Protein 7RJ9 (pdb70)

InterPro domains:
  IPR000585 Hemopexin-like domain [cd00094] (154-472)
  IPR001212 Somatomedin B domain [PF01033] (22-60)
  IPR001212 Somatomedin B domain [PS00524] (38-58)
  IPR001212 Somatomedin B domain [PS50958] (20-63)
  IPR001212 Somatomedin B domain [SM00201] (20-62)
  IPR018486 Hemopexin, conserved site [PS00024] (196-210)
  IPR018486 Hemopexin, conserved site [PS00024] (335-350)
  IPR018487 Hemopexin-like repeats [PF00045] (161-203)
  IPR018487 Hemopexin-like repeats [PF00045] (206-251)
  IPR018487 Hemopexin-like repeats [PF00045] (267-289)
  IPR018487 Hemopexin-like repeats [PF00045] (432-472)
  IPR018487 Hemopexin-like repeats [PS51642] (158-202)
  IPR018487 Hemopexin-like repeats [PS51642] (203-250)
  IPR018487 Hemopexin-like repeats [PS51642] (251-305)
  IPR018487 Hemopexin-like repeats [PS51642] (419-472)
  IPR018487 Hemopexin-like repeats [SM00120] (161-204)
  IPR018487 Hemopexin-like repeats [SM00120] (206-252)
  IPR018487 Hemopexin-like repeats [SM00120] (254-304)
  IPR018487 Hemopexin-like repeats [SM00120] (425-472)
  IPR020436 Somatomedin B domain, chordata [PR00022] (19-32)

Secondary structure (DSSP, 8-state):
--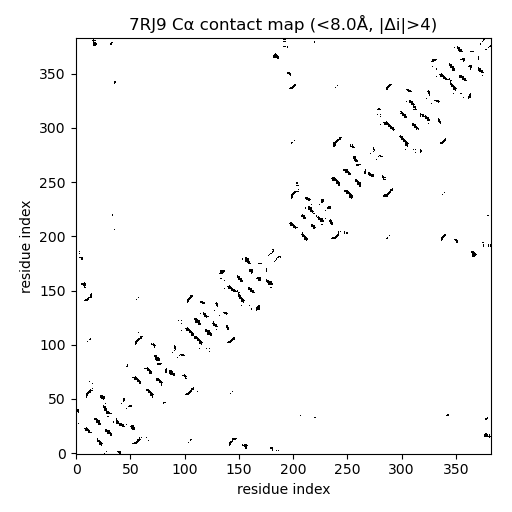TTS-PPPSEEPPPBTTBEEEEETTEEEEE-TT-SSTT--EEHHHHTSS-S---EEEE--SSS--EEEEETTEEEEEETTEEPTT-SEEHHHHSTTPPSS-SEEEEE--EEEEEETTEEEEEE---EEHHHHSBT--S--SEEEE-SSEEEEEETTEEEEEETTT-BB---SSPSSEEHHHHTS----/--TTS-PPP-EEEE-TTS-EEEEETTEEEEE----EEHHHHTSS-S---EEEE--SSS--EEEEETTEEEEEETTEEPTT-SEEHHHHSTTPPSS-SEEEEEPPPTTT---EEEEEETTEEEEEES----SPPEEHHHHSBT--S--SEEEE-SSEEEEEETTEEEEEETTT-BB---SSPSSEEHHHHHS---

Structure (mmCIF, N/CA/C/O backbone):
data_7RJ9
#
_entry.id   7RJ9
#
_cell.length_a   40.832
_cell.length_b   125.575
_cell.length_c   40.883
_cell.angle_alpha   90.000
_cell.angle_beta   119.250
_cell.angle_gamma   90.000
#
_symmetry.space_group_name_H-M   'P 1 21 1'
#
loop_
_entity.id
_entity.type
_entity.pdbx_description
1 polymer Vitronectin
2 non-polymer 'CALCIUM ION'
3 non-polymer 'CHLORIDE ION'
4 non-polymer 'SODIUM ION'
5 non-polymer 'SULFATE ION'
6 water water
#
loop_
_atom_site.group_PDB
_atom_site.id
_atom_site.type_symbol
_atom_site.label_atom_id
_atom_site.label_alt_id
_atom_site.label_comp_id
_atom_site.label_asym_id
_atom_site.label_entity_id
_atom_site.label_seq_id
_atom_site.pdbx_PDB_ins_code
_atom_site.Cartn_x
_atom_site.Cartn_y
_atom_site.Cartn_z
_atom_site.occupancy
_atom_site.B_iso_or_equiv
_atom_site.auth_seq_id
_atom_site.auth_comp_id
_atom_site.auth_asym_id
_atom_site.auth_atom_id
_atom_site.pdbx_PDB_model_num
ATOM 1 N N . MET A 1 1 ? -16.712 0.525 0.621 1.00 57.78 153 MET A N 1
ATOM 2 C CA . MET A 1 1 ? -16.106 1.197 1.796 1.00 52.53 153 MET A CA 1
ATOM 3 C C . MET A 1 1 ? -15.634 2.593 1.376 1.00 50.17 153 MET A C 1
ATOM 4 O O . MET A 1 1 ? -15.092 2.730 0.249 1.00 48.70 153 MET A O 1
ATOM 9 N N . GLU A 1 2 ? -15.806 3.577 2.260 1.00 40.23 154 GLU A N 1
ATOM 10 C CA . GLU A 1 2 ? -15.513 5.004 1.981 1.00 38.59 154 GLU A CA 1
ATOM 11 C C . GLU A 1 2 ? -14.028 5.310 2.234 1.00 36.10 154 GLU A C 1
ATOM 12 O O . GLU A 1 2 ? -13.364 4.674 3.101 1.00 30.68 154 GLU A O 1
ATOM 18 N N . LEU A 1 3 ? -13.547 6.311 1.511 1.00 36.10 155 LEU A N 1
ATOM 19 C CA . LEU A 1 3 ? -12.118 6.707 1.505 1.00 35.49 155 LEU A CA 1
ATOM 20 C C . LEU A 1 3 ? -11.664 6.957 2.939 1.00 33.80 155 LEU A C 1
ATOM 21 O O . LEU A 1 3 ? -10.581 6.498 3.295 1.00 33.91 155 LEU A O 1
ATOM 26 N N . CYS A 1 4 ? -12.489 7.641 3.737 1.00 34.53 156 CYS A N 1
ATOM 27 C CA . CYS A 1 4 ? -12.135 8.161 5.085 1.00 34.11 156 CYS A CA 1
ATOM 28 C C . CYS A 1 4 ? -12.638 7.220 6.192 1.00 34.42 156 CYS A C 1
ATOM 29 O O . CYS A 1 4 ? -12.798 7.662 7.338 1.00 33.56 156 CYS A O 1
ATOM 32 N N . SER A 1 5 ? -12.807 5.928 5.909 1.00 34.70 157 SER A N 1
ATOM 33 C CA . SER A 1 5 ? -13.182 4.885 6.909 1.00 34.57 157 SER A CA 1
ATOM 34 C C . SER A 1 5 ? -12.149 4.789 8.050 1.00 32.85 157 SER A C 1
ATOM 35 O O . SER A 1 5 ? -12.488 4.307 9.135 1.00 37.50 157 SER A O 1
ATOM 38 N N . GLY A 1 6 ? -10.883 5.120 7.789 1.00 31.58 158 GLY A N 1
ATOM 39 C CA . GLY A 1 6 ? -9.783 4.919 8.743 1.00 29.20 158 GLY A CA 1
ATOM 40 C C . GLY A 1 6 ? -9.095 3.582 8.557 1.00 28.61 158 GLY A C 1
ATOM 41 O O . GLY A 1 6 ? -8.115 3.333 9.271 1.00 32.02 158 GLY A O 1
ATOM 42 N N . LYS A 1 7 ? -9.568 2.744 7.630 1.00 30.55 159 LYS A N 1
ATOM 43 C CA . LYS A 1 7 ? -8.982 1.398 7.403 1.00 30.11 159 LYS A CA 1
ATOM 44 C C . LYS A 1 7 ? -7.649 1.542 6.661 1.00 28.33 159 LYS A C 1
ATOM 45 O O . LYS A 1 7 ? -7.459 2.491 5.921 1.00 24.68 159 LYS A O 1
ATOM 51 N N . PRO A 1 8 ? -6.709 0.591 6.848 1.00 25.48 160 PRO A N 1
ATOM 52 C CA . PRO A 1 8 ? -5.476 0.532 6.065 1.00 23.49 160 PRO A CA 1
ATOM 53 C C . PRO A 1 8 ? -5.735 0.397 4.564 1.00 23.63 160 PRO A C 1
ATOM 54 O O . PRO A 1 8 ? -6.778 -0.082 4.158 1.00 23.88 160 PRO A O 1
ATOM 58 N N . PHE A 1 9 ? -4.751 0.817 3.770 1.00 22.37 161 PHE A N 1
ATOM 59 C CA . PHE A 1 9 ? -4.795 0.753 2.290 1.00 20.54 161 PHE A CA 1
ATOM 60 C C . PHE A 1 9 ? -3.954 -0.444 1.847 1.00 19.34 161 PHE A C 1
ATOM 61 O O . PHE A 1 9 ? -3.069 -0.901 2.579 1.00 18.08 161 PHE A O 1
ATOM 69 N N . ASP A 1 10 ? -4.237 -0.904 0.633 1.00 18.91 162 ASP A N 1
ATOM 70 C CA . ASP A 1 10 ? -3.564 -2.057 -0.006 1.00 17.93 162 ASP A CA 1
ATOM 71 C C . ASP A 1 10 ? -2.440 -1.589 -0.935 1.00 16.67 162 ASP A C 1
ATOM 72 O O . ASP A 1 10 ? -1.421 -2.295 -1.042 1.00 17.02 162 ASP A O 1
ATOM 77 N N . ALA A 1 11 ? -2.655 -0.508 -1.688 1.00 15.59 163 ALA A N 1
ATOM 78 C CA . ALA A 1 11 ? -1.673 -0.065 -2.713 1.00 14.85 163 ALA A CA 1
ATOM 79 C C . ALA A 1 11 ? -1.977 1.374 -3.110 1.00 15.46 163 ALA A C 1
ATOM 80 O O . ALA A 1 11 ? -3.130 1.798 -2.979 1.00 15.13 163 ALA A O 1
ATOM 82 N N . PHE A 1 12 ? -0.965 2.046 -3.632 1.00 14.96 164 PHE A N 1
ATOM 83 C CA . PHE A 1 12 ? -1.116 3.389 -4.237 1.00 17.06 164 PHE A CA 1
ATOM 84 C C . PHE A 1 12 ? -0.322 3.419 -5.538 1.00 16.95 164 PHE A C 1
ATOM 85 O O . PHE A 1 12 ? 0.817 2.891 -5.582 1.00 17.43 164 PHE A O 1
ATOM 93 N N . THR A 1 13 ? -0.853 4.061 -6.562 1.00 18.53 165 THR A N 1
ATOM 94 C CA . THR A 1 13 ? -0.026 4.390 -7.754 1.00 19.22 165 THR A CA 1
ATOM 95 C C . THR A 1 13 ? 0.895 5.538 -7.344 1.00 21.87 165 THR A C 1
ATOM 96 O O . THR A 1 13 ? 0.662 6.145 -6.298 1.00 25.18 165 THR A O 1
ATOM 100 N N . ASP A 1 14 ? 1.898 5.858 -8.164 1.00 20.52 166 ASP A N 1
ATOM 101 C CA . ASP A 1 14 ? 2.804 7.002 -7.916 1.00 22.22 166 ASP A CA 1
ATOM 102 C C . ASP A 1 14 ? 2.178 8.292 -8.449 1.00 23.88 166 ASP A C 1
ATOM 103 O O . ASP A 1 14 ? 1.415 8.243 -9.432 1.00 21.78 166 ASP A O 1
ATOM 108 N N . LEU A 1 15 ? 2.508 9.407 -7.809 1.00 21.81 167 LEU A N 1
ATOM 109 C CA . LEU A 1 15 ? 2.007 10.747 -8.224 1.00 23.30 167 LEU A CA 1
ATOM 110 C C . LEU A 1 15 ? 2.403 10.986 -9.690 1.00 26.07 167 LEU A C 1
ATOM 111 O O . LEU A 1 15 ? 3.594 10.854 -10.028 1.00 27.38 167 LEU A O 1
ATOM 116 N N . LYS A 1 16 ? 1.432 11.277 -10.548 1.00 27.88 168 LYS A N 1
ATOM 117 C CA . LYS A 1 16 ? 1.654 11.551 -11.985 1.00 27.80 168 LYS A CA 1
ATOM 118 C C . LYS A 1 16 ? 0.765 12.732 -12.369 1.00 26.18 168 LYS A C 1
ATOM 119 O O . LYS A 1 16 ? -0.418 12.604 -12.174 1.00 22.34 168 LYS A O 1
ATOM 125 N N . ASN A 1 17 ? 1.332 13.849 -12.835 1.00 30.22 169 ASN A N 1
ATOM 126 C CA . ASN A 1 17 ? 0.546 15.063 -13.194 1.00 33.37 169 ASN A CA 1
ATOM 127 C C . ASN A 1 17 ? -0.333 15.474 -11.995 1.00 32.12 169 ASN A C 1
ATOM 128 O O . ASN A 1 17 ? -1.445 15.982 -12.201 1.00 37.02 169 ASN A O 1
ATOM 133 N N . GLY A 1 18 ? 0.149 15.236 -10.769 1.00 28.77 170 GLY A N 1
ATOM 134 C CA . GLY A 1 18 ? -0.477 15.704 -9.515 1.00 29.53 170 GLY A CA 1
ATOM 135 C C . GLY A 1 18 ? -1.617 14.829 -9.029 1.00 30.21 170 GLY A C 1
ATOM 136 O O . GLY A 1 18 ? -2.327 15.264 -8.106 1.00 32.22 170 GLY A O 1
ATOM 137 N N . SER A 1 19 ? -1.788 13.618 -9.572 1.00 26.14 171 SER A N 1
ATOM 138 C CA . SER A 1 19 ? -2.902 12.735 -9.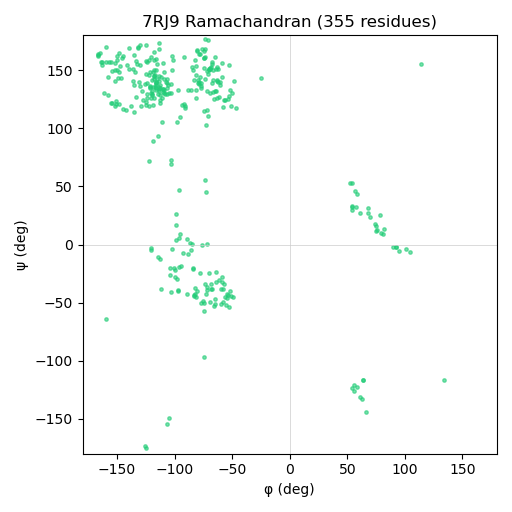165 1.00 24.71 171 SER A CA 1
ATOM 139 C C . SER A 1 19 ? -2.398 11.312 -8.970 1.00 22.83 171 SER A C 1
ATOM 140 O O . SER A 1 19 ? -1.319 10.981 -9.475 1.00 18.91 171 SER A O 1
ATOM 143 N N . LEU A 1 20 ? -3.204 10.527 -8.283 1.00 20.68 172 LEU A N 1
ATOM 144 C CA . LEU A 1 20 ? -2.868 9.117 -8.024 1.00 21.02 172 LEU A CA 1
ATOM 145 C C . LEU A 1 20 ? -4.153 8.363 -7.690 1.00 20.45 172 LEU A C 1
ATOM 146 O O . LEU A 1 20 ? -5.189 8.956 -7.596 1.00 22.03 172 LEU A O 1
ATOM 151 N N . PHE A 1 21 ? -4.039 7.052 -7.634 1.00 19.29 173 PHE A N 1
ATOM 152 C CA . PHE A 1 21 ? -5.128 6.161 -7.201 1.00 21.29 173 PHE A CA 1
ATOM 153 C C . PHE A 1 21 ? -4.708 5.442 -5.936 1.00 20.37 173 PHE A C 1
ATOM 154 O O . PHE A 1 21 ? -3.542 5.035 -5.825 1.00 20.64 173 PHE A O 1
ATOM 162 N N . ALA A 1 22 ? -5.652 5.302 -5.009 1.00 18.57 174 ALA A N 1
ATOM 163 C CA . ALA A 1 22 ? -5.552 4.521 -3.759 1.00 17.84 174 ALA A CA 1
ATOM 164 C C . ALA A 1 22 ? -6.401 3.251 -3.929 1.00 18.24 174 ALA A C 1
ATOM 165 O O . ALA A 1 22 ? -7.480 3.325 -4.569 1.00 19.85 174 ALA A O 1
ATOM 167 N N . PHE A 1 23 ? -5.934 2.140 -3.397 1.00 17.09 175 PHE A N 1
ATOM 168 C CA . PHE A 1 23 ? -6.640 0.840 -3.499 1.00 17.86 175 PHE A CA 1
ATOM 169 C C . PHE A 1 23 ? -6.926 0.333 -2.105 1.00 16.72 175 PHE A C 1
ATOM 170 O O . PHE A 1 23 ? -6.007 0.233 -1.301 1.00 17.47 175 PHE A O 1
ATOM 178 N N . ARG A 1 24 ? -8.150 -0.147 -1.879 1.00 19.16 176 ARG A N 1
ATOM 179 C CA . ARG A 1 24 ? -8.437 -0.892 -0.641 1.00 20.68 176 ARG A CA 1
ATOM 180 C C . ARG A 1 24 ? -9.553 -1.896 -0.900 1.00 21.03 176 ARG A C 1
ATOM 181 O O . ARG A 1 24 ? -10.604 -1.472 -1.373 1.00 20.34 176 ARG A O 1
ATOM 189 N N . GLY A 1 25 ? -9.298 -3.176 -0.630 1.00 23.83 177 GLY A N 1
ATOM 190 C CA . GLY A 1 25 ? -10.226 -4.275 -0.932 1.00 22.97 177 GLY A CA 1
ATOM 191 C C . GLY A 1 25 ? -10.626 -4.244 -2.387 1.00 25.37 177 GLY A C 1
ATOM 192 O O . GLY A 1 25 ? -9.759 -4.249 -3.258 1.00 24.02 177 GLY A O 1
ATOM 193 N N . GLN A 1 26 ? -11.925 -4.165 -2.672 1.00 25.87 178 GLN A N 1
ATOM 194 C CA . GLN A 1 26 ? -12.444 -4.224 -4.060 1.00 28.31 178 GLN A CA 1
ATOM 195 C C . GLN A 1 26 ? -12.508 -2.819 -4.663 1.00 27.26 178 GLN A C 1
ATOM 196 O O . GLN A 1 26 ? -12.994 -2.716 -5.800 1.00 26.30 178 GLN A O 1
ATOM 202 N N . TYR A 1 27 ? -12.026 -1.776 -3.966 1.00 24.50 179 TYR A N 1
ATOM 203 C CA . TYR A 1 27 ? -12.289 -0.366 -4.343 1.00 25.76 179 TYR A CA 1
ATOM 204 C C . TYR A 1 27 ? -11.022 0.360 -4.834 1.00 27.11 179 TYR A C 1
ATOM 205 O O . TYR A 1 27 ? -9.944 0.108 -4.248 1.00 21.56 179 TYR A O 1
ATOM 214 N N . SER A 1 28 ? -11.216 1.250 -5.823 1.00 23.06 180 SER A N 1
ATOM 215 C CA . SER A 1 28 ? -10.250 2.209 -6.419 1.00 23.90 180 SER A CA 1
ATOM 216 C C . SER A 1 28 ? -10.722 3.626 -6.099 1.00 23.84 180 SER A C 1
ATOM 217 O O . SER A 1 28 ? -11.936 3.919 -6.280 1.00 23.94 180 SER A O 1
ATOM 220 N N . TYR A 1 29 ? -9.830 4.464 -5.573 1.00 22.58 181 TYR A N 1
ATOM 221 C CA . TYR A 1 29 ? -10.127 5.867 -5.201 1.00 24.73 181 TYR A CA 1
ATOM 222 C C . TYR A 1 29 ? -9.240 6.789 -6.021 1.00 27.65 181 TYR A C 1
ATOM 223 O O . TYR A 1 29 ? -8.006 6.670 -5.933 1.00 24.48 181 TYR A O 1
ATOM 232 N N . GLU A 1 30 ? -9.835 7.676 -6.820 1.00 25.75 182 GLU A N 1
ATOM 233 C CA . GLU A 1 30 ? -9.045 8.594 -7.672 1.00 24.99 182 GLU A CA 1
ATOM 234 C C . GLU A 1 30 ? -8.800 9.871 -6.860 1.00 25.72 182 GLU A C 1
ATOM 235 O O . GLU A 1 30 ? -9.808 10.481 -6.443 1.00 29.21 182 GLU A O 1
ATOM 241 N N . LEU A 1 31 ? -7.537 10.217 -6.591 1.00 22.48 183 LEU A N 1
ATOM 242 C CA . LEU A 1 31 ? -7.173 11.393 -5.756 1.00 22.66 183 LEU A CA 1
ATOM 243 C C . LEU A 1 31 ? -6.538 12.441 -6.677 1.00 22.71 183 LEU A C 1
ATOM 244 O O . LEU A 1 31 ? -5.382 12.271 -7.136 1.00 25.08 183 LEU A O 1
ATOM 249 N N . ASP A 1 32 ? -7.276 13.507 -6.979 1.00 20.45 184 ASP A N 1
ATOM 250 C CA . ASP A 1 32 ? -6.837 14.518 -7.964 1.00 21.29 184 ASP A CA 1
ATOM 251 C C . ASP A 1 32 ? -7.601 15.796 -7.646 1.00 20.24 184 ASP A C 1
ATOM 252 O O . ASP A 1 32 ? -8.799 15.676 -7.457 1.00 20.89 184 ASP A O 1
ATOM 257 N N . GLU A 1 33 ? -6.911 16.923 -7.496 1.00 20.49 185 GLU A N 1
ATOM 258 C CA . GLU A 1 33 ? -7.569 18.206 -7.115 1.00 22.31 185 GLU A CA 1
ATOM 259 C C . GLU A 1 33 ? -8.529 18.595 -8.248 1.00 23.67 185 GLU A C 1
ATOM 260 O O . GLU A 1 33 ? -9.507 19.294 -7.983 1.00 24.32 185 GLU A O 1
ATOM 266 N N . LYS A 1 34 ? -8.278 18.096 -9.455 1.00 23.78 186 LYS A N 1
ATOM 267 C CA . LYS A 1 34 ? -9.043 18.480 -10.672 1.00 27.22 186 LYS A CA 1
ATOM 268 C C . LYS A 1 34 ? -10.273 17.586 -10.866 1.00 31.10 186 LYS A C 1
ATOM 269 O O . LYS A 1 34 ? -11.084 17.893 -11.782 1.00 28.64 186 LYS A O 1
ATOM 275 N N . ALA A 1 35 ? -10.411 16.522 -10.074 1.00 30.64 187 ALA A N 1
ATOM 276 C CA . ALA A 1 35 ? -11.563 15.588 -10.156 1.00 32.22 187 ALA A CA 1
ATOM 277 C C . ALA A 1 35 ? -12.824 16.248 -9.579 1.00 33.75 187 ALA A C 1
ATOM 278 O O . ALA A 1 35 ? -12.765 16.932 -8.541 1.00 32.79 187 ALA A O 1
ATOM 280 N N . VAL A 1 36 ? -13.956 15.971 -10.222 1.00 37.26 188 VAL A N 1
ATOM 281 C CA . VAL A 1 36 ? -15.305 16.455 -9.816 1.00 39.65 188 VAL A CA 1
ATOM 282 C C . VAL A 1 36 ? -15.635 15.834 -8.463 1.00 39.36 188 VAL A C 1
ATOM 283 O O . VAL A 1 36 ? -16.047 16.544 -7.550 1.00 37.37 188 VAL A O 1
ATOM 287 N N . ARG A 1 37 ? -15.487 14.518 -8.390 1.00 38.43 189 ARG A N 1
ATOM 288 C CA . ARG A 1 37 ? -15.812 13.772 -7.140 1.00 40.63 189 ARG A CA 1
ATOM 289 C C . ARG A 1 37 ? -14.588 13.006 -6.650 1.00 39.96 189 ARG A C 1
ATOM 290 O O . ARG A 1 37 ? -14.561 11.787 -6.747 1.00 37.56 189 ARG A O 1
ATOM 298 N N . PRO A 1 38 ? -13.539 13.668 -6.109 1.00 37.99 190 PRO A N 1
ATOM 299 C CA . PRO A 1 38 ? -12.310 12.963 -5.759 1.00 35.24 190 PRO A CA 1
ATOM 300 C C . PRO A 1 38 ? -12.669 11.955 -4.662 1.00 37.85 190 PRO A C 1
ATOM 301 O O . PRO A 1 38 ? -13.514 12.276 -3.818 1.00 35.75 190 PRO A O 1
ATOM 305 N N . GLY A 1 39 ? -12.065 10.767 -4.713 1.00 34.72 191 GLY A N 1
ATOM 306 C CA . GLY A 1 39 ? -12.202 9.767 -3.644 1.00 33.79 191 GLY A CA 1
ATOM 307 C C . GLY A 1 39 ? -13.535 9.042 -3.637 1.00 32.84 191 GLY A C 1
ATOM 308 O O . GLY A 1 39 ? -13.792 8.374 -2.643 1.00 36.86 191 GLY A O 1
ATOM 309 N N . TYR A 1 40 ? -14.370 9.134 -4.674 1.00 38.00 192 TYR A N 1
ATOM 310 C CA . TYR A 1 40 ? -15.596 8.290 -4.743 1.00 38.83 192 TYR A CA 1
ATOM 311 C C . TYR A 1 40 ? -15.173 6.821 -4.823 1.00 37.10 192 TYR A C 1
ATOM 312 O O . TYR A 1 40 ? -14.306 6.470 -5.620 1.00 32.75 192 TYR A O 1
ATOM 321 N N . PRO A 1 41 ? -15.758 5.907 -4.013 1.00 39.12 193 PRO A N 1
ATOM 322 C CA . PRO A 1 41 ? -15.391 4.492 -4.077 1.00 36.95 193 PRO A CA 1
ATOM 323 C C . PRO A 1 41 ? -15.913 3.841 -5.359 1.00 37.87 193 PRO A C 1
ATOM 324 O O . PRO A 1 41 ? -17.119 3.695 -5.467 1.00 34.85 193 PRO A O 1
ATOM 328 N N . LYS A 1 42 ? -15.031 3.486 -6.287 1.00 34.68 194 LYS A N 1
ATOM 329 C CA . LYS A 1 42 ? -15.413 2.760 -7.516 1.00 35.50 194 LYS A CA 1
ATOM 330 C C . LYS A 1 42 ? -14.851 1.356 -7.398 1.00 36.34 194 LYS A C 1
ATOM 331 O O . LYS A 1 42 ? -13.862 1.197 -6.666 1.00 33.84 194 LYS A O 1
ATOM 337 N N . LEU A 1 43 ? -15.441 0.395 -8.101 1.00 32.85 195 LEU A N 1
ATOM 338 C CA . LEU A 1 43 ? -14.927 -0.994 -8.075 1.00 32.73 195 LEU A CA 1
ATOM 339 C C . LEU A 1 43 ? -13.680 -1.106 -8.957 1.00 27.62 195 LEU A C 1
ATOM 340 O O . LEU A 1 43 ? -13.664 -0.544 -10.073 1.00 29.29 195 LEU A O 1
ATOM 345 N N . ILE A 1 44 ? -12.661 -1.804 -8.457 1.00 26.82 196 ILE A N 1
ATOM 346 C CA . ILE A 1 44 ? -11.422 -2.037 -9.246 1.00 26.89 196 ILE A CA 1
ATOM 347 C C . ILE A 1 44 ? -11.837 -2.760 -10.536 1.00 32.35 196 ILE A C 1
ATOM 348 O O . ILE A 1 44 ? -11.287 -2.435 -11.589 1.00 31.52 196 ILE A O 1
ATOM 353 N N . ARG A 1 45 ? -12.807 -3.680 -10.441 1.00 38.28 197 ARG A N 1
ATOM 354 C CA . ARG A 1 45 ? -13.331 -4.441 -11.611 1.00 43.40 197 ARG A CA 1
ATOM 355 C C . ARG A 1 45 ? -13.901 -3.481 -12.669 1.00 40.54 197 ARG A C 1
ATOM 356 O O . ARG A 1 45 ? -13.801 -3.802 -13.849 1.00 40.61 197 ARG A O 1
ATOM 364 N N . ASP A 1 46 ? -14.464 -2.345 -12.280 1.00 38.26 198 ASP A N 1
ATOM 365 C CA . ASP A 1 46 ? -15.056 -1.362 -13.227 1.00 38.56 198 ASP A CA 1
ATOM 366 C C . ASP A 1 46 ? -13.960 -0.487 -13.829 1.00 37.48 198 ASP A C 1
ATOM 367 O O . ASP A 1 46 ? -14.011 -0.257 -15.057 1.00 39.62 198 ASP A O 1
ATOM 372 N N . VAL A 1 47 ? -13.027 0.006 -13.002 1.00 30.72 199 VAL A N 1
ATOM 373 C CA . VAL A 1 47 ? -12.053 1.051 -13.430 1.00 30.68 199 VAL A CA 1
ATOM 374 C C . VAL A 1 47 ? -10.901 0.372 -14.173 1.00 27.51 199 VAL A C 1
ATOM 375 O O . VAL A 1 47 ? -10.493 0.884 -15.227 1.00 28.93 199 VAL A O 1
ATOM 379 N N . TRP A 1 48 ? -10.422 -0.762 -13.661 1.00 28.00 200 TRP A N 1
ATOM 380 C CA . TRP A 1 48 ? -9.166 -1.431 -14.095 1.00 27.57 200 TRP A CA 1
ATOM 381 C C . TRP A 1 48 ? -9.456 -2.789 -14.745 1.00 28.63 200 TRP A C 1
ATOM 382 O O . TRP A 1 48 ? -8.517 -3.408 -15.312 1.00 30.75 200 TRP A O 1
ATOM 393 N N . GLY A 1 49 ? -10.686 -3.266 -14.645 1.00 32.05 201 GLY A N 1
ATOM 394 C CA . GLY A 1 49 ? -11.097 -4.512 -15.317 1.00 34.54 201 GLY A CA 1
ATOM 395 C C . GLY A 1 49 ? -10.553 -5.735 -14.613 1.00 36.70 201 GLY A C 1
ATOM 396 O O . GLY A 1 49 ? -10.586 -6.798 -15.235 1.00 45.67 201 GLY A O 1
ATOM 397 N N . ILE A 1 50 ? -10.082 -5.615 -13.365 1.00 35.54 202 ILE A N 1
ATOM 398 C CA . ILE A 1 50 ? -9.560 -6.770 -12.576 1.00 38.47 202 ILE A CA 1
ATOM 399 C C . ILE A 1 50 ? -10.150 -6.761 -11.165 1.00 39.00 202 ILE A C 1
ATOM 400 O O . ILE A 1 50 ? -10.574 -5.709 -10.699 1.00 34.77 202 ILE A O 1
ATOM 405 N N . GLU A 1 51 ? -10.197 -7.926 -10.532 1.00 37.46 203 GLU A N 1
ATOM 406 C CA . GLU A 1 51 ? -10.780 -8.096 -9.180 1.00 41.56 203 GLU A CA 1
ATOM 407 C C . GLU A 1 51 ? -9.742 -7.616 -8.169 1.00 40.06 203 GLU A C 1
ATOM 408 O O . GLU A 1 51 ? -8.545 -7.878 -8.395 1.00 48.13 203 GLU A O 1
ATOM 414 N N . GLY A 1 52 ? -10.176 -6.881 -7.145 1.00 34.32 204 GLY A N 1
ATOM 415 C CA . GLY A 1 52 ? -9.370 -6.625 -5.945 1.00 32.58 204 GLY A CA 1
ATOM 416 C C . GLY A 1 52 ? -9.234 -7.895 -5.117 1.00 30.89 204 GLY A C 1
ATOM 417 O O . GLY A 1 52 ? -9.791 -8.937 -5.453 1.00 36.12 204 GLY A O 1
ATOM 418 N N . PRO A 1 53 ? -8.463 -7.871 -4.019 1.00 27.82 205 PRO A N 1
ATOM 419 C CA . PRO A 1 53 ? -7.591 -6.741 -3.712 1.00 23.32 205 PRO A CA 1
ATOM 420 C C . PRO A 1 53 ? -6.283 -6.769 -4.519 1.00 21.99 205 PRO A C 1
ATOM 421 O O . PRO A 1 53 ? -5.838 -7.837 -4.969 1.00 26.84 205 PRO A O 1
ATOM 425 N N A ILE A 1 54 ? -5.646 -5.633 -4.703 0.50 21.45 206 ILE A N 1
ATOM 426 N N B ILE A 1 54 ? -5.675 -5.580 -4.650 0.50 18.70 206 ILE A N 1
ATOM 427 C CA A ILE A 1 54 ? -4.335 -5.693 -5.396 0.50 20.44 206 ILE A CA 1
ATOM 428 C CA B ILE A 1 54 ? -4.350 -5.324 -5.302 0.50 16.72 206 ILE A CA 1
ATOM 429 C C A ILE A 1 54 ? -3.251 -5.456 -4.349 0.50 18.58 206 ILE A C 1
ATOM 430 C C B ILE A 1 54 ? -3.271 -5.574 -4.229 0.50 16.65 206 ILE A C 1
ATOM 431 O O A ILE A 1 54 ? -3.488 -4.674 -3.366 0.50 18.16 206 ILE A O 1
ATOM 432 O O B ILE A 1 54 ? -3.547 -5.328 -3.011 0.50 17.60 206 ILE A O 1
ATOM 441 N N . ASP A 1 55 ? -2.093 -6.040 -4.613 1.00 15.74 207 ASP A N 1
ATOM 442 C CA . ASP A 1 55 ? -0.940 -6.097 -3.677 1.00 15.22 207 ASP A CA 1
ATOM 443 C C . ASP A 1 55 ? -0.189 -4.771 -3.708 1.00 14.81 207 ASP A C 1
ATOM 444 O O . ASP A 1 55 ? 0.241 -4.277 -2.620 1.00 13.47 207 ASP A O 1
ATOM 449 N N . ALA A 1 56 ? 0.075 -4.272 -4.904 1.00 14.27 208 ALA A N 1
ATOM 450 C CA . ALA A 1 56 ? 1.029 -3.164 -5.113 1.00 14.07 208 ALA A CA 1
ATOM 451 C C . ALA A 1 56 ? 0.752 -2.512 -6.446 1.00 13.07 208 ALA A C 1
ATOM 452 O O . ALA A 1 56 ? 0.146 -3.151 -7.361 1.00 13.74 208 ALA A O 1
ATOM 454 N N . ALA A 1 57 ? 1.171 -1.262 -6.562 1.00 12.95 209 ALA A N 1
ATOM 455 C CA . ALA A 1 57 ? 1.039 -0.514 -7.821 1.00 13.49 209 ALA A CA 1
ATOM 456 C C . ALA A 1 57 ? 2.216 0.445 -7.958 1.00 13.74 209 ALA A C 1
ATOM 457 O O . ALA A 1 57 ? 2.817 0.929 -6.910 1.00 12.46 209 ALA A O 1
ATOM 459 N N . PHE A 1 58 ? 2.556 0.773 -9.199 1.00 12.91 210 PHE A N 1
ATOM 460 C CA . PHE A 1 58 ? 3.470 1.899 -9.447 1.00 14.96 210 PHE A CA 1
ATOM 461 C C . PHE A 1 58 ? 3.122 2.507 -10.791 1.00 15.49 210 PHE A C 1
ATOM 462 O O . PHE A 1 58 ? 2.493 1.852 -11.631 1.00 15.13 210 PHE A O 1
ATOM 470 N N . THR A 1 59 ? 3.585 3.727 -10.983 1.00 14.44 211 THR A N 1
ATOM 471 C CA . THR A 1 59 ? 3.432 4.435 -12.270 1.00 15.47 211 THR A CA 1
ATOM 472 C C . THR A 1 59 ? 4.796 4.938 -12.700 1.00 16.27 211 THR A C 1
ATOM 473 O O . THR A 1 59 ? 5.446 5.641 -11.932 1.00 17.26 211 THR A O 1
ATOM 477 N N . ARG A 1 60 ? 5.169 4.712 -13.950 1.00 17.85 212 ARG A N 1
ATOM 478 C CA . ARG A 1 60 ? 6.434 5.243 -14.472 1.00 20.15 212 ARG A CA 1
ATOM 479 C C . ARG A 1 60 ? 6.221 6.723 -14.813 1.00 22.89 212 ARG A C 1
ATOM 480 O O . ARG A 1 60 ? 5.140 7.078 -15.276 1.00 23.84 212 ARG A O 1
ATOM 488 N N . ILE A 1 61 ? 7.204 7.559 -14.519 1.00 34.95 213 ILE A N 1
ATOM 489 C CA . ILE A 1 61 ? 7.209 8.995 -14.924 1.00 41.48 213 ILE A CA 1
ATOM 490 C C . ILE A 1 61 ? 8.166 9.092 -16.116 1.00 43.26 213 ILE A C 1
ATOM 491 O O . ILE A 1 61 ? 9.327 9.481 -15.937 1.00 54.32 213 ILE A O 1
ATOM 496 N N . ASN A 1 62 ? 7.697 8.574 -17.253 1.00 41.57 214 ASN A N 1
ATOM 497 C CA . ASN A 1 62 ? 8.264 8.786 -18.606 1.00 42.12 214 ASN A CA 1
ATOM 498 C C . ASN A 1 62 ? 7.107 9.317 -19.450 1.00 43.50 214 ASN A C 1
ATOM 499 O O . ASN A 1 62 ? 6.025 9.507 -18.877 1.00 43.42 214 ASN A O 1
ATOM 504 N N . SER A 1 63 ? 7.295 9.516 -20.757 1.00 46.93 215 SER A N 1
ATOM 505 C CA . SER A 1 63 ? 6.256 10.071 -21.668 1.00 49.49 215 SER A CA 1
ATOM 506 C C . SER A 1 63 ? 4.971 9.240 -21.572 1.00 49.09 215 SER A C 1
ATOM 507 O O . SER A 1 63 ? 3.881 9.844 -21.466 1.00 45.13 215 SER A O 1
ATOM 510 N N . GLN A 1 64 ? 5.096 7.909 -21.611 1.00 48.00 216 GLN A N 1
ATOM 511 C CA . GLN A 1 64 ? 3.941 6.970 -21.712 1.00 47.48 216 GLN A CA 1
ATOM 512 C C . GLN A 1 64 ? 3.196 6.907 -20.366 1.00 40.33 216 GLN A C 1
ATOM 513 O O . GLN A 1 64 ? 1.957 6.788 -20.376 1.00 39.49 216 GLN A O 1
ATOM 519 N N . GLY A 1 65 ? 3.912 7.030 -19.244 1.00 34.64 217 GLY A N 1
ATOM 520 C CA . GLY A 1 65 ? 3.332 7.027 -17.885 1.00 30.69 217 GLY A CA 1
ATOM 521 C C . GLY A 1 65 ? 2.522 5.777 -17.611 1.00 28.25 217 GLY A C 1
ATOM 522 O O . GLY A 1 65 ? 1.419 5.888 -17.036 1.00 27.10 217 GLY A O 1
ATOM 523 N N . LYS A 1 66 ? 3.070 4.608 -17.958 1.00 23.12 218 LYS A N 1
ATOM 524 C CA . LYS A 1 66 ? 2.352 3.316 -17.795 1.00 22.04 218 LYS A CA 1
ATOM 525 C C . LYS A 1 66 ? 2.170 3.019 -16.300 1.00 18.46 218 LYS A C 1
ATOM 526 O O . LYS A 1 66 ? 3.111 3.314 -15.518 1.00 19.35 218 LYS A O 1
ATOM 532 N N . THR A 1 67 ? 0.991 2.511 -15.945 1.00 15.91 219 THR A N 1
ATOM 533 C CA . THR A 1 67 ? 0.639 2.094 -14.576 1.00 16.48 219 THR A CA 1
ATOM 534 C C . THR A 1 67 ? 0.704 0.571 -14.487 1.00 17.34 219 THR A C 1
ATOM 535 O O . THR A 1 67 ? 0.225 -0.075 -15.404 1.00 17.44 219 THR A O 1
ATOM 539 N N . TYR A 1 68 ? 1.252 0.056 -13.380 1.00 14.26 220 TYR A N 1
ATOM 540 C CA . TYR A 1 68 ? 1.485 -1.402 -13.213 1.00 15.06 220 TYR A CA 1
ATOM 541 C C . TYR A 1 68 ? 0.795 -1.825 -11.915 1.00 15.87 220 TYR A C 1
ATOM 542 O O . TYR A 1 68 ? 1.096 -1.206 -10.905 1.00 14.54 220 TYR A O 1
ATOM 551 N N . LEU A 1 69 ? -0.128 -2.782 -11.973 1.00 13.44 221 LEU A N 1
ATOM 552 C CA . LEU A 1 69 ? -0.879 -3.276 -10.789 1.00 13.90 221 LEU A CA 1
ATOM 553 C C . LEU A 1 69 ? -0.504 -4.734 -10.584 1.00 14.25 221 LEU A C 1
ATOM 554 O O . LEU A 1 69 ? -0.386 -5.477 -11.588 1.00 13.33 221 LEU A O 1
ATOM 559 N N . PHE A 1 70 ? -0.190 -5.114 -9.347 1.00 13.21 222 PHE A N 1
ATOM 560 C CA . PHE A 1 70 ? 0.341 -6.456 -9.005 1.00 13.85 222 PHE A CA 1
ATOM 561 C C . PHE A 1 70 ? -0.656 -7.147 -8.082 1.00 14.46 222 PHE A C 1
ATOM 562 O O . PHE A 1 70 ? -1.199 -6.522 -7.139 1.00 15.33 222 PHE A O 1
ATOM 570 N N . LYS A 1 71 ? -0.915 -8.418 -8.358 1.00 15.35 223 LYS A N 1
ATOM 571 C CA . LYS A 1 71 ? -1.751 -9.275 -7.494 1.00 15.45 223 LYS A CA 1
ATOM 572 C C . LYS A 1 71 ? -1.220 -10.691 -7.613 1.00 15.83 223 LYS A C 1
ATOM 573 O O . LYS A 1 71 ? -1.234 -11.242 -8.725 1.00 16.58 223 LYS A O 1
ATOM 579 N N . GLY A 1 72 ? -0.810 -11.271 -6.496 1.00 16.42 224 GLY A N 1
ATOM 580 C CA . GLY A 1 72 ? -0.306 -12.647 -6.430 1.00 15.53 224 GLY A CA 1
ATOM 581 C C . GLY A 1 72 ? 0.954 -12.792 -7.243 1.00 15.99 224 GLY A C 1
ATOM 582 O O . GLY A 1 72 ? 1.886 -12.047 -6.991 1.00 15.93 224 GLY A O 1
ATOM 583 N N . SER A 1 73 ? 0.930 -13.619 -8.299 1.00 14.97 225 SER A N 1
ATOM 584 C CA . SER A 1 73 ? 2.088 -13.866 -9.167 1.00 15.23 225 SER A CA 1
ATOM 585 C C . SER A 1 73 ? 1.920 -13.092 -10.471 1.00 14.58 225 SER A C 1
ATOM 586 O O . SER A 1 73 ? 2.742 -13.324 -11.366 1.00 14.43 225 SER A O 1
ATOM 589 N N A GLN A 1 74 ? 0.919 -12.209 -10.551 0.50 13.52 226 GLN A N 1
ATOM 590 N N B GLN A 1 74 ? 0.918 -12.209 -10.552 0.50 13.15 226 GLN A N 1
ATOM 591 C CA A GLN A 1 74 ? 0.481 -11.571 -11.818 0.50 14.61 226 GLN A CA 1
ATOM 592 C CA B GLN A 1 74 ? 0.463 -11.575 -11.816 0.50 13.95 226 GLN A CA 1
ATOM 593 C C A GLN A 1 74 ? 0.656 -10.052 -11.780 0.50 15.22 226 GLN A C 1
ATOM 594 C C B GLN A 1 74 ? 0.651 -10.055 -11.781 0.50 14.83 226 GLN A C 1
ATOM 595 O O A GLN A 1 74 ? 0.559 -9.439 -10.685 0.50 14.63 226 GLN A O 1
ATOM 596 O O B GLN A 1 74 ? 0.558 -9.440 -10.686 0.50 14.30 226 GLN A O 1
ATOM 607 N N . TYR A 1 75 ? 0.824 -9.457 -12.960 1.00 14.31 227 TYR A N 1
ATOM 608 C CA . TYR A 1 75 ? 0.744 -7.992 -13.101 1.00 14.48 227 TYR A CA 1
ATOM 609 C C . TYR A 1 75 ? 0.085 -7.617 -14.419 1.00 14.80 227 TYR A C 1
ATOM 610 O O . TYR A 1 75 ? 0.051 -8.367 -15.440 1.00 15.65 227 TYR A O 1
ATOM 619 N N . TRP A 1 76 ? -0.452 -6.412 -14.361 1.00 15.41 228 TRP A N 1
ATOM 620 C CA . TRP A 1 76 ? -1.220 -5.763 -15.437 1.00 16.34 228 TRP A CA 1
ATOM 621 C C . TRP A 1 76 ? -0.583 -4.421 -15.714 1.00 17.25 228 TRP A C 1
ATOM 622 O O . TRP A 1 76 ? -0.285 -3.705 -14.733 1.00 15.84 228 TRP A O 1
ATOM 633 N N . ARG A 1 77 ? -0.463 -4.071 -16.991 1.00 16.97 229 ARG A N 1
ATOM 634 C CA . ARG A 1 77 ? 0.132 -2.805 -17.426 1.00 18.28 229 ARG A CA 1
ATOM 635 C C . ARG A 1 77 ? -0.900 -2.013 -18.232 1.00 19.72 229 ARG A C 1
ATOM 636 O O . ARG A 1 77 ? -1.442 -2.554 -19.206 1.00 20.26 229 ARG A O 1
ATOM 644 N N . PHE A 1 78 ? -1.123 -0.777 -17.804 1.00 18.01 230 PHE A N 1
ATOM 645 C CA . PHE A 1 78 ? -2.131 0.163 -18.350 1.00 19.59 230 PHE A CA 1
ATOM 646 C C . PHE A 1 78 ? -1.458 1.401 -18.931 1.00 22.23 230 PHE A C 1
ATOM 647 O O . PHE A 1 78 ? -0.460 1.864 -18.411 1.00 19.18 230 PHE A O 1
ATOM 655 N N . GLU A 1 79 ? -2.008 1.899 -20.044 1.00 24.31 231 GLU A N 1
ATOM 656 C CA . GLU A 1 79 ? -1.688 3.251 -20.564 1.00 27.67 231 GLU A CA 1
ATOM 657 C C . GLU A 1 79 ? -3.014 3.900 -20.952 1.00 28.68 231 GLU A C 1
ATOM 658 O O . GLU A 1 79 ? -3.871 3.217 -21.516 1.00 28.56 231 GLU A O 1
ATOM 664 N N . ASP A 1 80 ? -3.191 5.172 -20.612 1.00 39.01 232 ASP A N 1
ATOM 665 C CA . ASP A 1 80 ? -4.415 5.930 -20.973 1.00 40.71 232 ASP A CA 1
ATOM 666 C C . ASP A 1 80 ? -5.619 5.223 -20.327 1.00 40.79 232 ASP A C 1
ATOM 667 O O . ASP A 1 80 ? -6.716 5.316 -20.898 1.00 51.60 232 ASP A O 1
ATOM 672 N N . GLY A 1 81 ? -5.418 4.517 -19.198 1.00 39.52 233 GLY A N 1
ATOM 673 C CA . GLY A 1 81 ? -6.482 3.819 -18.436 1.00 35.61 233 GLY A CA 1
ATOM 674 C C . GLY A 1 81 ? -6.970 2.520 -19.083 1.00 33.18 233 GLY A C 1
ATOM 675 O O . GLY A 1 81 ? -8.000 1.977 -18.638 1.00 42.33 233 GLY A O 1
ATOM 676 N N . VAL A 1 82 ? -6.259 2.022 -20.091 1.00 30.22 234 VAL A N 1
ATOM 677 C CA . VAL A 1 82 ? -6.643 0.817 -20.882 1.00 27.36 234 VAL A CA 1
ATOM 678 C C . VAL A 1 82 ? -5.522 -0.219 -20.765 1.00 24.25 234 VAL A C 1
ATOM 679 O O . VAL A 1 82 ? -4.318 0.161 -20.841 1.00 23.71 234 VAL A O 1
ATOM 683 N N . LEU A 1 83 ? -5.917 -1.469 -20.558 1.00 24.93 235 LEU A N 1
ATOM 684 C CA . LEU A 1 83 ? -4.970 -2.583 -20.420 1.00 22.11 235 LEU A CA 1
ATOM 685 C C . LEU A 1 83 ? -4.199 -2.759 -21.720 1.00 22.98 235 LEU A C 1
ATOM 686 O O . LEU A 1 83 ? -4.866 -2.896 -22.769 1.00 22.00 235 LEU A O 1
ATOM 691 N N . ASP A 1 84 ? -2.871 -2.764 -21.654 1.00 23.02 236 ASP A N 1
ATOM 692 C CA . ASP A 1 84 ? -2.024 -3.065 -22.828 1.00 24.05 236 ASP A CA 1
ATOM 693 C C . ASP A 1 84 ? -2.299 -4.488 -23.290 1.00 24.96 236 ASP A C 1
ATOM 694 O O . ASP A 1 84 ? -2.679 -5.350 -22.508 1.00 22.94 236 ASP A O 1
ATOM 699 N N . PRO A 1 85 ? -2.123 -4.756 -24.607 1.00 29.74 237 PRO A N 1
ATOM 700 C CA . PRO A 1 85 ? -2.020 -6.116 -25.127 1.00 27.00 237 PRO A CA 1
ATOM 701 C C . PRO A 1 85 ? -1.038 -7.013 -24.365 1.00 25.17 237 PRO A C 1
ATOM 702 O O . PRO A 1 85 ? 0.107 -6.570 -24.016 1.00 23.41 237 PRO A O 1
ATOM 706 N N . ASP A 1 86 ? -1.428 -8.267 -24.184 1.00 24.47 238 ASP A N 1
ATOM 707 C CA . ASP A 1 86 ? -0.504 -9.344 -23.747 1.00 23.13 238 ASP A CA 1
ATOM 708 C C . ASP A 1 86 ? -0.296 -9.211 -22.230 1.00 20.26 238 ASP A C 1
ATOM 709 O O . ASP A 1 86 ? 0.721 -9.697 -21.752 1.00 22.61 238 ASP A O 1
ATOM 714 N N . TYR A 1 87 ? -1.266 -8.615 -21.549 1.00 20.02 239 TYR A N 1
ATOM 715 C CA . TYR A 1 87 ? -1.414 -8.568 -20.064 1.00 19.60 239 TYR A CA 1
ATOM 716 C C . TYR A 1 87 ? -2.707 -9.269 -19.678 1.00 20.21 239 TYR A C 1
ATOM 717 O O . TYR A 1 87 ? -3.678 -9.260 -20.436 1.00 22.53 239 TYR A O 1
ATOM 726 N N . PRO A 1 88 ? -2.798 -9.888 -18.486 1.00 15.79 240 PRO A N 1
ATOM 727 C CA . PRO A 1 88 ? -1.707 -9.887 -17.507 1.00 16.58 240 PRO A CA 1
ATOM 728 C C . PRO A 1 88 ? -0.570 -10.860 -17.814 1.00 16.88 240 PRO A C 1
ATOM 729 O O . PRO A 1 88 ? -0.718 -11.790 -18.631 1.00 16.52 240 PRO A O 1
ATOM 733 N N . ARG A 1 89 ? 0.564 -10.647 -17.149 1.00 16.10 241 ARG A N 1
ATOM 734 C CA . ARG A 1 89 ? 1.737 -11.526 -17.284 1.00 15.30 241 ARG A CA 1
ATOM 735 C C . ARG A 1 89 ? 2.129 -12.032 -15.903 1.00 14.85 241 ARG A C 1
ATOM 736 O O . ARG A 1 89 ? 1.787 -11.403 -14.869 1.00 14.90 241 ARG A O 1
ATOM 744 N N . ASN A 1 90 ? 2.820 -13.155 -15.894 1.00 14.33 242 ASN A N 1
ATOM 745 C CA . ASN A 1 90 ? 3.539 -13.579 -14.675 1.00 14.37 242 ASN A CA 1
ATOM 746 C C . ASN A 1 90 ? 4.582 -12.506 -14.327 1.00 14.76 242 ASN A C 1
ATOM 747 O O . ASN A 1 90 ? 5.312 -12.023 -15.211 1.00 15.17 242 ASN A O 1
ATOM 752 N N . ILE A 1 91 ? 4.697 -12.169 -13.047 1.00 14.96 243 ILE A N 1
ATOM 753 C CA . ILE A 1 91 ? 5.767 -11.239 -12.570 1.00 17.07 243 ILE A CA 1
ATOM 754 C C . ILE A 1 91 ? 7.139 -11.654 -13.124 1.00 16.99 243 ILE A C 1
ATOM 755 O O . ILE A 1 91 ? 7.904 -10.749 -13.523 1.00 18.33 243 ILE A O 1
ATOM 760 N N A SER A 1 92 ? 7.428 -12.962 -13.198 0.50 19.71 244 SER A N 1
ATOM 761 N N B SER A 1 92 ? 7.442 -12.954 -13.204 0.50 18.34 244 SER A N 1
ATOM 762 C CA A SER A 1 92 ? 8.740 -13.523 -13.625 0.50 22.40 244 SER A CA 1
ATOM 763 C CA B SER A 1 92 ? 8.780 -13.452 -13.624 0.50 20.05 244 SER A CA 1
ATOM 764 C C A SER A 1 92 ? 9.053 -13.149 -15.080 0.50 22.51 244 SER A C 1
ATOM 765 C C B SER A 1 92 ? 8.987 -13.227 -15.136 0.50 20.89 244 SER A C 1
ATOM 766 O O A SER A 1 92 ? 10.256 -13.050 -15.432 0.50 23.73 244 SER A O 1
ATOM 767 O O B SER A 1 92 ? 10.153 -13.202 -15.590 0.50 22.35 244 SER A O 1
ATOM 772 N N A ASP A 1 93 ? 8.022 -12.923 -15.891 0.50 20.96 245 ASP A N 1
ATOM 773 N N B ASP A 1 93 ? 7.905 -13.009 -15.886 0.50 20.58 245 ASP A N 1
ATOM 774 C CA A ASP A 1 93 ? 8.193 -12.662 -17.339 0.50 19.59 245 ASP A CA 1
ATOM 775 C CA B ASP A 1 93 ? 7.925 -12.503 -17.286 0.50 19.27 245 ASP A CA 1
ATOM 776 C C A ASP A 1 93 ? 8.752 -11.250 -17.537 0.50 19.76 245 ASP A C 1
ATOM 777 C C B ASP A 1 93 ? 7.868 -10.975 -17.251 0.50 20.21 245 ASP A C 1
ATOM 778 O O A ASP A 1 93 ? 9.579 -11.098 -18.436 0.50 19.31 245 ASP A O 1
ATOM 779 O O B ASP A 1 93 ? 6.746 -10.357 -17.398 0.50 18.22 245 ASP A O 1
ATOM 788 N N A GLY A 1 94 ? 8.348 -10.279 -16.711 0.50 21.03 246 GLY A N 1
ATOM 789 N N B GLY A 1 94 ? 9.030 -10.362 -17.072 0.50 21.16 246 GLY A N 1
ATOM 790 C CA A GLY A 1 94 ? 8.755 -8.866 -16.878 0.50 21.07 246 GLY A CA 1
ATOM 791 C CA B GLY A 1 94 ? 9.088 -8.897 -17.036 0.50 21.29 246 GLY A CA 1
ATOM 792 C C A GLY A 1 94 ? 9.781 -8.393 -15.856 0.50 22.24 246 GLY A C 1
ATOM 793 C C B GLY A 1 94 ? 9.878 -8.377 -15.861 0.50 22.28 246 GLY A C 1
ATOM 794 O O A GLY A 1 94 ? 10.485 -7.403 -16.135 0.50 22.17 246 GLY A O 1
ATOM 795 O O B GLY A 1 94 ? 10.549 -7.356 -16.077 0.50 21.85 246 GLY A O 1
ATOM 796 N N . PHE A 1 95 ? 9.841 -9.045 -14.695 1.00 20.33 247 PHE A N 1
ATOM 797 C CA . PHE A 1 95 ? 10.567 -8.580 -13.488 1.00 22.29 247 PHE A CA 1
ATOM 798 C C . PHE A 1 95 ? 11.453 -9.718 -12.966 1.00 25.01 247 PHE A C 1
ATOM 799 O O . PHE A 1 95 ? 11.122 -10.293 -11.936 1.00 20.57 247 PHE A O 1
ATOM 807 N N . ASP A 1 96 ? 12.572 -9.957 -13.674 1.00 32.97 248 ASP A N 1
ATOM 808 C CA . ASP A 1 96 ? 13.635 -10.934 -13.294 1.00 36.04 248 ASP A CA 1
ATOM 809 C C . ASP A 1 96 ? 13.984 -10.740 -11.819 1.00 30.59 248 ASP A C 1
ATOM 810 O O . ASP A 1 96 ? 14.389 -9.616 -11.459 1.00 35.78 248 ASP A O 1
ATOM 815 N N . GLY A 1 97 ? 13.749 -11.771 -11.002 1.00 30.99 249 GLY A N 1
ATOM 816 C CA . GLY A 1 97 ? 14.257 -11.841 -9.623 1.00 29.75 249 GLY A CA 1
ATOM 817 C C . GLY A 1 97 ? 13.332 -11.238 -8.589 1.00 29.06 249 GLY A C 1
ATOM 818 O O . GLY A 1 97 ? 13.681 -11.332 -7.397 1.00 32.40 249 GLY A O 1
ATOM 819 N N . ILE A 1 98 ? 12.191 -10.667 -9.000 1.00 25.35 250 ILE A N 1
ATOM 820 C CA . ILE A 1 98 ? 11.221 -10.019 -8.075 1.00 22.47 250 ILE A CA 1
ATOM 821 C C . ILE A 1 98 ? 10.265 -11.104 -7.609 1.00 23.92 250 ILE A C 1
ATOM 822 O O . ILE A 1 98 ? 9.806 -11.895 -8.441 1.00 20.68 250 ILE A O 1
ATOM 827 N N . PRO A 1 99 ? 9.963 -11.216 -6.293 1.00 21.95 251 PRO A N 1
ATOM 828 C CA . PRO A 1 99 ? 9.107 -12.280 -5.785 1.00 22.83 251 PRO A CA 1
ATOM 829 C C . PRO A 1 99 ? 7.628 -12.002 -6.082 1.00 21.74 251 PRO A C 1
ATOM 830 O O . PRO A 1 99 ? 7.284 -10.886 -6.443 1.00 23.97 251 PRO A O 1
ATOM 834 N N . ASP A 1 100 ? 6.795 -13.014 -5.876 1.00 22.01 252 ASP A N 1
ATOM 835 C CA . ASP A 1 100 ? 5.326 -12.910 -5.927 1.00 19.72 252 ASP A CA 1
ATOM 836 C C . ASP A 1 100 ? 4.821 -12.341 -4.602 1.00 19.06 252 ASP A C 1
ATOM 837 O O . ASP A 1 100 ? 5.617 -12.269 -3.626 1.00 18.78 252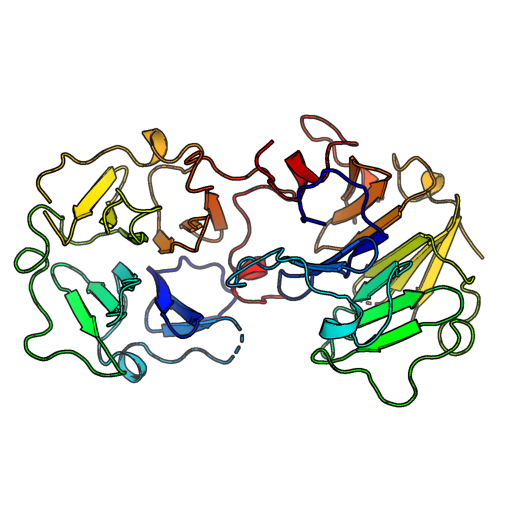 ASP A O 1
ATOM 842 N N . ASN A 1 101 ? 3.556 -11.947 -4.572 1.00 17.80 253 ASN A N 1
ATOM 843 C CA . ASN A 1 101 ? 2.848 -11.473 -3.364 1.00 17.83 253 ASN A CA 1
ATOM 844 C C . ASN A 1 101 ? 3.669 -10.359 -2.712 1.00 16.98 253 ASN A C 1
ATOM 845 O O . ASN A 1 101 ? 3.897 -10.386 -1.492 1.00 17.66 253 ASN A O 1
ATOM 850 N N . VAL A 1 102 ? 4.016 -9.355 -3.491 1.00 16.53 254 VAL A N 1
ATOM 851 C CA . VAL A 1 102 ? 4.739 -8.177 -2.938 1.00 15.99 254 VAL A CA 1
ATOM 852 C C . VAL A 1 102 ? 3.792 -7.389 -2.012 1.00 14.69 254 VAL A C 1
ATOM 853 O O . VAL A 1 102 ? 2.595 -7.443 -2.157 1.00 16.09 254 VAL A O 1
ATOM 857 N N . ASP A 1 103 ? 4.379 -6.696 -1.045 1.00 14.10 255 ASP A N 1
ATOM 858 C CA . ASP A 1 103 ? 3.653 -5.806 -0.104 1.00 15.25 255 ASP A CA 1
ATOM 859 C C . ASP A 1 103 ? 3.357 -4.434 -0.740 1.00 13.84 255 ASP A C 1
ATOM 860 O O . ASP A 1 103 ? 2.270 -3.883 -0.469 1.00 15.33 255 ASP A O 1
ATOM 865 N N . ALA A 1 104 ? 4.300 -3.887 -1.503 1.00 12.41 256 ALA A N 1
ATOM 866 C CA . ALA A 1 104 ? 4.256 -2.503 -2.012 1.00 12.42 256 ALA A CA 1
ATOM 867 C C . ALA A 1 104 ? 5.269 -2.307 -3.124 1.00 11.84 256 ALA A C 1
ATOM 868 O O . ALA A 1 104 ? 6.190 -3.134 -3.278 1.00 12.70 256 ALA A O 1
ATOM 870 N N . ALA A 1 105 ? 5.129 -1.214 -3.890 1.00 12.18 257 ALA A N 1
ATOM 871 C CA . ALA A 1 105 ? 6.084 -0.829 -4.920 1.00 12.22 257 ALA A CA 1
ATOM 872 C C . ALA A 1 105 ? 6.062 0.685 -5.099 1.00 12.78 257 ALA A C 1
ATOM 873 O O . ALA A 1 105 ? 5.032 1.332 -4.746 1.00 13.86 257 ALA A O 1
ATOM 875 N N . LEU A 1 106 ? 7.153 1.227 -5.611 1.00 13.26 258 LEU A N 1
ATOM 876 C CA . LEU A 1 106 ? 7.179 2.639 -6.047 1.00 13.93 258 LEU A CA 1
ATOM 877 C C . LEU A 1 106 ? 8.204 2.803 -7.163 1.00 16.65 258 LEU A C 1
ATOM 878 O O . LEU A 1 106 ? 9.209 2.070 -7.181 1.00 15.36 258 LEU A O 1
ATOM 883 N N . ALA A 1 107 ? 7.950 3.751 -8.043 1.00 17.58 259 ALA A N 1
ATOM 884 C CA . ALA A 1 107 ? 8.836 4.036 -9.180 1.00 18.98 259 ALA A CA 1
ATOM 885 C C . ALA A 1 107 ? 9.445 5.410 -8.979 1.00 21.38 259 ALA A C 1
ATOM 886 O O . ALA A 1 107 ? 8.731 6.345 -8.544 1.00 19.02 259 ALA A O 1
ATOM 888 N N . LEU A 1 108 ? 10.719 5.506 -9.338 1.00 23.34 260 LEU A N 1
ATOM 889 C CA . LEU A 1 108 ? 11.448 6.790 -9.421 1.00 27.52 260 LEU A CA 1
ATOM 890 C C . LEU A 1 108 ? 11.884 6.981 -10.871 1.00 29.81 260 LEU A C 1
ATOM 891 O O . LEU A 1 108 ? 12.186 6.016 -11.611 1.00 28.34 260 LEU A O 1
ATOM 896 N N . PRO A 1 109 ? 11.890 8.238 -11.350 1.00 34.47 261 PRO A N 1
ATOM 897 C CA . PRO A 1 109 ? 12.436 8.542 -12.676 1.00 36.62 261 PRO A CA 1
ATOM 898 C C . PRO A 1 109 ? 13.976 8.460 -12.680 1.00 35.35 261 PRO A C 1
ATOM 899 O O . PRO A 1 109 ? 14.519 8.410 -11.578 1.00 35.26 261 PRO A O 1
ATOM 903 N N . GLU A 1 117 ? 16.084 5.120 -14.340 1.00 36.50 269 GLU A N 1
ATOM 904 C CA . GLU A 1 117 ? 14.681 4.772 -13.966 1.00 34.77 269 GLU A CA 1
ATOM 905 C C . GLU A 1 117 ? 14.691 3.502 -13.107 1.00 33.89 269 GLU A C 1
ATOM 906 O O . GLU A 1 117 ? 15.133 2.444 -13.588 1.00 32.83 269 GLU A O 1
ATOM 912 N N . ARG A 1 118 ? 14.208 3.594 -11.870 1.00 33.48 270 ARG A N 1
ATOM 913 C CA . ARG A 1 118 ? 14.260 2.476 -10.895 1.00 31.51 270 ARG A CA 1
ATOM 914 C C . ARG A 1 118 ? 12.846 2.198 -10.384 1.00 28.47 270 ARG A C 1
ATOM 915 O O . ARG A 1 118 ? 12.090 3.154 -10.218 1.00 26.78 270 ARG A O 1
ATOM 923 N N . VAL A 1 119 ? 12.533 0.946 -10.092 1.00 24.93 271 VAL A N 1
ATOM 924 C CA . VAL A 1 119 ? 11.330 0.561 -9.309 1.00 22.53 271 VAL A CA 1
ATOM 925 C C . VAL A 1 119 ? 11.815 -0.158 -8.056 1.00 22.39 271 VAL A C 1
ATOM 926 O O . VAL A 1 119 ? 12.705 -0.976 -8.172 1.00 20.42 271 VAL A O 1
ATOM 930 N N . TYR A 1 120 ? 11.246 0.161 -6.897 1.00 17.95 272 TYR A N 1
ATOM 931 C CA . TYR A 1 120 ? 11.486 -0.591 -5.653 1.00 18.05 272 TYR A CA 1
ATOM 932 C C . TYR A 1 120 ? 10.268 -1.447 -5.341 1.00 17.40 272 TYR A C 1
ATOM 933 O O . TYR A 1 120 ? 9.135 -0.971 -5.323 1.00 17.11 272 TYR A O 1
ATOM 942 N N . PHE A 1 121 ? 10.509 -2.709 -5.074 1.00 14.98 273 PHE A N 1
ATOM 943 C CA . PHE A 1 121 ? 9.499 -3.670 -4.599 1.00 14.59 273 PHE A CA 1
ATOM 944 C C . PHE A 1 121 ? 9.801 -4.022 -3.150 1.00 14.53 273 PHE A C 1
ATOM 945 O O . PHE A 1 121 ? 10.980 -4.239 -2.818 1.00 16.10 273 PHE A O 1
ATOM 953 N N . PHE A 1 122 ? 8.763 -3.999 -2.323 1.00 14.06 274 PHE A N 1
ATOM 954 C CA . PHE A 1 122 ? 8.845 -4.236 -0.855 1.00 15.02 274 PHE A CA 1
ATOM 955 C C . PHE A 1 122 ? 8.108 -5.520 -0.541 1.00 15.31 274 PHE A C 1
ATOM 956 O O . PHE A 1 122 ? 6.936 -5.678 -0.947 1.00 13.94 274 PHE A O 1
ATOM 964 N N . LYS A 1 123 ? 8.731 -6.391 0.275 1.00 15.83 275 LYS A N 1
ATOM 965 C CA . LYS A 1 123 ? 8.059 -7.616 0.755 1.00 15.87 275 LYS A CA 1
ATOM 966 C C . LYS A 1 123 ? 8.694 -8.055 2.078 1.00 16.53 275 LYS A C 1
ATOM 967 O O . LYS A 1 123 ? 9.922 -8.271 2.108 1.00 17.64 275 LYS A O 1
ATOM 973 N N . GLY A 1 124 ? 7.905 -8.146 3.128 1.00 17.91 276 GLY A N 1
ATOM 974 C CA . GLY A 1 124 ? 8.421 -8.443 4.477 1.00 20.02 276 GLY A CA 1
ATOM 975 C C . GLY A 1 124 ? 9.380 -7.356 4.919 1.00 20.54 276 GLY A C 1
ATOM 976 O O . GLY A 1 124 ? 9.044 -6.172 4.721 1.00 21.70 276 GLY A O 1
ATOM 977 N N . LYS A 1 125 ? 10.563 -7.729 5.427 1.00 22.38 277 LYS A N 1
ATOM 978 C CA . LYS A 1 125 ? 11.615 -6.778 5.886 1.00 23.23 277 LYS A CA 1
ATOM 979 C C . LYS A 1 125 ? 12.535 -6.345 4.753 1.00 19.07 277 LYS A C 1
ATOM 980 O O . LYS A 1 125 ? 13.467 -5.567 5.002 1.00 19.60 277 LYS A O 1
ATOM 986 N N . GLN A 1 126 ? 12.301 -6.819 3.521 1.00 19.07 278 GLN A N 1
ATOM 987 C CA . GLN A 1 126 ? 13.240 -6.679 2.399 1.00 19.58 278 GLN A CA 1
ATOM 988 C C . GLN A 1 126 ? 12.653 -5.833 1.268 1.00 18.04 278 GLN A C 1
ATOM 989 O O . GLN A 1 126 ? 11.411 -5.667 1.194 1.00 15.23 278 GLN A O 1
ATOM 995 N N . TYR A 1 127 ? 13.538 -5.319 0.448 1.00 16.32 279 TYR A N 1
ATOM 996 C CA . TYR A 1 127 ? 13.145 -4.644 -0.806 1.00 17.66 279 TYR A CA 1
ATOM 997 C C . TYR A 1 127 ? 14.142 -5.000 -1.889 1.00 18.56 279 TYR A C 1
ATOM 998 O O . TYR A 1 127 ? 15.303 -5.389 -1.652 1.00 19.14 279 TYR A O 1
ATOM 1007 N N . TRP A 1 128 ? 13.630 -4.912 -3.114 1.00 19.69 280 TRP A N 1
ATOM 1008 C CA . TRP A 1 128 ? 14.357 -5.211 -4.361 1.00 19.38 280 TRP A CA 1
ATOM 1009 C C . TRP A 1 128 ? 14.373 -3.947 -5.190 1.00 21.59 280 TRP A C 1
ATOM 1010 O O . TRP A 1 128 ? 13.348 -3.232 -5.217 1.00 19.65 280 TRP A O 1
ATOM 1021 N N . GLU A 1 129 ? 15.482 -3.685 -5.858 1.00 21.52 281 GLU A N 1
ATOM 1022 C CA . GLU A 1 129 ? 15.563 -2.588 -6.847 1.00 25.36 281 GLU A CA 1
ATOM 1023 C C . GLU A 1 129 ? 15.494 -3.207 -8.236 1.00 25.43 281 GLU A C 1
ATOM 1024 O O . GLU A 1 129 ? 16.241 -4.147 -8.506 1.00 25.87 281 GLU A O 1
ATOM 1030 N N . TYR A 1 130 ? 14.624 -2.688 -9.093 1.00 22.49 282 TYR A N 1
ATOM 1031 C CA . TYR A 1 130 ? 14.483 -3.176 -10.477 1.00 22.87 282 TYR A CA 1
ATOM 1032 C C . TYR A 1 130 ? 14.763 -2.015 -11.425 1.00 23.76 282 TYR A C 1
ATOM 1033 O O . TYR A 1 130 ? 14.204 -0.926 -11.240 1.00 23.65 282 TYR A O 1
ATOM 1042 N N . GL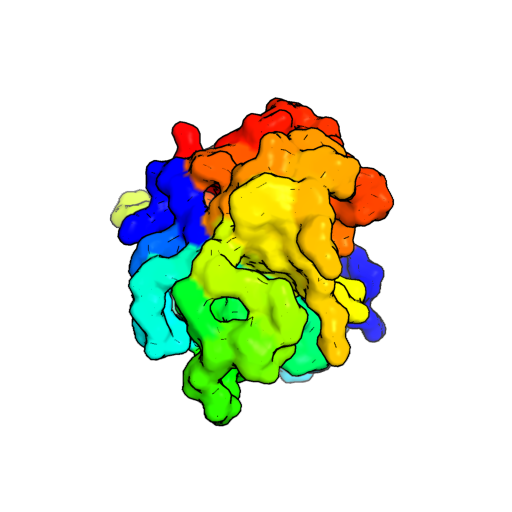N A 1 131 ? 15.624 -2.216 -12.430 1.00 21.95 283 GLN A N 1
ATOM 1043 C CA . GLN A 1 131 ? 15.864 -1.165 -13.450 1.00 24.66 283 GLN A CA 1
ATOM 1044 C C . GLN A 1 131 ? 15.346 -1.658 -14.806 1.00 21.34 283 GLN A C 1
ATOM 1045 O O . GLN A 1 131 ? 15.586 -2.823 -15.136 1.00 23.36 283 GLN A O 1
ATOM 1051 N N . PHE A 1 132 ? 14.643 -0.803 -15.549 1.00 27.25 284 PHE A N 1
ATOM 1052 C CA . PHE A 1 132 ? 14.120 -1.139 -16.899 1.00 31.41 284 PHE A CA 1
ATOM 1053 C C . PHE A 1 132 ? 15.305 -1.183 -17.878 1.00 39.37 284 PHE A C 1
ATOM 1054 O O . PHE A 1 132 ? 15.384 -2.198 -18.615 1.00 46.66 284 PHE A O 1
ATOM 1062 N N . GLN A 1 141 ? 20.133 -8.973 -5.568 1.00 42.27 331 GLN A N 1
ATOM 1063 C CA . GLN A 1 141 ? 19.899 -9.426 -4.168 1.00 40.84 331 GLN A CA 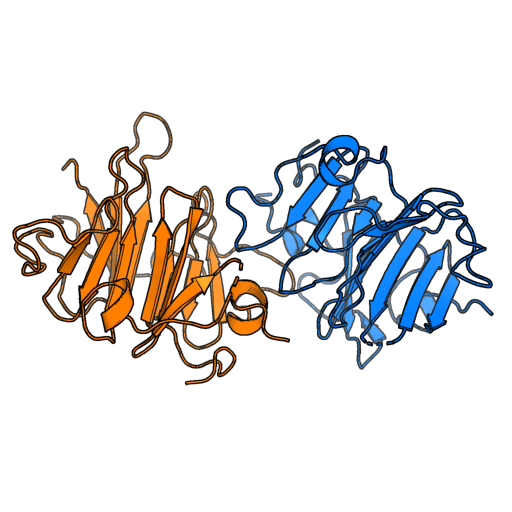1
ATOM 1064 C C . GLN A 1 141 ? 18.951 -8.453 -3.460 1.00 35.36 331 GLN A C 1
ATOM 1065 O O . GLN A 1 141 ? 19.014 -7.247 -3.677 1.00 32.55 331 GLN A O 1
ATOM 1071 N N . PRO A 1 142 ? 18.052 -8.931 -2.581 1.00 34.31 332 PRO A N 1
ATOM 1072 C CA . PRO A 1 142 ? 17.276 -8.024 -1.738 1.00 33.72 332 PRO A CA 1
ATOM 1073 C C . PRO A 1 142 ? 18.148 -7.339 -0.666 1.00 36.55 332 PRO A C 1
ATOM 1074 O O . PRO A 1 142 ? 19.135 -7.914 -0.184 1.00 36.04 332 PRO A O 1
ATOM 1078 N N . GLN A 1 143 ? 17.733 -6.137 -0.281 1.00 34.23 333 GLN A N 1
ATOM 1079 C CA . GLN A 1 143 ? 18.347 -5.336 0.807 1.00 31.94 333 GLN A CA 1
ATOM 1080 C C . GLN A 1 143 ? 17.326 -5.230 1.947 1.00 26.39 333 GLN A C 1
ATOM 1081 O O . GLN A 1 143 ? 16.180 -5.661 1.759 1.00 21.72 333 GLN A O 1
ATOM 1087 N N . PHE A 1 144 ? 17.695 -4.675 3.094 1.00 22.72 334 PHE A N 1
ATOM 1088 C CA . PHE A 1 144 ? 16.747 -4.530 4.217 1.00 21.63 334 PHE A CA 1
ATOM 1089 C C . PHE A 1 144 ? 16.162 -3.125 4.203 1.00 19.48 334 PHE A C 1
ATOM 1090 O O . PHE A 1 144 ? 16.944 -2.169 4.130 1.00 20.17 334 PHE A O 1
ATOM 1098 N N . ILE A 1 145 ? 14.846 -3.038 4.344 1.00 17.00 335 ILE A N 1
ATOM 1099 C CA . ILE A 1 145 ? 14.088 -1.749 4.297 1.00 17.93 335 ILE A CA 1
ATOM 1100 C C . ILE A 1 145 ? 14.692 -0.821 5.352 1.00 18.87 335 ILE A C 1
ATOM 1101 O O . ILE A 1 145 ? 15.001 0.304 4.978 1.00 18.80 335 ILE A O 1
ATOM 1106 N N . SER A 1 146 ? 14.816 -1.304 6.587 1.00 21.97 336 SER A N 1
ATOM 1107 C CA . SER A 1 146 ? 15.193 -0.489 7.773 1.00 25.08 336 SER A CA 1
ATOM 1108 C C . SER A 1 146 ? 16.603 0.074 7.623 1.00 27.94 336 SER A C 1
ATOM 1109 O O . SER A 1 146 ? 16.848 1.211 8.123 1.00 28.24 336 SER A O 1
ATOM 1112 N N . ARG A 1 147 ? 17.495 -0.661 6.954 1.00 26.80 337 ARG A N 1
ATOM 1113 C CA . ARG A 1 147 ? 18.915 -0.244 6.821 1.00 30.59 337 ARG A CA 1
ATOM 1114 C C . ARG A 1 147 ? 19.003 0.947 5.869 1.00 28.02 337 ARG A C 1
ATOM 1115 O O . ARG A 1 147 ? 19.747 1.891 6.176 1.00 27.16 337 ARG A O 1
ATOM 1123 N N . ASP A 1 148 ? 18.215 0.944 4.787 1.00 24.06 338 ASP A N 1
ATOM 1124 C CA . ASP A 1 148 ? 18.353 1.871 3.638 1.00 23.11 338 ASP A CA 1
ATOM 1125 C C . ASP A 1 148 ? 17.283 2.960 3.659 1.00 20.85 338 ASP A C 1
ATOM 1126 O O . ASP A 1 148 ? 17.523 4.007 3.047 1.00 24.09 338 ASP A O 1
ATOM 1131 N N . TRP A 1 149 ? 16.169 2.775 4.362 1.00 21.07 339 TRP A N 1
ATOM 1132 C CA . TRP A 1 149 ? 15.068 3.774 4.457 1.00 20.34 339 TRP A CA 1
ATOM 1133 C C . TRP A 1 149 ? 14.961 4.133 5.942 1.00 20.38 339 TRP A C 1
ATOM 1134 O O . TRP A 1 149 ? 14.339 3.369 6.721 1.00 21.12 339 TRP A O 1
ATOM 1145 N N . HIS A 1 150 ? 15.728 5.143 6.351 1.00 23.24 340 HIS A N 1
ATOM 1146 C CA . HIS A 1 150 ? 16.124 5.337 7.771 1.00 24.57 340 HIS A CA 1
ATOM 1147 C C . HIS A 1 150 ? 14.903 5.803 8.558 1.00 21.25 340 HIS A C 1
ATOM 1148 O O . HIS A 1 150 ? 14.387 6.900 8.264 1.00 26.55 340 HIS A O 1
ATOM 1155 N N . GLY A 1 151 ? 14.449 4.999 9.500 1.00 21.52 341 GLY A N 1
ATOM 1156 C CA . GLY A 1 151 ? 13.315 5.324 10.367 1.00 20.45 341 GLY A CA 1
ATOM 1157 C C . GLY A 1 151 ? 12.074 4.560 9.953 1.00 20.14 341 GLY A C 1
ATOM 1158 O O . GLY A 1 151 ? 11.074 4.643 10.652 1.00 20.80 341 GLY A O 1
ATOM 1159 N N . VAL A 1 152 ? 12.136 3.833 8.834 1.00 21.69 342 VAL A N 1
ATOM 1160 C CA . VAL A 1 152 ? 11.001 2.988 8.381 1.00 23.44 342 VAL A CA 1
ATOM 1161 C C . VAL A 1 152 ? 11.181 1.591 8.985 1.00 24.22 342 VAL A C 1
ATOM 1162 O O . VAL A 1 152 ? 12.163 0.913 8.671 1.00 28.37 342 VAL A O 1
ATOM 1166 N N . PRO A 1 153 ? 10.242 1.140 9.836 1.00 27.51 343 PRO A N 1
ATOM 1167 C CA . PRO A 1 153 ? 10.507 0.056 10.779 1.00 34.80 343 PRO A CA 1
ATOM 1168 C C . PRO A 1 153 ? 10.550 -1.362 10.227 1.00 40.85 343 PRO A C 1
ATOM 1169 O O . PRO A 1 153 ? 10.777 -2.279 11.028 1.00 48.13 343 PRO A O 1
ATOM 1173 N N . GLY A 1 154 ? 10.344 -1.537 8.929 1.00 37.96 344 GLY A N 1
ATOM 1174 C CA . GLY A 1 154 ? 10.238 -2.895 8.385 1.00 35.31 344 GLY A CA 1
ATOM 1175 C C . GLY A 1 154 ? 9.059 -2.962 7.451 1.00 33.01 344 GLY A C 1
ATOM 1176 O O . GLY A 1 154 ? 9.070 -2.167 6.500 1.00 38.39 344 GLY A O 1
ATOM 1177 N N . GLN A 1 155 ? 8.043 -3.768 7.761 1.00 31.38 345 GLN A N 1
ATOM 1178 C CA . GLN A 1 155 ? 7.051 -4.206 6.751 1.00 31.70 345 GLN A CA 1
ATOM 1179 C C . GLN A 1 155 ? 6.092 -3.047 6.491 1.00 27.31 345 GLN A C 1
ATOM 1180 O O . GLN A 1 155 ? 5.685 -2.364 7.436 1.00 28.86 345 GLN A O 1
ATOM 1186 N N . VAL A 1 156 ? 5.752 -2.856 5.231 1.00 20.44 346 VAL A N 1
ATOM 1187 C CA . VAL A 1 156 ? 4.836 -1.789 4.778 1.00 20.23 346 VAL A CA 1
ATOM 1188 C C . VAL A 1 156 ? 3.670 -2.452 4.038 1.00 19.63 346 VAL A C 1
ATOM 1189 O O . VAL A 1 156 ? 3.783 -3.613 3.593 1.00 20.90 346 VAL A O 1
ATOM 1193 N N . ASP A 1 157 ? 2.567 -1.753 3.930 1.00 18.48 347 ASP A N 1
ATOM 1194 C CA . ASP A 1 157 ? 1.331 -2.221 3.261 1.00 17.53 347 ASP A CA 1
ATOM 1195 C C . ASP A 1 157 ? 1.242 -1.645 1.848 1.00 16.90 347 ASP A C 1
ATOM 1196 O O . ASP A 1 157 ? 0.518 -2.240 1.001 1.00 14.38 347 ASP A O 1
ATOM 1201 N N . ALA A 1 158 ? 1.850 -0.478 1.631 1.00 13.79 348 ALA A N 1
ATOM 1202 C CA . ALA A 1 158 ? 1.710 0.308 0.390 1.00 13.98 348 ALA A CA 1
ATOM 1203 C C . ALA A 1 158 ? 2.789 1.392 0.365 1.00 13.38 348 ALA A C 1
ATOM 1204 O O . ALA A 1 158 ? 3.341 1.726 1.420 1.00 13.51 348 ALA A O 1
ATOM 1206 N N . ALA A 1 159 ? 3.038 1.972 -0.795 1.00 13.21 349 ALA A N 1
ATOM 1207 C CA . ALA A 1 159 ? 4.041 3.031 -0.948 1.00 14.31 349 ALA A CA 1
ATOM 1208 C C . ALA A 1 159 ? 3.680 3.875 -2.158 1.00 15.73 349 ALA A C 1
ATOM 1209 O O . ALA A 1 159 ? 3.002 3.387 -3.065 1.00 15.43 349 ALA A O 1
ATOM 1211 N N . MET A 1 160 ? 4.166 5.106 -2.172 1.00 16.11 350 MET A N 1
ATOM 1212 C CA . MET A 1 160 ? 3.914 6.013 -3.308 1.00 17.84 350 MET A CA 1
ATOM 1213 C C . MET A 1 160 ? 5.089 6.968 -3.377 1.00 17.85 350 MET A C 1
ATOM 1214 O O . MET A 1 160 ? 5.548 7.396 -2.315 1.00 17.32 350 MET A O 1
ATOM 1219 N N . ALA A 1 161 ? 5.562 7.307 -4.565 1.00 17.31 351 ALA A N 1
ATOM 1220 C CA . ALA A 1 161 ? 6.624 8.312 -4.719 1.00 16.94 351 ALA A CA 1
ATOM 1221 C C . ALA A 1 161 ? 6.005 9.599 -5.247 1.00 18.68 351 ALA A C 1
ATOM 1222 O O . ALA A 1 161 ? 5.135 9.540 -6.130 1.00 21.01 351 ALA A O 1
ATOM 1224 N N . GLY A 1 162 ? 6.435 10.716 -4.677 1.00 19.37 352 GLY A N 1
ATOM 1225 C CA . GLY A 1 162 ? 6.190 12.048 -5.246 1.00 19.78 352 GLY A CA 1
ATOM 1226 C C . GLY A 1 162 ? 7.476 12.557 -5.862 1.00 21.20 352 GLY A C 1
ATOM 1227 O O . GLY A 1 162 ? 8.366 11.741 -6.196 1.00 25.04 352 GLY A O 1
ATOM 1228 N N . ARG A 1 163 ? 7.631 13.878 -5.844 1.00 22.47 353 ARG A N 1
ATOM 1229 C CA . ARG A 1 163 ? 8.745 14.628 -6.449 1.00 28.44 353 ARG A CA 1
ATOM 1230 C C . ARG A 1 163 ? 9.982 14.452 -5.589 1.00 24.76 353 ARG A C 1
ATOM 1231 O O . ARG A 1 163 ? 11.000 14.089 -6.125 1.00 25.22 353 ARG A O 1
ATOM 1239 N N . ILE A 1 164 ? 9.877 14.817 -4.307 1.00 22.24 354 ILE A N 1
ATOM 1240 C CA . ILE A 1 164 ? 11.059 14.941 -3.409 1.00 24.28 354 ILE A CA 1
ATOM 1241 C C . ILE A 1 164 ? 10.946 14.007 -2.216 1.00 22.03 354 ILE A C 1
ATOM 1242 O O . ILE A 1 164 ? 11.898 13.972 -1.441 1.00 20.23 354 ILE A O 1
ATOM 1247 N N . SER A 1 165 ? 9.810 13.305 -2.081 1.00 21.96 435 SER A N 1
ATOM 1248 C CA . SER A 1 165 ? 9.462 12.442 -0.940 1.00 18.40 435 SER A CA 1
ATOM 1249 C C . SER A 1 165 ? 8.869 11.130 -1.453 1.00 16.96 435 SER A C 1
ATOM 1250 O O . SER A 1 165 ? 8.219 11.117 -2.541 1.00 17.39 435 SER A O 1
ATOM 1253 N N . VAL A 1 166 ? 9.052 10.075 -0.674 1.00 15.25 436 VAL A N 1
ATOM 1254 C CA . VAL A 1 166 ? 8.201 8.866 -0.791 1.00 16.17 436 VAL A CA 1
ATOM 1255 C C . VAL A 1 166 ? 7.411 8.695 0.496 1.00 15.11 436 VAL A C 1
ATOM 1256 O O . VAL A 1 166 ? 7.832 9.161 1.543 1.00 17.66 436 VAL A O 1
ATOM 1260 N N . PHE A 1 167 ? 6.289 8.020 0.369 1.00 14.92 437 PHE A N 1
ATOM 1261 C CA . PHE A 1 167 ? 5.366 7.773 1.489 1.00 13.69 437 PHE A CA 1
ATOM 1262 C C . PHE A 1 167 ? 5.248 6.279 1.657 1.00 15.42 437 PHE A C 1
ATOM 1263 O O . PHE A 1 167 ? 5.019 5.566 0.676 1.00 14.55 437 PHE A O 1
ATOM 1271 N N . PHE A 1 168 ? 5.456 5.822 2.885 1.00 15.41 438 PHE A N 1
ATOM 1272 C CA . PHE A 1 168 ? 5.235 4.416 3.281 1.00 14.66 438 PHE A CA 1
ATOM 1273 C C . PHE A 1 168 ? 4.032 4.319 4.198 1.00 16.74 438 PHE A C 1
ATOM 1274 O O . PHE A 1 168 ? 3.975 5.056 5.177 1.00 18.62 438 PHE A O 1
ATOM 1282 N N . PHE A 1 169 ? 3.137 3.389 3.895 1.00 16.72 439 PHE A N 1
ATOM 1283 C CA . PHE A 1 169 ? 1.848 3.186 4.594 1.00 16.76 439 PHE A CA 1
ATOM 1284 C C . PHE A 1 169 ? 1.938 1.865 5.355 1.00 18.07 439 PHE A C 1
ATOM 1285 O O . PHE A 1 169 ? 2.337 0.841 4.789 1.00 18.12 439 PHE A O 1
ATOM 1293 N N . SER A 1 170 ? 1.667 1.934 6.657 1.00 19.96 440 SER A N 1
ATOM 1294 C CA . SER A 1 170 ? 1.653 0.787 7.580 1.00 21.96 440 SER A CA 1
ATOM 1295 C C . SER A 1 170 ? 0.404 0.880 8.461 1.00 22.62 440 SER A C 1
ATOM 1296 O O . SER A 1 170 ? 0.342 1.807 9.290 1.00 24.20 440 SER A O 1
ATOM 1299 N N . GLY A 1 171 ? -0.515 -0.065 8.304 1.00 24.98 441 GLY A N 1
ATOM 1300 C CA . GLY A 1 171 ? -1.817 -0.048 8.986 1.00 25.82 441 GLY A CA 1
ATOM 1301 C C . GLY A 1 171 ? -2.555 1.246 8.683 1.00 26.55 441 GLY A C 1
ATOM 1302 O O . GLY A 1 171 ? -2.687 1.613 7.484 1.00 25.41 441 GLY A O 1
ATOM 1303 N N . ASP A 1 172 ? -2.985 1.962 9.719 1.00 26.29 442 ASP A N 1
ATOM 1304 C CA . ASP A 1 172 ? -3.783 3.206 9.533 1.00 26.51 442 ASP A CA 1
ATOM 1305 C C . ASP A 1 172 ? -2.860 4.421 9.565 1.00 24.08 442 ASP A C 1
ATOM 1306 O O . ASP A 1 172 ? -3.396 5.547 9.535 1.00 25.33 442 ASP A O 1
ATOM 1311 N N . LYS A 1 173 ? -1.542 4.219 9.555 1.00 20.47 443 LYS A N 1
ATOM 1312 C CA . LYS A 1 173 ? -0.563 5.327 9.648 1.00 21.83 443 LYS A CA 1
ATOM 1313 C C . LYS A 1 173 ? 0.436 5.320 8.485 1.00 19.94 443 LYS A C 1
ATOM 1314 O O . LYS A 1 173 ? 0.450 4.354 7.690 1.00 19.41 443 LYS A O 1
ATOM 1320 N N . TYR A 1 174 ? 1.242 6.382 8.387 1.00 18.40 444 TYR A N 1
ATOM 1321 C CA . TYR A 1 174 ? 2.220 6.504 7.277 1.00 17.20 444 TYR A CA 1
ATOM 1322 C C . TYR A 1 174 ? 3.446 7.257 7.742 1.00 18.03 444 TYR A C 1
ATOM 1323 O O . TYR A 1 174 ? 3.408 7.926 8.800 1.00 18.40 444 TYR A O 1
ATOM 1332 N N . TYR A 1 175 ? 4.507 7.153 6.932 1.00 17.26 445 TYR A N 1
ATOM 1333 C CA . TYR A 1 175 ? 5.769 7.884 7.053 1.00 16.38 445 TYR A CA 1
ATOM 1334 C C . TYR A 1 175 ? 5.984 8.654 5.764 1.00 16.43 445 TYR A C 1
ATOM 1335 O O . TYR A 1 175 ? 5.619 8.143 4.698 1.00 15.76 445 TYR A O 1
ATOM 1344 N N . ARG A 1 176 ? 6.588 9.833 5.849 1.00 16.43 446 ARG A N 1
ATOM 1345 C CA . ARG A 1 176 ? 7.170 10.537 4.675 1.00 16.13 446 ARG A CA 1
ATOM 1346 C C . ARG A 1 176 ? 8.694 10.475 4.780 1.00 17.49 446 ARG A C 1
ATOM 1347 O O . ARG A 1 176 ? 9.257 10.820 5.848 1.00 16.64 446 ARG A O 1
ATOM 1355 N N . VAL A 1 177 ? 9.343 10.049 3.706 1.00 16.65 447 VAL A N 1
ATOM 1356 C CA . VAL A 1 177 ? 10.812 9.886 3.630 1.00 18.38 447 VAL A CA 1
ATOM 1357 C C . VAL A 1 177 ? 11.345 10.825 2.550 1.00 19.13 447 VAL A C 1
ATOM 1358 O O . VAL A 1 177 ? 10.896 10.745 1.424 1.00 16.59 447 VAL A O 1
ATOM 1362 N N . ASN A 1 178 ? 12.316 11.669 2.895 1.00 20.97 448 ASN A N 1
ATOM 1363 C CA . ASN A 1 178 ? 13.020 12.545 1.925 1.00 21.78 448 ASN A CA 1
ATOM 1364 C C . ASN A 1 178 ? 13.831 11.678 0.960 1.00 22.40 448 ASN A C 1
ATOM 1365 O O . ASN A 1 178 ? 14.595 10.810 1.433 1.00 21.95 448 ASN A O 1
ATOM 1370 N N . LEU A 1 179 ? 13.708 11.911 -0.348 1.00 22.05 449 LEU A N 1
ATOM 1371 C CA . LEU A 1 179 ? 14.418 11.073 -1.346 1.00 27.37 449 LEU A CA 1
ATOM 1372 C C . LEU A 1 179 ? 15.937 11.265 -1.273 1.00 30.18 449 LEU A C 1
ATOM 1373 O O . LEU A 1 179 ? 16.660 10.242 -1.398 1.00 26.75 449 LEU A O 1
ATOM 1378 N N . ARG A 1 180 ? 16.400 12.492 -1.036 1.00 32.16 450 ARG A N 1
ATOM 1379 C CA . ARG A 1 180 ? 17.855 12.810 -0.973 1.00 36.54 450 ARG A CA 1
ATOM 1380 C C . ARG A 1 180 ? 18.483 12.098 0.241 1.00 35.38 450 ARG A C 1
ATOM 1381 O O . ARG A 1 180 ? 19.497 11.398 0.022 1.00 36.26 450 ARG A O 1
ATOM 1389 N N . THR A 1 181 ? 17.932 12.258 1.455 1.00 33.88 451 THR A N 1
ATOM 1390 C CA . THR A 1 181 ? 18.539 11.752 2.730 1.00 32.87 451 THR A CA 1
ATOM 1391 C C . THR A 1 181 ? 18.166 10.281 2.940 1.00 31.50 451 THR A C 1
ATOM 1392 O O . THR A 1 181 ? 18.857 9.590 3.717 1.00 34.48 451 THR A O 1
ATOM 1396 N N . ARG A 1 182 ? 17.095 9.822 2.298 1.00 29.10 452 ARG A N 1
ATOM 1397 C CA . ARG A 1 182 ? 16.453 8.512 2.563 1.00 26.82 452 ARG A CA 1
ATOM 1398 C C . ARG A 1 182 ? 16.112 8.402 4.047 1.00 24.43 452 ARG A C 1
ATOM 1399 O O . ARG A 1 182 ? 16.112 7.260 4.573 1.00 24.43 452 ARG A O 1
ATOM 1407 N N . ARG A 1 183 ? 15.779 9.523 4.687 1.00 23.20 453 ARG A N 1
ATOM 1408 C CA . ARG A 1 183 ? 15.394 9.523 6.114 1.00 25.86 453 ARG A CA 1
ATOM 1409 C C . ARG A 1 183 ? 13.960 10.024 6.255 1.00 21.13 453 ARG A C 1
ATOM 1410 O O . ARG A 1 183 ? 13.590 10.961 5.541 1.00 23.36 453 ARG A O 1
ATOM 1418 N N . VAL A 1 184 ? 13.233 9.458 7.210 1.00 21.61 454 VAL A N 1
ATOM 1419 C CA . VAL A 1 184 ? 11.899 9.945 7.667 1.00 22.51 454 VAL A CA 1
ATOM 1420 C C . VAL A 1 184 ? 12.026 11.438 8.034 1.00 23.60 454 VAL A C 1
ATOM 1421 O O . VAL A 1 184 ? 12.958 11.803 8.787 1.00 24.23 454 VAL A O 1
ATOM 1425 N N . ASP A 1 185 ? 11.157 12.271 7.484 1.00 20.86 455 ASP A N 1
ATOM 1426 C CA . ASP A 1 185 ? 11.124 13.722 7.774 1.00 22.88 455 ASP A CA 1
ATOM 1427 C C . ASP A 1 185 ? 10.637 13.935 9.214 1.00 23.49 455 ASP A C 1
ATOM 1428 O O . ASP A 1 185 ? 9.883 13.130 9.755 1.00 22.16 455 ASP A O 1
ATOM 1433 N N . THR A 1 186 ? 11.089 15.023 9.813 1.00 26.91 456 THR A N 1
ATOM 1434 C CA . THR A 1 186 ? 10.699 15.462 11.172 1.00 28.91 456 THR A CA 1
ATOM 1435 C C . THR A 1 186 ? 9.565 16.477 11.013 1.00 26.44 456 THR A C 1
ATOM 1436 O O . THR A 1 186 ? 9.814 17.559 10.468 1.00 27.75 456 THR A O 1
ATOM 1440 N N . VAL A 1 187 ? 8.360 16.094 11.395 1.00 29.49 457 VAL A N 1
ATOM 1441 C CA . VAL A 1 187 ? 7.132 16.925 11.254 1.00 28.27 457 VAL A CA 1
ATOM 1442 C C . VAL A 1 187 ? 6.418 16.892 12.600 1.00 27.79 457 VAL A C 1
ATOM 1443 O O . VAL A 1 187 ? 6.784 16.068 13.472 1.00 29.58 457 VAL A O 1
ATOM 1447 N N . ASP A 1 188 ? 5.412 17.740 12.734 1.00 29.65 458 ASP A N 1
ATOM 1448 C CA . ASP A 1 188 ? 4.566 17.850 13.944 1.00 30.21 458 ASP A CA 1
ATOM 1449 C C . ASP A 1 188 ? 3.101 17.740 13.569 1.00 29.16 458 ASP A C 1
ATOM 1450 O O . ASP A 1 188 ? 2.637 18.486 12.713 1.00 31.83 458 ASP A O 1
ATOM 1455 N N . PRO A 1 189 ? 2.345 16.792 14.166 1.00 31.21 459 PRO A N 1
ATOM 1456 C CA . PRO A 1 189 ? 2.900 15.726 14.999 1.00 33.05 459 PRO A CA 1
ATOM 1457 C C . PRO A 1 189 ? 3.731 14.759 14.157 1.00 31.39 459 PRO A C 1
ATOM 1458 O O . PRO A 1 189 ? 3.564 14.697 12.949 1.00 29.70 459 PRO A O 1
ATOM 1462 N N . PRO A 1 190 ? 4.676 14.027 14.764 1.00 35.53 460 PRO A N 1
ATOM 1463 C CA . PRO A 1 190 ? 5.643 13.232 14.001 1.00 32.30 460 PRO A CA 1
ATOM 1464 C C . PRO A 1 190 ? 5.082 11.955 13.354 1.00 29.20 460 PRO A C 1
ATOM 1465 O O . PRO A 1 190 ? 4.041 11.434 13.761 1.00 25.89 460 PRO A O 1
ATOM 1469 N N . TYR A 1 191 ? 5.816 11.445 12.368 1.00 25.62 461 TYR A N 1
ATOM 1470 C CA . TYR A 1 191 ? 5.526 10.128 11.755 1.00 21.11 461 TYR A CA 1
ATOM 1471 C C . TYR A 1 191 ? 5.891 9.056 12.770 1.00 27.08 461 TYR A C 1
ATOM 1472 O O . TYR A 1 191 ? 6.848 9.214 13.532 1.00 29.09 461 TYR A O 1
ATOM 1481 N N . PRO A 1 192 ? 5.173 7.919 12.802 1.00 25.65 462 PRO A N 1
ATOM 1482 C CA . PRO A 1 192 ? 4.039 7.663 11.917 1.00 24.15 462 PRO A CA 1
ATOM 1483 C C . PRO A 1 192 ? 2.754 8.330 12.422 1.00 26.00 462 PRO A C 1
ATOM 1484 O O . PRO A 1 192 ? 2.580 8.456 13.649 1.00 25.01 462 PRO A O 1
ATOM 1488 N N . ARG A 1 193 ? 1.904 8.784 11.512 1.00 24.20 463 ARG A N 1
ATOM 1489 C CA . ARG A 1 193 ? 0.633 9.427 11.894 1.00 24.92 463 ARG A CA 1
ATOM 1490 C C . ARG A 1 193 ? -0.480 8.980 10.962 1.00 25.53 463 ARG A C 1
ATOM 1491 O O . ARG A 1 193 ? -0.200 8.278 9.956 1.00 24.21 463 ARG A O 1
ATOM 1499 N N . SER A 1 194 ? -1.713 9.317 11.356 1.00 23.02 464 SER A N 1
ATOM 1500 C CA . SER A 1 194 ? -2.966 8.898 10.708 1.00 21.93 464 SER A CA 1
ATOM 1501 C C . SER A 1 194 ? -2.981 9.288 9.225 1.00 22.06 464 SER A C 1
ATOM 1502 O O . SER A 1 194 ? -2.780 10.475 8.896 1.00 18.87 464 SER A O 1
ATOM 1505 N N . ILE A 1 195 ? -3.192 8.301 8.353 1.00 21.51 465 ILE A N 1
ATOM 1506 C CA . ILE A 1 195 ? -3.410 8.505 6.898 1.00 21.22 465 ILE A CA 1
ATOM 1507 C C . ILE A 1 195 ? -4.650 9.376 6.704 1.00 20.22 465 ILE A C 1
ATOM 1508 O O . ILE A 1 195 ? -4.588 10.348 5.947 1.00 22.39 465 ILE A O 1
ATOM 1513 N N . ALA A 1 196 ? -5.760 9.003 7.345 1.00 23.17 466 ALA A N 1
ATOM 1514 C CA . ALA A 1 196 ? -7.068 9.682 7.176 1.00 23.73 466 ALA A CA 1
ATOM 1515 C C . ALA A 1 196 ? -6.890 11.167 7.551 1.00 23.62 466 ALA A C 1
ATOM 1516 O O . ALA A 1 196 ? -7.262 12.049 6.753 1.00 24.81 466 ALA A O 1
ATOM 1518 N N . GLN A 1 197 ? -6.286 11.429 8.699 1.00 26.10 467 GLN A N 1
ATOM 1519 C CA . GLN A 1 197 ? -6.258 12.807 9.267 1.00 27.76 467 GLN A CA 1
ATOM 1520 C C . GLN A 1 197 ? -5.223 13.681 8.542 1.00 27.06 467 GLN A C 1
ATOM 1521 O O . GLN A 1 197 ? -5.595 14.828 8.134 1.00 24.97 467 GLN A O 1
ATOM 1527 N N . TYR A 1 198 ? -3.983 13.195 8.402 1.00 23.96 468 TYR A N 1
ATOM 1528 C CA . TYR A 1 198 ? -2.822 14.032 7.999 1.00 21.17 468 TYR A CA 1
ATOM 1529 C C . TYR A 1 198 ? -2.479 13.858 6.519 1.00 19.74 468 TYR A C 1
ATOM 1530 O O . TYR A 1 198 ? -1.812 14.762 6.008 1.00 18.34 468 TYR A O 1
ATOM 1539 N N . TRP A 1 199 ? -2.888 12.776 5.853 1.00 19.50 469 TRP A N 1
ATOM 1540 C CA . TRP A 1 199 ? -2.491 12.552 4.434 1.00 18.91 469 TRP A CA 1
ATOM 1541 C C . TRP A 1 199 ? -3.641 12.879 3.479 1.00 20.51 469 TRP A C 1
ATOM 1542 O O . TRP A 1 199 ? -3.382 13.594 2.513 1.00 21.88 469 TRP A O 1
ATOM 1553 N N . LEU A 1 200 ? -4.865 12.492 3.845 1.00 22.58 470 LEU A N 1
ATOM 1554 C CA . LEU A 1 200 ? -6.097 12.602 3.033 1.00 25.89 470 LEU A CA 1
ATOM 1555 C C . LEU A 1 200 ? -6.875 13.870 3.394 1.00 26.99 470 LEU A C 1
ATOM 1556 O O . LEU A 1 200 ? -7.610 14.359 2.512 1.00 28.39 470 LEU A O 1
ATOM 1561 N N . GLY A 1 201 ? -6.612 14.450 4.560 1.00 27.57 471 GLY A N 1
ATOM 1562 C CA . GLY A 1 201 ? -7.331 15.663 4.997 1.00 33.11 471 GLY A CA 1
ATOM 1563 C C . GLY A 1 201 ? -8.792 15.354 5.276 1.00 36.26 471 GLY A C 1
ATOM 1564 O O . GLY A 1 201 ? -9.641 16.244 5.065 1.00 41.16 471 GLY A O 1
ATOM 1565 N N . CYS A 1 202 ? -9.062 14.131 5.733 1.00 38.07 472 CYS A N 1
ATOM 1566 C CA . CYS A 1 202 ? -10.400 13.625 6.128 1.00 44.25 472 CYS A CA 1
ATOM 1567 C C . CYS A 1 202 ? -10.908 14.408 7.338 1.00 48.90 472 CYS A C 1
ATOM 1568 O O . CYS A 1 202 ? -10.183 14.585 8.324 1.00 51.98 472 CYS A O 1
ATOM 1571 N N . PRO A 1 203 ? -12.174 14.887 7.305 1.00 62.48 473 PRO A N 1
ATOM 1572 C CA . PRO A 1 203 ? -12.845 15.374 8.515 1.00 67.11 473 PRO A CA 1
ATOM 1573 C C . PRO A 1 203 ? -12.914 14.294 9.608 1.00 68.32 473 PRO A C 1
ATOM 1574 O O . PRO A 1 203 ? -13.473 13.246 9.358 1.00 78.34 473 PRO A O 1
ATOM 1578 N N . ALA A 1 204 ? -12.295 14.562 10.762 1.00 69.39 474 ALA A N 1
ATOM 1579 C CA . ALA A 1 204 ? -11.932 13.557 11.790 1.00 75.80 474 ALA A CA 1
ATOM 1580 C C . ALA A 1 204 ? -12.045 14.153 13.203 1.00 78.99 474 ALA A C 1
ATOM 1581 O O . ALA A 1 204 ? -13.014 13.908 13.932 1.00 70.28 474 ALA A O 1
ATOM 1584 N N . MET B 1 1 ? 4.487 33.827 -22.797 1.00 51.27 153 MET B N 1
ATOM 1585 C CA . MET B 1 1 ? 4.229 33.145 -21.498 1.00 47.12 153 MET B CA 1
ATOM 1586 C C . MET B 1 1 ? 4.796 31.718 -21.575 1.00 43.33 153 MET B C 1
ATOM 1587 O O . MET B 1 1 ? 5.132 31.244 -22.686 1.00 35.76 153 MET B O 1
ATOM 1592 N N . GLU B 1 2 ? 4.927 31.070 -20.423 1.00 39.50 154 GLU B N 1
ATOM 1593 C CA . GLU B 1 2 ? 5.319 29.642 -20.267 1.00 35.28 154 GLU B CA 1
ATOM 1594 C C . GLU B 1 2 ? 4.360 28.989 -19.269 1.00 32.19 154 GLU B C 1
ATOM 1595 O O . GLU B 1 2 ? 4.252 29.555 -18.184 1.00 28.98 154 GLU B O 1
ATOM 1601 N N . LEU B 1 3 ? 3.706 27.867 -19.602 1.00 29.66 155 LEU B N 1
ATOM 1602 C CA . LEU B 1 3 ? 2.670 27.239 -18.733 1.00 29.27 155 LEU B CA 1
ATOM 1603 C C . LEU B 1 3 ? 3.231 27.106 -17.307 1.00 30.28 155 LEU B C 1
ATOM 1604 O O . LEU B 1 3 ? 2.523 27.456 -16.356 1.00 27.76 155 LEU B O 1
ATOM 1609 N N . CYS B 1 4 ? 4.481 26.645 -17.186 1.00 28.27 156 CYS B N 1
ATOM 1610 C CA . CYS B 1 4 ? 5.077 26.155 -15.919 1.00 27.12 156 CYS B CA 1
ATOM 1611 C C . CYS B 1 4 ? 5.936 27.245 -15.253 1.00 25.41 156 CYS B C 1
ATOM 1612 O O . CYS B 1 4 ? 6.651 26.917 -14.301 1.00 34.45 156 CYS B O 1
ATOM 1615 N N . SER B 1 5 ? 5.789 28.513 -15.647 1.00 27.99 157 SER B N 1
ATOM 1616 C CA . SER B 1 5 ? 6.547 29.687 -15.141 1.00 27.14 157 SER B CA 1
ATOM 1617 C C . SER B 1 5 ? 6.426 29.872 -13.623 1.00 26.53 157 SER B C 1
ATOM 1618 O O . SER B 1 5 ? 7.378 30.415 -13.023 1.00 25.99 157 SER B O 1
ATOM 1621 N N . GLY B 1 6 ? 5.274 29.550 -13.028 1.00 24.47 158 GLY B N 1
ATOM 1622 C CA . GLY B 1 6 ? 4.964 29.880 -11.618 1.00 22.33 158 GLY B CA 1
ATOM 1623 C C . GLY B 1 6 ? 4.489 31.311 -11.427 1.00 22.91 158 GLY B C 1
ATOM 1624 O O . GLY B 1 6 ? 4.347 31.736 -10.270 1.00 22.16 158 GLY B O 1
ATOM 1625 N N . LYS B 1 7 ? 4.214 32.054 -12.514 1.00 20.93 159 LYS B N 1
ATOM 1626 C CA . LYS B 1 7 ? 3.678 33.431 -12.429 1.00 21.53 159 LYS B CA 1
ATOM 1627 C C . LYS B 1 7 ? 2.223 33.357 -11.927 1.00 17.61 159 LYS B C 1
ATOM 1628 O O . LYS B 1 7 ? 1.554 32.363 -12.171 1.00 16.15 159 LYS B O 1
ATOM 1634 N N . PRO B 1 8 ? 1.747 34.388 -11.207 1.00 19.21 160 PRO B N 1
ATOM 1635 C CA . PRO B 1 8 ? 0.411 34.355 -10.604 1.00 18.42 160 PRO B CA 1
ATOM 1636 C C . PRO B 1 8 ? -0.700 34.245 -11.644 1.00 17.84 160 PRO B C 1
ATOM 1637 O O . PRO B 1 8 ? -0.626 34.908 -12.686 1.00 16.86 160 PRO B O 1
ATOM 1641 N N . PHE B 1 9 ? -1.726 33.441 -11.336 1.00 15.38 161 PHE B N 1
ATOM 1642 C CA . PHE B 1 9 ? -2.945 33.369 -12.168 1.00 13.28 161 PHE B CA 1
ATOM 1643 C C . PHE B 1 9 ? -3.875 34.517 -11.815 1.00 14.29 161 PHE B C 1
ATOM 1644 O O . PHE B 1 9 ? -3.728 35.132 -10.755 1.00 14.52 161 PHE B O 1
ATOM 1652 N N . ASP B 1 10 ? -4.773 34.825 -12.753 1.00 12.65 162 ASP B N 1
ATOM 1653 C CA . ASP B 1 10 ? -5.720 35.958 -12.643 1.00 13.23 162 ASP B CA 1
ATOM 1654 C C . ASP B 1 10 ? -7.067 35.466 -12.136 1.00 11.83 162 ASP B C 1
ATOM 1655 O O . ASP B 1 10 ? -7.686 36.220 -11.381 1.00 12.52 162 ASP B O 1
ATOM 1660 N N . ALA B 1 11 ? -7.531 34.305 -12.580 1.00 12.06 163 ALA B N 1
ATOM 1661 C CA . ALA B 1 11 ? -8.900 33.835 -12.282 1.00 11.68 163 ALA B CA 1
ATOM 1662 C C . ALA B 1 11 ? -8.991 32.338 -12.550 1.00 13.42 163 ALA B C 1
ATOM 1663 O O . ALA B 1 11 ? -8.229 31.834 -13.426 1.00 12.80 163 ALA B O 1
ATOM 1665 N N . PHE B 1 12 ? -9.920 31.655 -11.873 1.00 11.81 164 PHE B N 1
ATOM 1666 C CA . PHE B 1 12 ? -10.301 30.256 -12.152 1.00 13.56 164 PHE B CA 1
ATOM 1667 C C . PHE B 1 12 ? -11.825 30.152 -12.154 1.00 13.39 164 PHE B C 1
ATOM 1668 O O . PHE B 1 12 ? -12.498 30.854 -11.354 1.00 12.94 164 PHE B O 1
ATOM 1676 N N . THR B 1 13 ? -12.364 29.248 -12.958 1.00 15.00 165 THR B N 1
ATOM 1677 C CA . THR B 1 13 ? -13.789 28.859 -12.819 1.00 15.02 165 THR B CA 1
ATOM 1678 C C . THR B 1 13 ? -13.966 27.451 -13.372 1.00 18.09 165 THR B C 1
ATOM 1679 O O . THR B 1 13 ? -13.273 27.094 -14.344 1.00 18.90 165 THR B O 1
ATOM 1683 N N . ASP B 1 14 ? -14.920 26.718 -12.801 1.00 21.39 166 ASP B N 1
ATOM 1684 C CA . ASP B 1 14 ? -15.302 25.393 -13.374 1.00 23.81 166 ASP B CA 1
ATOM 1685 C C . ASP B 1 14 ? -16.728 25.494 -13.922 1.00 24.13 166 ASP B C 1
ATOM 1686 O O . ASP B 1 14 ? -17.571 26.093 -13.224 1.00 23.67 166 ASP B O 1
ATOM 1691 N N . LEU B 1 15 ? -16.962 24.933 -15.104 1.00 24.93 167 LEU B N 1
ATOM 1692 C CA . LEU B 1 15 ? -18.261 25.007 -15.809 1.00 29.48 167 LEU B CA 1
ATOM 1693 C C . LEU B 1 15 ? -19.101 23.803 -15.423 1.00 31.00 167 LEU B C 1
ATOM 1694 O O . LEU B 1 15 ? -18.568 22.811 -14.912 1.00 28.18 167 LEU B O 1
ATOM 1699 N N . LYS B 1 16 ? -20.400 23.914 -15.663 1.00 33.87 168 LYS B N 1
ATOM 1700 C CA . LYS B 1 16 ? -21.397 22.830 -15.457 1.00 39.20 168 LYS B CA 1
ATOM 1701 C C . LYS B 1 16 ? -20.951 21.520 -16.144 1.00 37.21 168 LYS B C 1
ATOM 1702 O O . LYS B 1 16 ? -21.025 20.439 -15.491 1.00 40.71 168 LYS B O 1
ATOM 1708 N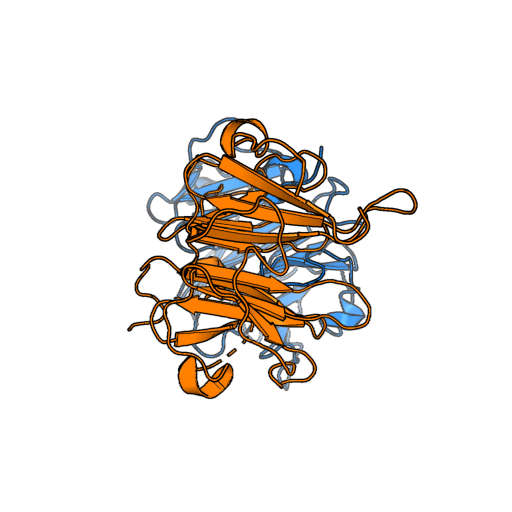 N . ASN B 1 17 ? -20.460 21.589 -17.388 1.00 38.90 169 ASN B N 1
ATOM 1709 C CA . ASN B 1 17 ? -20.089 20.384 -18.187 1.00 40.27 169 ASN B CA 1
ATOM 1710 C C . ASN B 1 17 ? -18.807 19.726 -17.640 1.00 41.92 169 ASN B C 1
ATOM 1711 O O . ASN B 1 17 ? -18.372 18.717 -18.251 1.00 36.68 169 ASN B O 1
ATOM 1716 N N . GLY B 1 18 ? -18.217 20.271 -16.564 1.00 35.22 170 GLY B N 1
ATOM 1717 C CA . GLY B 1 18 ? -16.961 19.787 -15.975 1.00 34.53 170 GLY B CA 1
ATOM 1718 C C . GLY B 1 18 ? -15.724 20.495 -16.522 1.00 28.22 170 GLY B C 1
ATOM 1719 O O . GLY B 1 18 ? -14.638 20.159 -16.058 1.00 29.16 170 GLY B O 1
ATOM 1720 N N . SER B 1 19 ? -15.852 21.415 -17.480 1.00 27.60 171 SER B N 1
ATOM 1721 C CA . SER B 1 19 ? -14.700 22.168 -18.043 1.00 27.66 171 SER B CA 1
ATOM 1722 C C . SER B 1 19 ? -14.084 23.013 -16.914 1.00 27.45 171 SER B C 1
ATOM 1723 O O . SER B 1 19 ? -14.830 23.551 -16.076 1.00 24.36 171 SER B O 1
ATOM 1726 N N . LEU B 1 20 ? -12.769 23.103 -16.882 1.00 22.53 172 LEU B N 1
ATOM 1727 C CA . LEU B 1 20 ? -12.021 23.880 -15.864 1.00 21.90 172 LEU B CA 1
ATOM 1728 C C . LEU B 1 20 ? -11.158 24.916 -16.584 1.00 19.36 172 LEU B C 1
ATOM 1729 O O . LEU B 1 20 ? -10.285 24.519 -17.417 1.00 20.59 172 LEU B O 1
ATOM 1734 N N . PHE B 1 21 ? -11.383 26.212 -16.325 1.00 17.87 173 PHE B N 1
ATOM 1735 C CA . PHE B 1 21 ? -10.606 27.275 -16.983 1.00 18.10 173 PHE B CA 1
ATOM 1736 C C . PHE B 1 21 ? -9.799 28.059 -15.964 1.00 18.57 173 PHE B C 1
ATOM 1737 O O . PHE B 1 21 ? -10.320 28.439 -14.932 1.00 17.47 173 PHE B O 1
ATOM 1745 N N . ALA B 1 22 ? -8.545 28.294 -16.313 1.00 17.68 174 ALA B N 1
ATOM 1746 C CA . ALA B 1 22 ? -7.650 29.224 -15.608 1.00 18.29 174 ALA B CA 1
ATOM 1747 C C . ALA B 1 22 ? -7.314 30.370 -16.571 1.00 17.94 174 ALA B C 1
ATOM 1748 O O . ALA B 1 22 ? -7.232 30.174 -17.774 1.00 23.04 174 ALA B O 1
ATOM 1750 N N . PHE B 1 23 ? -7.230 31.580 -16.048 1.00 15.35 175 PHE B N 1
ATOM 1751 C CA . PHE B 1 23 ? -6.908 32.786 -16.826 1.00 14.18 175 PHE B CA 1
ATOM 1752 C C . PHE B 1 23 ? -5.585 33.335 -16.310 1.00 14.32 175 PHE B C 1
ATOM 1753 O O . PHE B 1 23 ? -5.428 33.493 -15.109 1.00 14.21 175 PHE B O 1
ATOM 1761 N N . ARG B 1 24 ? -4.696 33.754 -17.215 1.00 13.94 176 ARG B N 1
ATOM 1762 C CA . ARG B 1 24 ? -3.466 34.434 -16.774 1.00 14.16 176 ARG B CA 1
ATOM 1763 C C . ARG B 1 24 ? -2.993 35.309 -17.934 1.00 14.55 176 ARG B C 1
ATOM 1764 O O . ARG B 1 24 ? -2.792 34.751 -19.035 1.00 12.58 176 ARG B O 1
ATOM 1772 N N . GLY B 1 25 ? -2.879 36.603 -17.683 1.00 15.27 177 GLY B N 1
ATOM 1773 C CA . GLY B 1 25 ? -2.446 37.576 -18.696 1.00 16.75 177 GLY B CA 1
ATOM 1774 C C . GLY B 1 25 ? -3.388 37.521 -19.869 1.00 17.32 177 GLY B C 1
ATOM 1775 O O . GLY B 1 25 ? -4.614 37.681 -19.659 1.00 14.58 177 GLY B O 1
ATOM 1776 N N . GLN B 1 26 ? -2.870 37.254 -21.081 1.00 17.08 178 GLN B N 1
ATOM 1777 C CA . GLN B 1 26 ? -3.676 37.211 -22.310 1.00 18.98 178 GLN B CA 1
ATOM 1778 C C . GLN B 1 26 ? -4.308 35.840 -22.539 1.00 16.84 178 GLN B C 1
ATOM 1779 O O . GLN B 1 26 ? -5.042 35.739 -23.503 1.00 17.43 178 GLN B O 1
ATOM 1785 N N . TYR B 1 27 ? -4.030 34.829 -21.723 1.00 15.54 179 TYR B N 1
ATOM 1786 C CA . TYR B 1 27 ? -4.308 33.410 -22.034 1.00 17.96 179 TYR B CA 1
ATOM 1787 C C . TYR B 1 27 ? -5.447 32.824 -21.188 1.00 17.50 179 TYR B C 1
ATOM 1788 O O . TYR B 1 27 ? -5.581 33.170 -20.005 1.00 17.24 179 TYR B O 1
ATOM 1797 N N . SER B 1 28 ? -6.157 31.887 -21.814 1.00 16.98 180 SER B N 1
ATOM 1798 C CA . SER B 1 28 ? -7.225 31.010 -21.267 1.00 18.27 180 SER B CA 1
ATOM 1799 C C . SER B 1 28 ? -6.658 29.585 -21.296 1.00 20.16 180 SER B C 1
ATOM 1800 O O . SER B 1 28 ? -6.160 29.185 -22.337 1.00 22.60 180 SER B O 1
ATOM 1803 N N . TYR B 1 29 ? -6.626 28.896 -20.177 1.00 19.33 181 TYR B N 1
ATOM 1804 C CA . TYR B 1 29 ? -6.129 27.504 -20.075 1.00 22.75 181 TYR B CA 1
ATOM 1805 C C . TYR B 1 29 ? -7.298 26.598 -19.744 1.00 23.47 181 TYR B C 1
ATOM 1806 O O . TYR B 1 29 ? -7.968 26.789 -18.695 1.00 22.47 181 TYR B O 1
ATOM 1815 N N . GLU B 1 30 ? -7.559 25.617 -20.599 1.00 22.62 182 GLU B N 1
ATOM 1816 C CA . GLU B 1 30 ? -8.550 24.578 -20.257 1.00 25.73 182 GLU B CA 1
ATOM 1817 C C . GLU B 1 30 ? -7.777 23.435 -19.595 1.00 27.93 182 GLU B C 1
ATOM 1818 O O . GLU B 1 30 ? -6.821 22.910 -20.225 1.00 29.00 182 GLU B O 1
ATOM 1824 N N . LEU B 1 31 ? -8.115 23.089 -18.355 1.00 23.26 183 LEU B N 1
ATOM 1825 C CA . LEU B 1 31 ? -7.307 22.137 -17.558 1.00 27.70 183 LEU B CA 1
ATOM 1826 C C . LEU B 1 31 ? -7.993 20.769 -17.552 1.00 33.26 183 LEU B C 1
ATOM 1827 O O . LEU B 1 31 ? -9.238 20.710 -17.710 1.00 35.02 183 LEU B O 1
ATOM 1832 N N . ASP B 1 32 ? -7.190 19.715 -17.444 1.00 43.75 184 ASP B N 1
ATOM 1833 C CA . ASP B 1 32 ? -7.684 18.314 -17.473 1.00 49.11 184 ASP B CA 1
ATOM 1834 C C . ASP B 1 32 ? -6.650 17.374 -16.841 1.00 52.15 184 ASP B C 1
ATOM 1835 O O . ASP B 1 32 ? -5.626 17.876 -16.326 1.00 48.40 184 ASP B O 1
ATOM 1840 N N . GLY B 1 39 ? -3.837 20.473 -23.048 1.00 73.06 191 GLY B N 1
ATOM 1841 C CA . GLY B 1 39 ? -3.619 21.069 -24.381 1.00 73.62 191 GLY B CA 1
ATOM 1842 C C . GLY B 1 39 ? -3.179 22.518 -24.288 1.00 73.59 191 GLY B C 1
ATOM 1843 O O . GLY B 1 39 ? -3.498 23.163 -23.276 1.00 82.48 191 GLY B O 1
ATOM 1844 N N . TYR B 1 40 ? -2.482 23.013 -25.314 1.00 72.99 192 TYR B N 1
ATOM 1845 C CA . TYR B 1 40 ? -1.903 24.381 -25.372 1.00 71.37 192 TYR B CA 1
ATOM 1846 C C . TYR B 1 40 ? -2.979 25.421 -25.051 1.00 69.30 192 TYR B C 1
ATOM 1847 O O . TYR B 1 40 ? -4.093 25.349 -25.570 1.00 72.21 192 TYR B O 1
ATOM 1856 N N . PRO B 1 41 ? -2.698 26.412 -24.172 1.00 62.80 193 PRO B N 1
ATOM 1857 C CA . PRO B 1 41 ? -3.574 27.569 -23.992 1.00 54.23 193 PRO B CA 1
ATOM 1858 C C . PRO B 1 41 ? -3.940 28.342 -25.267 1.00 48.65 193 PRO B C 1
ATOM 1859 O O . PRO B 1 41 ? -3.224 28.338 -26.257 1.00 48.25 193 PRO B O 1
ATOM 1863 N N . LYS B 1 42 ? -5.090 29.004 -25.188 1.00 40.99 194 LYS B N 1
ATOM 1864 C CA . LYS B 1 42 ? -5.645 29.867 -26.248 1.00 32.73 194 LYS B CA 1
ATOM 1865 C C . LYS B 1 42 ? -5.627 31.292 -25.720 1.00 27.34 194 LYS B C 1
ATOM 1866 O O . LYS B 1 42 ? -5.360 31.482 -24.518 1.00 24.93 194 LYS B O 1
ATOM 1872 N N . LEU B 1 43 ? -5.859 32.269 -26.584 1.00 21.37 195 LEU B N 1
ATOM 1873 C CA . LEU B 1 43 ? -5.952 33.685 -26.170 1.00 20.91 195 LEU B CA 1
ATOM 1874 C C . LEU B 1 43 ? -7.376 33.972 -25.656 1.00 17.94 195 LEU B C 1
ATOM 1875 O O . LEU B 1 43 ? -8.346 33.433 -26.204 1.00 17.77 195 LEU B O 1
ATOM 1880 N N . ILE B 1 44 ? -7.480 34.776 -24.606 1.00 18.55 196 ILE B N 1
ATOM 1881 C CA . ILE B 1 44 ? -8.810 35.140 -24.027 1.00 17.36 196 ILE B CA 1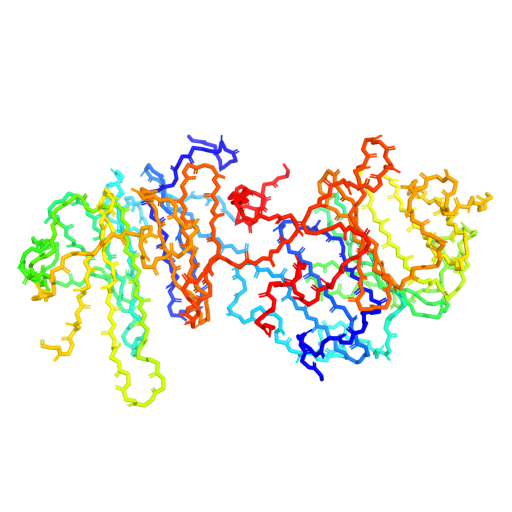
ATOM 1882 C C . ILE B 1 44 ? -9.631 35.831 -25.116 1.00 19.66 196 ILE B C 1
ATOM 1883 O O . ILE B 1 44 ? -10.856 35.578 -25.197 1.00 20.49 196 ILE B O 1
ATOM 1888 N N . ARG B 1 45 ? -8.984 36.654 -25.943 1.00 20.99 197 ARG B N 1
ATOM 1889 C CA . ARG B 1 45 ? -9.676 37.403 -27.030 1.00 20.60 197 ARG B CA 1
ATOM 1890 C C . ARG B 1 45 ? -10.308 36.402 -28.008 1.00 21.52 197 ARG B C 1
ATOM 1891 O O . ARG B 1 45 ? -11.363 36.738 -28.592 1.00 24.73 197 ARG B O 1
ATOM 1899 N N . ASP B 1 46 ? -9.721 35.219 -28.187 1.00 20.86 198 ASP B N 1
ATOM 1900 C CA . ASP B 1 46 ? -10.224 34.214 -29.149 1.00 21.92 198 ASP B CA 1
ATOM 1901 C C . ASP B 1 46 ? -11.350 33.404 -28.487 1.00 24.55 198 ASP B C 1
ATOM 1902 O O . ASP B 1 46 ? -12.357 33.159 -29.160 1.00 29.96 198 ASP B O 1
ATOM 1907 N N . VAL B 1 47 ? -11.187 32.991 -27.231 1.00 21.91 199 VAL B N 1
ATOM 1908 C CA . VAL B 1 47 ? -12.089 32.007 -26.571 1.00 19.87 199 VAL B CA 1
ATOM 1909 C C . VAL B 1 47 ? -13.325 32.778 -26.038 1.00 20.47 199 VAL B C 1
ATOM 1910 O O . VAL B 1 47 ? -14.452 32.294 -26.224 1.00 19.70 199 VAL B O 1
ATOM 1914 N N . TRP B 1 48 ? -13.123 33.930 -25.412 1.00 17.89 200 TRP B N 1
ATOM 1915 C CA . TRP B 1 48 ? -14.136 34.680 -24.628 1.00 18.84 200 TRP B CA 1
ATOM 1916 C C . TRP B 1 48 ? -14.510 35.995 -25.303 1.00 21.85 200 TRP B C 1
ATOM 1917 O O . TRP B 1 48 ? -15.490 36.668 -24.851 1.00 20.11 200 TRP B O 1
ATOM 1928 N N . GLY B 1 49 ? -13.721 36.406 -26.311 1.00 24.26 201 GLY B N 1
ATOM 1929 C CA . GLY B 1 49 ? -14.044 37.590 -27.110 1.00 25.07 201 GLY B CA 1
ATOM 1930 C C . GLY B 1 49 ? -13.780 38.863 -26.345 1.00 26.71 201 GLY B C 1
ATOM 1931 O O . GLY B 1 49 ? -14.292 39.897 -26.769 1.00 35.88 201 GLY B O 1
ATOM 1932 N N . ILE B 1 50 ? -12.990 38.810 -25.268 1.00 24.40 202 ILE B N 1
ATOM 1933 C CA . ILE B 1 50 ? -12.528 40.009 -24.515 1.00 25.92 202 ILE B CA 1
ATOM 1934 C C . ILE B 1 50 ? -11.005 39.959 -24.297 1.00 23.75 202 ILE B C 1
ATOM 1935 O O . ILE B 1 50 ? -10.427 38.881 -24.333 1.00 24.77 202 ILE B O 1
ATOM 1940 N N . GLU B 1 51 ? -10.383 41.117 -24.125 1.00 28.01 203 GLU B N 1
ATOM 1941 C CA . GLU B 1 51 ? -8.918 41.230 -23.922 1.00 29.10 203 GLU B CA 1
ATOM 1942 C C . GLU B 1 51 ? -8.633 40.890 -22.461 1.00 30.36 203 GLU B C 1
ATOM 1943 O O . GLU B 1 51 ? -9.426 41.312 -21.621 1.00 29.40 203 GLU B O 1
ATOM 1949 N N . GLY B 1 52 ? -7.558 40.140 -22.203 1.00 26.13 204 GLY B N 1
ATOM 1950 C CA . GLY B 1 52 ? -7.025 39.989 -20.844 1.00 24.48 204 GLY B CA 1
ATOM 1951 C C . GLY B 1 52 ? -6.312 41.272 -20.424 1.00 25.87 204 GLY B C 1
ATOM 1952 O O . GLY B 1 52 ? -6.181 42.222 -21.212 1.00 25.73 204 GLY B O 1
ATOM 1953 N N . PRO B 1 53 ? -5.812 41.341 -19.179 1.00 23.11 205 PRO B N 1
ATOM 1954 C CA . PRO B 1 53 ? -6.096 40.312 -18.172 1.00 21.56 205 PRO B CA 1
ATOM 1955 C C . PRO B 1 53 ? -7.457 40.501 -17.497 1.00 22.45 205 PRO B C 1
ATOM 1956 O O . PRO B 1 53 ? -7.965 41.591 -17.432 1.00 24.54 205 PRO B O 1
ATOM 1960 N N . ILE B 1 54 ? -8.053 39.426 -17.005 1.00 17.53 206 ILE B N 1
ATOM 1961 C CA . ILE B 1 54 ? -9.326 39.589 -16.264 1.00 17.61 206 ILE B CA 1
ATOM 1962 C C . ILE B 1 54 ? -9.027 39.491 -14.773 1.00 16.06 206 ILE B C 1
ATOM 1963 O O . ILE B 1 54 ? -7.926 39.106 -14.391 1.00 15.29 206 ILE B O 1
ATOM 1968 N N . ASP B 1 55 ? -9.951 39.973 -13.967 1.00 12.53 207 ASP B N 1
ATOM 1969 C CA . ASP B 1 55 ? -9.768 40.061 -12.496 1.00 12.52 207 ASP B CA 1
ATOM 1970 C C . ASP B 1 55 ? -10.248 38.781 -11.820 1.00 11.44 207 ASP B C 1
ATOM 1971 O O . ASP B 1 55 ? -9.608 38.306 -10.867 1.00 10.41 207 ASP B O 1
ATOM 1976 N N . ALA B 1 56 ? -11.389 38.255 -12.249 1.00 11.08 208 ALA B N 1
ATOM 1977 C CA . ALA B 1 56 ? -12.128 37.225 -11.492 1.00 10.87 208 ALA B CA 1
ATOM 1978 C C . ALA B 1 56 ? -13.119 36.542 -12.416 1.00 10.36 208 ALA B C 1
ATOM 1979 O O . ALA B 1 56 ? -13.508 37.122 -13.470 1.00 9.97 208 ALA B O 1
ATOM 1981 N N . ALA B 1 57 ? -13.491 35.322 -12.041 1.00 10.08 209 ALA B N 1
ATOM 1982 C CA . ALA B 1 57 ? -14.482 34.529 -12.809 1.00 11.65 209 ALA B CA 1
ATOM 1983 C C . ALA B 1 57 ? -15.290 33.679 -11.836 1.00 11.07 209 ALA B C 1
ATOM 1984 O O . ALA B 1 57 ? -14.726 33.219 -10.816 1.00 11.05 209 ALA B O 1
ATOM 1986 N N . PHE B 1 58 ? -16.577 33.503 -12.101 1.00 10.45 210 PHE B N 1
ATOM 1987 C CA . PHE B 1 58 ? -17.343 32.440 -11.427 1.00 10.97 210 PHE B CA 1
ATOM 1988 C C . PHE B 1 58 ? -18.384 31.878 -12.386 1.00 11.66 210 PHE B C 1
ATOM 1989 O O . PHE B 1 58 ? -18.748 32.534 -13.387 1.00 11.11 210 PHE B O 1
ATOM 1997 N N . THR B 1 59 ? -18.856 30.675 -12.052 1.00 11.49 211 THR B N 1
ATOM 1998 C CA . THR B 1 59 ? -19.929 30.026 -12.834 1.00 12.17 211 THR B CA 1
ATOM 1999 C C . THR B 1 59 ? -21.007 29.560 -11.841 1.00 13.78 211 THR B C 1
ATOM 2000 O O . THR B 1 59 ? -20.700 28.877 -10.861 1.00 12.40 211 THR B O 1
ATOM 2004 N N . ARG B 1 60 ? -22.245 29.802 -12.198 1.00 14.18 212 ARG B N 1
ATOM 2005 C CA . ARG B 1 60 ? -23.372 29.441 -11.323 1.00 16.87 212 ARG B CA 1
ATOM 2006 C C . ARG B 1 60 ? -23.647 27.948 -11.493 1.00 21.85 212 ARG B C 1
ATOM 2007 O O . ARG B 1 60 ? -23.561 27.480 -12.607 1.00 24.26 212 ARG B O 1
ATOM 2015 N N . ILE B 1 61 ? -23.982 27.263 -10.401 1.00 36.23 213 ILE B N 1
ATOM 2016 C CA . ILE B 1 61 ? -24.464 25.851 -10.427 1.00 40.74 213 ILE B CA 1
ATOM 2017 C C . ILE B 1 61 ? -25.982 25.887 -10.231 1.00 42.63 213 ILE B C 1
ATOM 2018 O O . ILE B 1 61 ? -26.460 25.511 -9.153 1.00 51.58 213 ILE B O 1
ATOM 2023 N N . ASN B 1 62 ? -26.681 26.393 -11.245 1.00 38.21 214 ASN B N 1
ATOM 2024 C CA . ASN B 1 62 ? -28.142 26.240 -11.456 1.00 34.97 214 ASN B CA 1
ATOM 2025 C C . ASN B 1 62 ? -28.300 25.668 -12.862 1.00 33.15 214 ASN B C 1
ATOM 2026 O O . ASN B 1 62 ? -27.248 25.376 -13.479 1.00 30.59 214 ASN B O 1
ATOM 2031 N N . SER B 1 63 ? -29.529 25.549 -13.377 1.00 30.69 215 SER B N 1
ATOM 2032 C CA . SER B 1 63 ? -29.807 24.924 -14.695 1.00 31.83 215 SER B CA 1
ATOM 2033 C C . SER B 1 63 ? -29.001 25.622 -15.795 1.00 29.44 215 SER B C 1
ATOM 2034 O O . SER B 1 63 ? -28.435 24.921 -16.632 1.00 33.98 215 SER B O 1
ATOM 2037 N N . GLN B 1 64 ? -28.985 26.956 -15.796 1.00 26.37 216 GLN B N 1
ATOM 2038 C CA . GLN B 1 64 ? -28.411 27.783 -16.895 1.00 25.93 216 GLN B CA 1
ATOM 2039 C C . GLN B 1 64 ? -26.877 27.684 -16.863 1.00 23.75 216 GLN B C 1
ATOM 2040 O O . GLN B 1 64 ? -26.280 27.676 -17.945 1.00 23.81 216 GLN B O 1
ATOM 2046 N N . GLY B 1 65 ? -26.261 27.609 -15.685 1.00 24.04 217 GLY B N 1
ATOM 2047 C CA . GLY B 1 65 ? -24.785 27.517 -15.566 1.00 22.50 217 GLY B CA 1
ATOM 2048 C C . GLY B 1 65 ? -24.077 28.703 -16.226 1.00 20.90 217 GLY B C 1
ATOM 2049 O O . GLY B 1 65 ? -23.054 28.508 -16.912 1.00 22.68 217 GLY B O 1
ATOM 2050 N N . LYS B 1 66 ? -24.575 29.914 -16.025 1.00 16.38 218 LYS B N 1
ATOM 2051 C CA . LYS B 1 66 ? -23.979 31.139 -16.626 1.00 15.35 218 LYS B CA 1
ATOM 2052 C C . LYS B 1 66 ? -22.596 31.405 -16.025 1.00 13.65 218 LYS B C 1
ATOM 2053 O O . LYS B 1 66 ? -22.413 31.158 -14.818 1.00 13.42 218 LYS B O 1
ATOM 2059 N N . THR B 1 67 ? -21.656 31.858 -16.855 1.00 13.13 219 THR B N 1
ATOM 2060 C CA . THR B 1 67 ? -20.284 32.201 -16.441 1.00 12.24 219 THR B CA 1
ATOM 2061 C C . THR B 1 67 ? -20.173 33.722 -16.447 1.00 11.50 219 THR B C 1
ATOM 2062 O O . THR B 1 67 ? -20.607 34.332 -17.412 1.00 11.31 219 THR B O 1
ATOM 2066 N N . TYR B 1 68 ? -19.517 34.269 -15.445 1.00 10.13 220 TYR B N 1
ATOM 2067 C CA . TYR B 1 68 ? -19.373 35.715 -15.214 1.00 10.61 220 TYR B CA 1
ATOM 2068 C C . TYR B 1 68 ? -17.885 36.028 -15.120 1.00 10.28 220 TYR B C 1
ATOM 2069 O O . TYR B 1 68 ? -17.215 35.420 -14.302 1.00 10.29 220 TYR B O 1
ATOM 2078 N N . LEU B 1 69 ? -17.383 36.884 -16.012 1.00 10.44 221 LEU B N 1
ATOM 2079 C CA . LEU B 1 69 ? -15.964 37.313 -16.036 1.00 11.44 221 LEU B CA 1
ATOM 2080 C C . LEU B 1 69 ? -15.936 38.799 -15.675 1.00 12.03 221 LEU B C 1
ATOM 2081 O O . LEU B 1 69 ? -16.792 39.563 -16.149 1.00 12.02 221 LEU B O 1
ATOM 2086 N N . PHE B 1 70 ? -15.025 39.177 -14.788 1.00 11.22 222 PHE B N 1
ATOM 2087 C CA . PHE B 1 70 ? -14.914 40.546 -14.256 1.00 11.90 222 PHE B CA 1
ATOM 2088 C C . PHE B 1 70 ? -13.582 41.153 -14.671 1.00 11.94 222 PHE B C 1
ATOM 2089 O O . PHE B 1 70 ? -12.531 40.486 -14.549 1.00 11.44 222 PHE B O 1
ATOM 2097 N N . LYS B 1 71 ? -13.607 42.423 -15.057 1.00 12.69 223 LYS B N 1
ATOM 2098 C CA . LYS B 1 71 ? -12.379 43.185 -15.370 1.00 14.88 223 LYS B CA 1
ATOM 2099 C C . LYS B 1 71 ? -12.662 44.645 -15.061 1.00 13.77 223 LYS B C 1
ATOM 2100 O O . LYS B 1 71 ? -13.595 45.231 -15.646 1.00 14.43 223 LYS B O 1
ATOM 2106 N N . GLY B 1 72 ? -11.890 45.230 -14.157 1.00 14.64 224 GLY B N 1
ATOM 2107 C CA . GLY B 1 72 ? -12.054 46.635 -13.761 1.00 13.18 224 GLY B CA 1
ATOM 2108 C C . GLY B 1 72 ? -13.393 46.885 -13.107 1.00 12.55 224 GLY B C 1
ATOM 2109 O O . GLY B 1 72 ? -13.732 46.171 -12.141 1.00 13.45 224 GLY B O 1
ATOM 2110 N N . SER B 1 73 ? -14.236 47.717 -13.717 1.00 12.94 225 SER B N 1
ATOM 2111 C CA . SER B 1 73 ? -15.569 48.058 -13.177 1.00 13.40 225 SER B CA 1
ATOM 2112 C C . SER B 1 73 ? -16.642 47.302 -13.981 1.00 11.88 225 SER B C 1
ATOM 2113 O O . SER B 1 73 ? -17.837 47.598 -13.784 1.00 13.16 225 SER B O 1
ATOM 2116 N N A GLN B 1 74 ? -16.229 46.339 -14.811 0.50 12.36 226 GLN B N 1
ATOM 2117 N N B GLN B 1 74 ? -16.232 46.340 -14.810 0.50 12.41 226 GLN B N 1
ATOM 2118 C CA A GLN B 1 74 ? -17.089 45.713 -15.851 0.50 12.45 226 GLN B CA 1
ATOM 2119 C CA B GLN B 1 74 ? -17.119 45.723 -15.832 0.50 12.54 226 GLN B CA 1
ATOM 2120 C C A GLN B 1 74 ? -17.237 44.207 -15.612 0.50 12.15 226 GLN B C 1
ATOM 2121 C C B GLN B 1 74 ? -17.246 44.211 -15.613 0.50 12.19 226 GLN B C 1
ATOM 2122 O O A GLN B 1 74 ? -16.307 43.581 -15.082 0.50 10.94 226 GLN B O 1
ATOM 2123 O O B GLN B 1 74 ? -16.347 43.590 -15.059 0.50 10.87 226 GLN B O 1
ATOM 2134 N N . TYR B 1 75 ? -18.362 43.649 -16.059 1.00 11.35 227 TYR B N 1
ATOM 2135 C CA . TYR B 1 75 ? -18.504 42.186 -16.143 1.00 11.36 227 TYR B CA 1
ATOM 2136 C C . TYR B 1 75 ? -19.274 41.789 -17.406 1.00 11.46 227 TYR B C 1
ATOM 2137 O O . TYR B 1 75 ? -20.072 42.523 -17.993 1.00 11.92 227 TYR B O 1
ATOM 2146 N N . TRP B 1 76 ? -18.992 40.550 -17.776 1.00 11.38 228 TRP B N 1
ATOM 2147 C CA . TRP B 1 76 ? -19.518 39.855 -18.968 1.00 11.99 228 TRP B CA 1
ATOM 2148 C C . TRP B 1 76 ? -20.179 38.580 -18.490 1.00 12.57 228 TRP B C 1
ATOM 2149 O O . TRP B 1 76 ? -19.594 37.889 -17.646 1.00 13.51 228 TRP B O 1
ATOM 2160 N N . ARG B 1 77 ? -21.322 38.241 -19.066 1.00 12.31 229 ARG B N 1
ATOM 2161 C CA . ARG B 1 77 ? -22.103 37.034 -18.695 1.00 11.41 229 ARG B CA 1
ATOM 2162 C C . ARG B 1 77 ? -22.308 36.193 -19.955 1.00 12.43 229 ARG B C 1
ATOM 2163 O O . ARG B 1 77 ? -22.793 36.738 -20.981 1.00 13.48 229 ARG B O 1
ATOM 2171 N N . PHE B 1 78 ? -21.913 34.929 -19.861 1.00 12.68 230 PHE B N 1
ATOM 2172 C CA . PHE B 1 78 ? -21.922 33.949 -20.973 1.00 13.00 230 PHE B CA 1
ATOM 2173 C C . PHE B 1 78 ? -22.828 32.771 -20.645 1.00 15.18 230 PHE B C 1
ATOM 2174 O O . PHE B 1 78 ? -22.904 32.350 -19.477 1.00 14.92 230 PHE B O 1
ATOM 2182 N N . GLU B 1 79 ? -23.441 32.201 -21.684 1.00 15.14 231 GLU B N 1
ATOM 2183 C CA . GLU B 1 79 ? -24.167 30.915 -21.569 1.00 16.03 231 GLU B CA 1
ATOM 2184 C C . GLU B 1 79 ? -24.060 30.211 -22.927 1.00 18.70 231 GLU B C 1
ATOM 2185 O O . GLU B 1 79 ? -24.180 30.932 -23.968 1.00 17.73 231 GLU B O 1
ATOM 2191 N N . ASP B 1 80 ? -23.922 28.899 -22.946 1.00 22.43 232 ASP B N 1
ATOM 21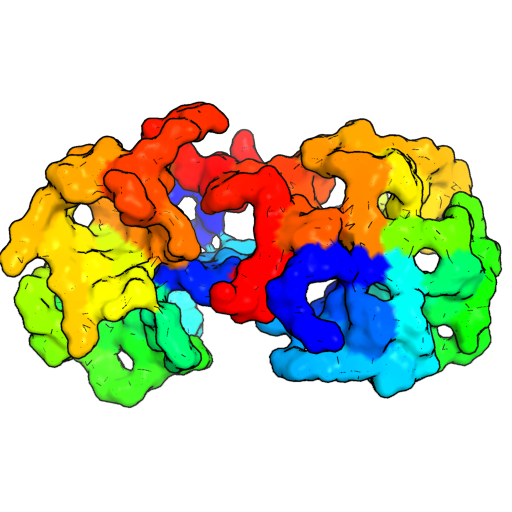92 C CA . ASP B 1 80 ? -24.037 28.135 -24.237 1.00 23.45 232 ASP B CA 1
ATOM 2193 C C . ASP B 1 80 ? -23.006 28.648 -25.259 1.00 25.64 232 ASP B C 1
ATOM 2194 O O . ASP B 1 80 ? -23.300 28.600 -26.486 1.00 26.24 232 ASP B O 1
ATOM 2199 N N . GLY B 1 81 ? -21.839 29.100 -24.802 1.00 24.42 233 GLY B N 1
ATOM 2200 C CA . GLY B 1 81 ? -20.710 29.530 -25.652 1.00 25.29 233 GLY B CA 1
ATOM 2201 C C . GLY B 1 81 ? -20.856 30.923 -26.241 1.00 25.52 233 GLY B C 1
ATOM 2202 O O . GLY B 1 81 ? -20.010 31.308 -27.103 1.00 27.32 233 GLY B O 1
ATOM 2203 N N . VAL B 1 82 ? -21.850 31.668 -25.771 1.00 21.36 234 VAL B N 1
ATOM 2204 C CA . VAL B 1 82 ? -22.149 33.001 -26.351 1.00 19.66 234 VAL B CA 1
ATOM 2205 C C . VAL B 1 82 ? -22.294 34.049 -25.243 1.00 18.71 234 VAL B C 1
ATOM 2206 O O . VAL B 1 82 ? -22.858 33.732 -24.192 1.00 16.95 234 VAL B O 1
ATOM 2210 N N . LEU B 1 83 ? -21.752 35.237 -25.507 1.00 18.01 235 LEU B N 1
ATOM 2211 C CA . LEU B 1 83 ? -21.963 36.410 -24.664 1.00 17.67 235 LEU B CA 1
ATOM 2212 C C . LEU B 1 83 ? -23.457 36.732 -24.660 1.00 18.10 235 LEU B C 1
ATOM 2213 O O . LEU B 1 83 ? -24.053 36.841 -25.786 1.00 19.35 235 LEU B O 1
ATOM 2218 N N . ASP B 1 84 ? -24.062 36.854 -23.473 1.00 16.59 236 ASP B N 1
ATOM 2219 C CA . ASP B 1 84 ? -25.479 37.267 -23.379 1.00 16.50 236 ASP B CA 1
ATOM 2220 C C . ASP B 1 84 ? -25.621 38.682 -23.930 1.00 17.56 236 ASP B C 1
ATOM 2221 O O . ASP B 1 84 ? -24.689 39.463 -23.953 1.00 17.34 236 ASP B O 1
ATOM 2226 N N . PRO B 1 85 ? -26.808 39.030 -24.457 1.00 17.18 237 PRO B N 1
ATOM 2227 C CA . PRO B 1 85 ? -27.040 40.383 -24.934 1.00 20.15 237 PRO B CA 1
ATOM 2228 C C . PRO B 1 85 ? -27.043 41.349 -23.734 1.00 19.21 237 PRO B C 1
ATOM 2229 O O . PRO B 1 85 ? -27.353 40.952 -22.605 1.00 21.62 237 PRO B O 1
ATOM 2233 N N . ASP B 1 86 ? -26.742 42.606 -24.004 1.00 21.98 238 ASP B N 1
ATOM 2234 C CA . ASP B 1 86 ? -26.728 43.683 -22.982 1.00 21.53 238 ASP B CA 1
ATOM 2235 C C . ASP B 1 86 ? -25.547 43.486 -22.016 1.00 18.95 238 ASP B C 1
ATOM 2236 O O . ASP B 1 86 ? -25.641 44.043 -20.907 1.00 18.13 238 ASP B O 1
ATOM 2241 N N . TYR B 1 87 ? -24.487 42.788 -22.450 1.00 18.02 239 TYR B N 1
ATOM 2242 C CA . TYR B 1 87 ? -23.149 42.717 -21.781 1.00 17.04 239 TYR B CA 1
ATOM 2243 C C . TYR B 1 87 ? -22.088 43.327 -22.669 1.00 18.19 239 TYR B C 1
ATOM 2244 O O . TYR B 1 87 ? -22.211 43.294 -23.898 1.00 17.92 239 TYR B O 1
ATOM 2253 N N . PRO B 1 88 ? -21.014 43.919 -22.110 1.00 15.36 240 PRO B N 1
ATOM 2254 C CA . PRO B 1 88 ? -20.784 43.989 -20.655 1.00 15.68 240 PRO B CA 1
ATOM 2255 C C . PRO B 1 88 ? -21.596 45.070 -19.927 1.00 14.46 240 PRO B C 1
ATOM 2256 O O . PRO B 1 88 ? -22.160 45.977 -20.547 1.00 13.99 240 PRO B O 1
ATOM 2260 N N . ARG B 1 89 ? -21.672 44.951 -18.614 1.00 13.43 241 ARG B N 1
ATOM 2261 C CA . ARG B 1 89 ? -22.381 45.890 -17.729 1.00 12.99 241 ARG B CA 1
ATOM 2262 C C . ARG B 1 89 ? -21.382 46.385 -16.661 1.00 13.01 241 ARG B C 1
ATOM 2263 O O . ARG B 1 89 ? -20.369 45.696 -16.391 1.00 12.79 241 ARG B O 1
ATOM 2271 N N . ASN B 1 90 ? -21.684 47.539 -16.090 1.00 12.95 242 ASN B N 1
ATOM 2272 C CA . ASN B 1 90 ? -21.032 47.985 -14.842 1.00 13.24 242 ASN B CA 1
ATOM 2273 C C . ASN B 1 90 ? -21.339 46.971 -13.740 1.00 12.87 242 ASN B C 1
ATOM 2274 O O . ASN B 1 90 ? -22.478 46.544 -13.596 1.00 11.95 242 ASN B O 1
ATOM 2279 N N . ILE B 1 91 ? -20.344 46.665 -12.905 1.00 13.40 243 ILE B N 1
ATOM 2280 C CA . ILE B 1 91 ? -20.544 45.763 -11.738 1.00 12.92 243 ILE B CA 1
ATOM 2281 C C . ILE B 1 91 ? -21.731 46.261 -10.908 1.00 14.97 243 ILE B C 1
ATOM 2282 O O . ILE B 1 91 ? -22.496 45.400 -10.410 1.00 16.63 243 ILE B O 1
ATOM 2287 N N . SER B 1 92 ? -21.891 47.580 -10.721 1.00 16.52 244 SER B N 1
ATOM 2288 C CA . SER B 1 92 ? -22.981 48.157 -9.889 1.00 18.46 244 SER B CA 1
ATOM 2289 C C . SER B 1 92 ? -24.362 47.942 -10.511 1.00 19.07 244 SER B C 1
ATOM 2290 O O . SER B 1 92 ? -25.356 48.008 -9.769 1.00 22.03 244 SER B O 1
ATOM 2293 N N A ASP B 1 93 ? -24.448 47.648 -11.797 0.50 18.09 245 ASP B N 1
ATOM 2294 N N B ASP B 1 93 ? -24.436 47.664 -11.820 0.50 16.37 245 ASP B N 1
ATOM 2295 C CA A ASP B 1 93 ? -25.760 47.383 -12.419 0.50 19.27 245 ASP B CA 1
ATOM 2296 C CA B ASP B 1 93 ? -25.652 47.138 -12.502 0.50 16.13 245 ASP B CA 1
ATOM 2297 C C A ASP B 1 93 ? -26.280 46.013 -11.963 0.50 19.55 245 ASP B C 1
ATOM 2298 C C B ASP B 1 93 ? -25.675 45.602 -12.428 0.50 15.13 245 ASP B C 1
ATOM 2299 O O A ASP B 1 93 ? -27.489 45.939 -11.743 0.50 23.04 245 ASP B O 1
ATOM 2300 O O B ASP B 1 93 ? -25.309 44.873 -13.402 0.50 13.56 245 ASP B O 1
ATOM 2309 N N A GLY B 1 94 ? -25.431 45.004 -11.755 0.50 18.56 246 GLY B N 1
ATOM 2310 N N B GLY B 1 94 ? -26.189 45.115 -11.312 0.50 15.72 246 GLY B N 1
ATOM 2311 C CA A GLY B 1 94 ? -25.909 43.647 -11.383 0.50 18.14 246 GLY B CA 1
ATOM 2312 C CA B GLY B 1 94 ? -26.357 43.670 -11.092 0.50 15.98 246 GLY B CA 1
ATOM 2313 C C A GLY B 1 94 ? -25.630 43.245 -9.939 0.50 16.99 246 GLY B C 1
ATOM 2314 C C B GLY B 1 94 ? -25.668 43.183 -9.840 0.50 15.95 246 GLY B C 1
ATOM 2315 O O A GLY B 1 94 ? -26.297 42.321 -9.418 0.50 17.46 246 GLY B O 1
ATOM 2316 O O B GLY B 1 94 ? -26.123 42.146 -9.335 0.50 16.39 246 GLY B O 1
ATOM 2317 N N . PHE B 1 95 ? -24.637 43.874 -9.318 1.00 15.90 247 PHE B N 1
ATOM 2318 C CA . PHE B 1 95 ? -24.024 43.434 -8.031 1.00 16.04 247 PHE B CA 1
ATOM 2319 C C . PHE B 1 95 ? -23.945 44.611 -7.067 1.00 19.59 247 PHE B C 1
ATOM 2320 O O . PHE B 1 95 ? -22.818 45.069 -6.804 1.00 17.53 247 PHE B O 1
ATOM 2328 N N . ASP B 1 96 ? -25.106 45.003 -6.518 1.00 27.65 248 ASP B N 1
ATOM 2329 C CA . ASP B 1 96 ? -25.228 46.097 -5.512 1.00 31.61 248 ASP B CA 1
ATOM 2330 C C . ASP B 1 96 ? -24.234 45.855 -4.387 1.00 28.61 248 ASP B C 1
ATOM 2331 O O . ASP B 1 96 ? -24.276 44.764 -3.781 1.00 34.72 248 ASP B O 1
ATOM 2336 N N . GLY B 1 97 ? -23.315 46.792 -4.185 1.00 25.50 249 GLY B N 1
ATOM 2337 C CA . GLY B 1 97 ? -22.476 46.831 -2.979 1.00 24.28 249 GLY B CA 1
ATOM 2338 C C . GLY B 1 97 ? -21.140 46.140 -3.170 1.00 21.16 249 GLY B C 1
ATOM 2339 O O . GLY B 1 97 ? -20.322 46.175 -2.231 1.00 22.82 249 GLY B O 1
ATOM 2340 N N . ILE B 1 98 ? -20.920 45.489 -4.313 1.00 17.87 250 ILE B N 1
ATOM 2341 C CA . ILE B 1 98 ? -19.625 44.801 -4.637 1.00 16.39 250 ILE B CA 1
ATOM 2342 C C . ILE B 1 98 ? -18.677 45.824 -5.246 1.00 16.05 250 ILE B C 1
ATOM 2343 O O . ILE B 1 98 ? -19.111 46.578 -6.119 1.00 17.39 250 ILE B O 1
ATOM 2348 N N . PRO B 1 99 ? -17.400 45.904 -4.799 1.00 15.45 251 PRO B N 1
ATOM 2349 C CA . PRO B 1 99 ? -16.451 46.889 -5.312 1.00 16.91 251 PRO B CA 1
ATOM 2350 C C . PRO B 1 99 ? -15.955 46.543 -6.710 1.00 16.74 251 PRO B C 1
ATOM 2351 O O . PRO B 1 99 ? -16.150 45.398 -7.148 1.00 16.44 251 PRO B O 1
ATOM 2355 N N . ASP B 1 100 ? -15.318 47.511 -7.370 1.00 16.20 252 ASP B N 1
ATOM 2356 C CA . ASP B 1 100 ? -14.621 47.304 -8.664 1.00 15.55 252 ASP B CA 1
ATOM 2357 C C . ASP B 1 100 ? -13.260 46.684 -8.387 1.00 15.48 252 ASP B C 1
ATOM 2358 O O . ASP B 1 100 ? -12.811 46.642 -7.179 1.00 14.64 252 ASP B O 1
ATOM 2363 N N . ASN B 1 101 ? -12.607 46.174 -9.428 1.00 13.70 253 ASN B N 1
ATOM 2364 C CA . ASN B 1 101 ? -11.227 45.638 -9.361 1.00 14.45 253 ASN B CA 1
ATOM 2365 C C . ASN B 1 101 ? -11.148 44.578 -8.262 1.00 14.29 253 ASN B C 1
ATOM 2366 O O . ASN B 1 101 ? -10.223 44.586 -7.398 1.00 13.85 253 ASN B O 1
ATOM 2371 N N . VAL B 1 102 ? -12.040 43.619 -8.330 1.00 13.42 254 VAL B N 1
ATOM 2372 C CA . VAL B 1 102 ? -12.006 42.468 -7.390 1.00 13.79 254 VAL B CA 1
ATOM 2373 C C . VAL B 1 102 ? -10.784 41.593 -7.695 1.00 13.78 254 VAL B C 1
ATOM 2374 O O . VAL B 1 102 ? -10.283 41.598 -8.778 1.00 14.54 254 VAL B O 1
ATOM 2378 N N . ASP B 1 103 ? -10.279 40.912 -6.692 1.00 12.14 255 ASP B N 1
ATOM 2379 C CA . ASP B 1 103 ? -9.165 39.939 -6.784 1.00 13.15 255 ASP B CA 1
ATOM 2380 C C . ASP B 1 103 ? -9.649 38.561 -7.246 1.00 11.97 255 ASP B C 1
ATOM 2381 O O . ASP B 1 103 ? -8.904 37.875 -7.983 1.00 12.12 255 ASP B O 1
ATOM 2386 N N . ALA B 1 104 ? -10.836 38.118 -6.817 1.00 11.48 256 ALA B N 1
ATOM 2387 C CA . ALA B 1 104 ? -11.292 36.729 -7.041 1.00 11.54 256 ALA B CA 1
ATOM 2388 C C . ALA B 1 104 ? -12.780 36.613 -6.742 1.00 10.59 256 ALA B C 1
ATOM 2389 O O . ALA B 1 104 ? -13.352 37.476 -6.074 1.00 10.65 256 ALA B O 1
ATOM 2391 N N . ALA B 1 105 ? -13.400 35.549 -7.235 1.00 12.15 257 ALA B N 1
ATOM 2392 C CA . ALA B 1 105 ? -14.833 35.296 -6.973 1.00 11.18 257 ALA B CA 1
ATOM 2393 C C . ALA B 1 105 ? -15.052 33.810 -6.978 1.00 12.72 257 ALA B C 1
ATOM 2394 O O . ALA B 1 105 ? -14.327 33.065 -7.635 1.00 11.11 257 ALA B O 1
ATOM 2396 N N . LEU B 1 106 ? -16.025 33.363 -6.207 1.00 11.62 258 LEU B N 1
ATOM 2397 C CA . LEU B 1 106 ? -16.440 31.954 -6.339 1.00 14.35 258 LEU B CA 1
ATOM 2398 C C . LEU B 1 106 ? -17.931 31.876 -6.032 1.00 13.59 258 LEU B C 1
ATOM 2399 O O . LEU B 1 106 ? -18.434 32.668 -5.192 1.00 14.05 258 LEU B O 1
ATOM 2404 N N . ALA B 1 107 ? -18.570 30.924 -6.701 1.00 13.05 259 ALA B N 1
ATOM 2405 C CA . ALA B 1 107 ? -19.997 30.684 -6.496 1.00 14.41 259 ALA B CA 1
ATOM 2406 C C . ALA B 1 107 ? -20.168 29.386 -5.722 1.00 17.00 259 ALA B C 1
ATOM 2407 O O . ALA B 1 107 ? -19.466 28.419 -6.010 1.00 15.00 259 ALA B O 1
ATOM 2409 N N . LEU B 1 108 ? -21.111 29.413 -4.784 1.00 20.62 260 LEU B N 1
ATOM 2410 C CA . LEU B 1 108 ? -21.568 28.212 -4.051 1.00 24.93 260 LEU B CA 1
ATOM 2411 C C . LEU B 1 108 ? -23.040 27.978 -4.395 1.00 24.49 260 LEU B C 1
ATOM 2412 O O . LEU B 1 108 ? -23.838 28.922 -4.577 1.00 27.13 260 LEU B O 1
ATOM 2417 N N . PRO B 1 109 ? -23.418 26.707 -4.594 1.00 27.97 261 PRO B N 1
ATOM 2418 C CA . PRO B 1 109 ? -24.837 26.351 -4.690 1.00 29.32 261 PRO B CA 1
ATOM 2419 C C . PRO B 1 109 ? -25.439 26.393 -3.278 1.00 28.96 261 PRO B C 1
ATOM 2420 O O . PRO B 1 109 ? -24.693 26.272 -2.335 1.00 28.58 261 PRO B O 1
ATOM 2424 N N . ALA B 1 110 ? -26.763 26.493 -3.149 1.00 35.24 262 ALA B N 1
ATOM 2425 C CA . ALA B 1 110 ? -27.450 26.227 -1.868 1.00 35.92 262 ALA B CA 1
ATOM 2426 C C . ALA B 1 110 ? -26.959 24.873 -1.344 1.00 36.95 262 ALA B C 1
ATOM 2427 O O . ALA B 1 110 ? -26.890 23.902 -2.133 1.00 36.42 262 ALA B O 1
ATOM 2429 N N . HIS B 1 111 ? -26.555 24.836 -0.079 1.00 41.56 263 HIS B N 1
ATOM 2430 C CA . HIS B 1 111 ? -26.279 23.600 0.693 1.00 45.50 263 HIS B CA 1
ATOM 2431 C C . HIS B 1 111 ? -27.622 23.056 1.199 1.00 41.53 263 HIS B C 1
ATOM 2432 O O . HIS B 1 111 ? -28.399 23.833 1.774 1.00 43.36 263 HIS B O 1
ATOM 2439 N N . SER B 1 112 ? -27.915 21.790 0.917 1.00 43.31 264 SER B N 1
ATOM 2440 C CA . SER B 1 112 ? -29.108 21.070 1.440 1.00 43.02 264 SER B CA 1
ATOM 2441 C C . SER B 1 112 ? -30.386 21.703 0.857 1.00 39.40 264 SER B C 1
ATOM 2442 O O . SER B 1 112 ? -30.331 22.148 -0.304 1.00 40.81 264 SER B O 1
ATOM 2445 N N . TYR B 1 113 ? -31.471 21.772 1.634 1.00 27.04 265 TYR B N 1
ATOM 2446 C CA . TYR B 1 113 ? -32.802 22.258 1.183 1.00 27.90 265 TYR B CA 1
ATOM 2447 C C . TYR B 1 113 ? -33.116 23.672 1.674 1.00 30.66 265 TYR B C 1
ATOM 2448 O O . TYR B 1 113 ? -33.971 24.279 1.017 1.00 31.14 265 TYR B O 1
ATOM 2457 N N . SER B 1 114 ? -32.532 24.126 2.796 1.00 29.56 266 SER B N 1
ATOM 2458 C CA . SER B 1 114 ? -32.828 25.446 3.425 1.00 34.01 266 SER B CA 1
ATOM 2459 C C . SER B 1 114 ? -31.757 26.478 3.016 1.00 35.76 266 SER B C 1
ATOM 2460 O O . SER B 1 114 ? -31.856 27.668 3.458 1.00 38.90 266 SER B O 1
ATOM 2463 N N . GLY B 1 115 ? -30.836 26.069 2.139 1.00 32.62 267 GLY B N 1
ATOM 2464 C CA . GLY B 1 115 ? -29.653 26.855 1.736 1.00 29.93 267 GLY B CA 1
ATOM 2465 C C . GLY B 1 115 ? -29.982 27.938 0.724 1.00 27.94 267 GLY B C 1
ATOM 2466 O O . GLY B 1 115 ? -31.128 28.043 0.270 1.00 29.73 267 GLY B O 1
ATOM 2467 N N A ARG B 1 116 ? -28.969 28.724 0.366 0.50 28.01 268 ARG B N 1
ATOM 2468 N N B ARG B 1 116 ? -28.985 28.746 0.369 0.50 29.04 268 ARG B N 1
ATOM 2469 C CA A ARG B 1 116 ? -29.090 29.900 -0.539 0.50 28.49 268 ARG B CA 1
ATOM 2470 C CA B ARG B 1 116 ? -29.143 29.894 -0.567 0.50 29.94 268 ARG B CA 1
ATOM 2471 C C A ARG B 1 116 ? -27.925 29.851 -1.527 0.50 26.58 268 ARG B C 1
ATOM 2472 C C B ARG B 1 116 ? -27.946 29.890 -1.518 0.50 27.40 268 ARG B C 1
ATOM 2473 O O A ARG B 1 116 ? -26.790 29.634 -1.058 0.50 26.54 268 ARG B O 1
ATOM 2474 O O B ARG B 1 116 ? -26.814 29.740 -1.018 0.50 26.68 268 ARG B O 1
ATOM 2489 N N . GLU B 1 117 ? -28.192 30.040 -2.821 1.00 24.96 269 GLU B N 1
ATOM 2490 C CA . GLU B 1 117 ? -27.123 30.333 -3.818 1.00 24.24 269 GLU B CA 1
ATOM 2491 C C . GLU B 1 117 ? -26.367 31.609 -3.418 1.00 21.52 269 GLU B C 1
ATOM 2492 O O . GLU B 1 117 ? -26.997 32.652 -3.174 1.00 23.72 269 GLU B O 1
ATOM 2498 N N . ARG B 1 118 ? -25.043 31.565 -3.445 1.00 19.00 270 ARG B N 1
ATOM 2499 C CA . ARG B 1 118 ? -24.351 32.828 -3.122 1.00 18.27 270 ARG B CA 1
ATOM 2500 C C . ARG B 1 118 ? -23.020 32.915 -3.854 1.00 17.49 270 ARG B C 1
ATOM 2501 O O . ARG B 1 118 ? -22.532 31.898 -4.301 1.00 15.49 270 ARG B O 1
ATOM 2509 N N . VAL B 1 119 ? -22.538 34.145 -3.993 1.00 15.98 271 VAL B N 1
ATOM 2510 C CA . VAL B 1 119 ? -21.229 34.425 -4.635 1.00 14.00 271 VAL B CA 1
ATOM 2511 C C . VAL B 1 119 ? -20.393 35.154 -3.604 1.00 13.71 271 VAL B C 1
ATOM 2512 O O . VAL B 1 119 ? -20.929 36.068 -2.954 1.00 13.59 271 VAL B O 1
ATOM 2516 N N . TYR B 1 120 ? -19.134 34.771 -3.452 1.00 11.97 272 TYR B N 1
ATOM 2517 C CA . TYR B 1 120 ? -18.186 35.552 -2.625 1.00 12.21 272 TYR B CA 1
ATOM 2518 C C . TYR B 1 120 ? -17.208 36.282 -3.529 1.00 11.62 272 TYR B C 1
ATOM 2519 O O . TYR B 1 120 ? -16.622 35.652 -4.454 1.00 12.93 272 TYR B O 1
ATOM 2528 N N . PHE B 1 121 ? -17.058 37.564 -3.293 1.00 11.14 273 PHE B N 1
ATOM 2529 C CA . PHE B 1 121 ? -16.089 38.400 -4.017 1.00 11.17 273 PHE B CA 1
ATOM 2530 C C . PHE B 1 121 ? -14.976 38.745 -3.020 1.00 11.07 273 PHE B C 1
ATOM 2531 O O . PHE B 1 121 ? -15.227 39.215 -1.905 1.00 12.47 273 PHE B O 1
ATOM 2539 N N . PHE B 1 122 ? -13.735 38.537 -3.429 1.00 11.20 274 PHE B N 1
ATOM 2540 C CA . PHE B 1 122 ? -12.512 38.774 -2.616 1.00 10.95 274 PHE B CA 1
ATOM 2541 C C . PHE B 1 122 ? -11.769 39.975 -3.175 1.00 12.43 274 PHE B C 1
ATOM 2542 O O . PHE B 1 122 ? -11.589 40.117 -4.401 1.00 11.28 274 PHE B O 1
ATOM 2550 N N . LYS B 1 123 ? -11.365 40.894 -2.292 1.00 12.88 275 LYS B N 1
ATOM 2551 C CA . LYS B 1 123 ? -10.578 42.074 -2.705 1.00 12.88 275 LYS B CA 1
ATOM 2552 C C . LYS B 1 123 ? -9.716 42.514 -1.533 1.00 13.23 275 LYS B C 1
ATOM 2553 O O . LYS B 1 123 ? -10.294 42.819 -0.451 1.00 13.62 275 LYS B O 1
ATOM 2559 N N . GLY B 1 124 ? -8.402 42.495 -1.700 1.00 13.65 276 GLY B N 1
ATOM 2560 C CA . GLY B 1 124 ? -7.486 42.822 -0.588 1.00 15.51 276 GLY B CA 1
ATOM 2561 C C . GLY B 1 124 ? -7.644 41.820 0.531 1.00 15.42 276 GLY B C 1
ATOM 2562 O O . GLY B 1 124 ? -7.700 40.608 0.247 1.00 15.34 276 GLY B O 1
ATOM 2563 N N . LYS B 1 125 ? -7.752 42.303 1.765 1.00 17.03 277 LYS B N 1
ATOM 2564 C CA . LYS B 1 125 ? -7.900 41.465 2.987 1.00 16.29 277 LYS B CA 1
ATOM 2565 C C . LYS B 1 125 ? -9.357 41.090 3.241 1.00 14.92 277 LYS B C 1
ATOM 2566 O O . LYS B 1 125 ? -9.580 40.360 4.193 1.00 16.28 277 LYS B O 1
ATOM 2572 N N . GLN B 1 126 ? -10.296 41.516 2.396 1.00 14.50 278 GLN B N 1
ATOM 2573 C CA . GLN B 1 126 ? -11.736 41.399 2.686 1.00 14.64 278 GLN B CA 1
ATOM 2574 C C . GLN B 1 126 ? -12.472 40.569 1.634 1.00 14.43 278 GLN B C 1
ATOM 2575 O O . GLN B 1 126 ? -11.939 40.343 0.550 1.00 12.73 278 GLN B O 1
ATOM 2581 N N . TYR B 1 127 ? -13.655 40.091 2.002 1.00 13.09 279 TYR B N 1
ATOM 2582 C CA . TYR B 1 127 ? -14.595 39.511 1.016 1.00 12.47 279 TYR B CA 1
ATOM 2583 C C . TYR B 1 127 ? -16.018 39.954 1.333 1.00 12.55 279 TYR B C 1
ATOM 2584 O O . TYR B 1 127 ? -16.395 40.243 2.494 1.00 13.32 279 TYR B O 1
ATOM 2593 N N . TRP B 1 128 ? -16.789 40.010 0.243 1.00 13.27 280 TRP B N 1
ATOM 2594 C CA . TRP B 1 128 ? -18.204 40.412 0.174 1.00 14.03 280 TRP B CA 1
ATOM 2595 C C . TRP B 1 128 ? -19.037 39.200 -0.233 1.00 16.44 280 TRP B C 1
ATOM 2596 O O . TRP B 1 128 ? -18.597 38.413 -1.033 1.00 14.54 280 TRP B O 1
ATOM 2607 N N . GLU B 1 129 ? -20.241 39.131 0.319 1.00 15.01 281 GLU B N 1
ATOM 2608 C CA . GLU B 1 129 ? -21.192 38.068 -0.051 1.00 17.19 281 GLU B CA 1
ATOM 2609 C C . GLU B 1 129 ? -22.300 38.675 -0.917 1.00 18.26 281 GLU B C 1
ATOM 2610 O O . GLU B 1 129 ? -22.781 39.736 -0.602 1.00 17.67 281 GLU B O 1
ATOM 2616 N N . TYR B 1 130 ? -22.635 38.003 -2.007 1.00 16.23 282 TYR B N 1
ATOM 2617 C CA . TYR B 1 130 ? -23.777 38.410 -2.849 1.00 16.07 282 TYR B CA 1
ATOM 2618 C C . TYR B 1 130 ? -24.755 37.249 -2.986 1.00 15.27 282 TYR B C 1
ATOM 2619 O O . TYR B 1 130 ? -24.345 36.165 -3.307 1.00 14.81 282 TYR B O 1
ATOM 2628 N N . GLN B 1 131 ? -26.052 37.465 -2.727 1.00 16.45 283 GLN B N 1
ATOM 2629 C CA . GLN B 1 131 ? -27.058 36.392 -2.930 1.00 17.01 283 GLN B CA 1
ATOM 2630 C C . GLN B 1 131 ? -28.005 36.781 -4.076 1.00 19.28 283 GLN B C 1
ATOM 2631 O O . GLN B 1 131 ? -28.443 37.930 -4.155 1.00 23.03 283 GLN B O 1
ATOM 2637 N N . PHE B 1 132 ? -28.224 35.859 -5.001 1.00 24.38 284 PHE B N 1
ATOM 2638 C CA . PHE B 1 132 ? -29.073 36.105 -6.191 1.00 27.12 284 PHE B CA 1
ATOM 2639 C C . PHE B 1 132 ? -30.535 36.259 -5.742 1.00 30.90 284 PHE B C 1
ATOM 2640 O O . PHE B 1 132 ? -31.200 37.147 -6.286 1.00 33.71 284 PHE B O 1
ATOM 2648 N N . GLN B 1 133 ? -30.969 35.474 -4.754 1.00 35.41 285 GLN B N 1
ATOM 2649 C CA . GLN B 1 133 ? -32.405 35.334 -4.356 1.00 44.96 285 GLN B CA 1
ATOM 2650 C C . GLN B 1 133 ? -32.872 36.536 -3.524 1.00 46.58 285 GLN B C 1
ATOM 2651 O O . GLN B 1 133 ? -34.096 36.773 -3.490 1.00 52.93 285 GLN B O 1
ATOM 2657 N N . ARG B 1 134 ? -31.951 37.238 -2.860 1.00 44.31 286 ARG B N 1
ATOM 2658 C CA . ARG B 1 134 ? -32.255 38.238 -1.800 1.00 48.69 286 ARG B CA 1
ATOM 2659 C C . ARG B 1 134 ? -32.799 39.516 -2.449 1.00 50.47 286 ARG B C 1
ATOM 2660 O O . ARG B 1 134 ? -32.237 39.896 -3.491 1.00 45.96 286 ARG B O 1
ATOM 2668 N N . GLY B 1 138 ? -26.354 42.476 -2.190 1.00 37.84 328 GLY B N 1
ATOM 2669 C CA . GLY B 1 138 ? -25.058 42.821 -1.570 1.00 37.96 328 GLY B CA 1
ATOM 2670 C C . GLY B 1 138 ? -25.228 43.886 -0.500 1.00 43.37 328 GLY B C 1
ATOM 2671 O O . GLY B 1 138 ? -24.586 44.953 -0.606 1.00 42.97 328 GLY B O 1
ATOM 2672 N N . THR B 1 139 ? -26.104 43.608 0.470 1.00 43.66 329 THR B N 1
ATOM 2673 C CA . THR B 1 139 ? -26.375 44.438 1.678 1.00 47.06 329 THR B CA 1
ATOM 2674 C C . THR B 1 139 ? -25.506 43.982 2.868 1.00 44.20 329 THR B C 1
ATOM 2675 O O . THR B 1 139 ? -25.568 44.659 3.912 1.00 41.78 329 THR B O 1
ATOM 2679 N N . ARG B 1 140 ? -24.759 42.873 2.757 1.00 38.27 330 ARG B N 1
ATOM 2680 C CA . ARG B 1 140 ? -23.911 42.375 3.877 1.00 37.36 330 ARG B CA 1
ATOM 2681 C C . ARG B 1 140 ? -22.581 43.149 3.917 1.00 35.62 330 ARG B C 1
ATOM 2682 O O . ARG B 1 140 ? -21.944 43.286 2.831 1.00 31.08 330 ARG B O 1
ATOM 2690 N N . GLN B 1 141 ? -22.167 43.607 5.115 1.00 30.46 331 GLN B N 1
ATOM 2691 C CA . GLN B 1 141 ? -20.853 44.270 5.383 1.00 28.74 331 GLN B CA 1
ATOM 2692 C C . GLN B 1 141 ? -19.727 43.302 4.996 1.00 23.16 331 GLN B C 1
ATOM 2693 O O . GLN B 1 141 ? -19.889 42.093 5.143 1.00 22.24 331 GLN B O 1
ATOM 2699 N N . PRO B 1 142 ? -18.589 43.773 4.447 1.00 20.48 332 PRO B N 1
ATOM 2700 C CA . PRO B 1 142 ? -17.449 42.900 4.152 1.00 20.01 332 PRO B CA 1
ATOM 2701 C C . PRO B 1 142 ? -16.811 42.332 5.430 1.00 19.98 332 PRO B C 1
ATOM 2702 O O . PRO B 1 142 ? -16.828 42.973 6.511 1.00 19.60 332 PRO B O 1
ATOM 2706 N N . GLN B 1 143 ? -16.254 41.141 5.301 1.00 17.63 333 GLN B N 1
ATOM 2707 C CA . GLN B 1 143 ? -15.622 40.363 6.381 1.00 17.95 333 GLN B CA 1
ATOM 2708 C C . GLN B 1 143 ? -14.142 40.157 6.030 1.00 18.07 333 GLN B C 1
ATOM 2709 O O . GLN B 1 143 ? -13.772 40.274 4.819 1.00 15.68 333 GLN B O 1
ATOM 2715 N N . PHE B 1 144 ? -13.293 39.877 7.018 1.00 15.67 334 PHE B N 1
ATOM 2716 C CA . PHE B 1 144 ? -11.869 39.550 6.715 1.00 16.28 334 PHE B CA 1
ATOM 2717 C C . PHE B 1 144 ? -11.728 38.124 6.204 1.00 14.06 334 PHE B C 1
ATOM 2718 O O . PHE B 1 144 ? -12.278 37.219 6.807 1.00 17.18 334 PHE B O 1
ATOM 2726 N N . ILE B 1 145 ? -10.958 37.927 5.127 1.00 13.23 335 ILE B N 1
ATOM 2727 C CA . ILE B 1 145 ? -10.660 36.586 4.566 1.00 12.86 335 ILE B CA 1
ATOM 2728 C C . ILE B 1 145 ? -10.124 35.687 5.702 1.00 12.98 335 ILE B C 1
ATOM 2729 O O . ILE B 1 145 ? -10.664 34.625 5.861 1.00 12.29 335 ILE B O 1
ATOM 2734 N N . SER B 1 146 ? -9.086 36.153 6.387 1.00 15.02 336 SER B N 1
ATOM 2735 C CA . SER B 1 146 ? -8.264 35.340 7.323 1.00 16.68 336 SER B CA 1
ATOM 2736 C C . SER B 1 146 ? -9.099 35.025 8.569 1.00 18.63 336 SER B C 1
ATOM 2737 O O . SER B 1 146 ? -8.860 33.948 9.164 1.00 19.21 336 SER B O 1
ATOM 2740 N N . ARG B 1 147 ? -10.099 35.839 8.876 1.00 17.97 337 ARG B N 1
ATOM 2741 C CA . ARG B 1 147 ? -10.994 35.587 10.039 1.00 19.97 337 ARG B CA 1
ATOM 2742 C C . ARG B 1 147 ? -11.938 34.423 9.743 1.00 19.35 337 ARG B C 1
ATOM 2743 O O . ARG B 1 147 ? -12.115 33.578 10.622 1.00 20.89 337 ARG B O 1
ATOM 2751 N N . ASP B 1 148 ? -12.529 34.346 8.530 1.00 17.03 338 ASP B N 1
ATOM 2752 C CA . ASP B 1 148 ? -13.601 33.398 8.175 1.00 16.07 338 ASP B CA 1
ATOM 2753 C C . ASP B 1 148 ? -13.080 32.167 7.401 1.00 16.92 338 ASP B C 1
ATOM 2754 O O . ASP B 1 148 ? -13.804 31.177 7.354 1.00 18.14 338 ASP B O 1
ATOM 2759 N N . TRP B 1 149 ? -11.928 32.270 6.761 1.00 15.42 339 TRP B N 1
ATOM 2760 C CA . TRP B 1 149 ? -11.294 31.180 5.972 1.00 14.92 339 TRP B CA 1
ATOM 2761 C C . TRP B 1 149 ? -10.004 30.823 6.696 1.00 15.16 339 TRP B C 1
ATOM 2762 O O . TRP B 1 149 ? -8.985 31.517 6.531 1.00 15.68 339 TRP B O 1
ATOM 2773 N N . HIS B 1 150 ? -10.078 29.826 7.579 1.00 15.17 340 HIS B N 1
ATOM 2774 C CA . HIS B 1 150 ? -9.057 29.603 8.633 1.00 16.23 340 HIS B CA 1
ATOM 2775 C C . HIS B 1 150 ? -7.800 29.015 7.986 1.00 15.91 340 HIS B C 1
ATOM 2776 O O . HIS B 1 150 ? -7.871 27.890 7.457 1.00 18.32 340 HIS B O 1
ATOM 2783 N N . GLY B 1 151 ? -6.709 29.761 8.019 1.00 14.59 341 GLY B N 1
ATOM 2784 C CA . GLY B 1 151 ? -5.434 29.306 7.435 1.00 15.04 341 GLY B CA 1
ATOM 2785 C C . GLY B 1 151 ? -5.206 29.941 6.077 1.00 16.00 341 GLY B C 1
ATOM 2786 O O . GLY B 1 151 ? -4.146 29.717 5.490 1.00 15.40 341 GLY B O 1
ATOM 2787 N N . VAL B 1 152 ? -6.159 30.723 5.576 1.00 16.25 342 VAL B N 1
ATOM 2788 C CA . VAL B 1 152 ? -5.982 31.449 4.298 1.00 15.71 342 VAL B CA 1
ATOM 2789 C C . VAL B 1 152 ? -5.463 32.844 4.604 1.00 17.72 342 VAL B C 1
ATOM 2790 O O . VAL B 1 152 ? -6.132 33.620 5.283 1.00 16.90 342 VAL B O 1
ATOM 2794 N N . PRO B 1 153 ? -4.266 33.202 4.092 1.00 19.00 343 PRO B N 1
ATOM 2795 C CA . PRO B 1 153 ? -3.753 34.555 4.212 1.00 21.26 343 PRO B CA 1
ATOM 2796 C C . PRO B 1 153 ? -4.633 35.562 3.442 1.00 20.63 343 PRO B C 1
ATOM 2797 O O . PRO B 1 153 ? -5.408 35.182 2.576 1.00 23.17 343 PRO B O 1
ATOM 2801 N N . GLY B 1 154 ? -4.509 36.825 3.782 1.00 22.84 344 GLY B N 1
ATOM 2802 C CA . GLY B 1 154 ? -5.537 37.830 3.473 1.00 25.99 344 GLY B CA 1
ATOM 2803 C C . GLY B 1 154 ? -5.214 38.578 2.215 1.00 27.94 344 GLY B C 1
ATOM 2804 O O . GLY B 1 154 ? -5.283 39.831 2.220 1.00 29.70 344 GLY B O 1
ATOM 2805 N N . GLN B 1 155 ? -4.854 37.845 1.173 1.00 26.16 345 GLN B N 1
ATOM 2806 C CA . GLN B 1 155 ? -4.791 38.377 -0.205 1.00 27.03 345 GLN B CA 1
ATOM 2807 C C . GLN B 1 155 ? -4.797 37.168 -1.124 1.00 23.41 345 GLN B C 1
ATOM 2808 O O . GLN B 1 155 ? -4.039 36.237 -0.848 1.00 28.45 345 GLN B O 1
ATOM 2814 N N . VAL B 1 156 ? -5.652 37.140 -2.131 1.00 17.99 346 VAL B N 1
ATOM 2815 C CA . VAL B 1 156 ? -5.702 35.967 -3.047 1.00 15.18 346 VAL B CA 1
ATOM 2816 C C . VAL B 1 156 ? -5.725 36.496 -4.477 1.00 14.89 346 VAL B C 1
ATOM 2817 O O . VAL B 1 156 ? -6.089 37.680 -4.697 1.00 15.80 346 VAL B O 1
ATOM 2821 N N . ASP B 1 157 ? -5.313 35.653 -5.418 1.00 14.09 347 ASP B N 1
ATOM 2822 C CA . ASP B 1 157 ? -5.261 35.999 -6.858 1.00 14.39 347 ASP B CA 1
ATOM 2823 C C . ASP B 1 157 ? -6.507 35.468 -7.585 1.00 13.26 347 ASP B C 1
ATOM 2824 O O . ASP B 1 157 ? -6.871 36.014 -8.607 1.00 12.49 347 ASP B O 1
ATOM 2829 N N . ALA B 1 158 ? -7.070 34.364 -7.085 1.00 12.14 348 ALA B N 1
ATOM 2830 C CA . ALA B 1 158 ? -8.141 33.611 -7.749 1.00 12.15 348 ALA B CA 1
ATOM 2831 C C . ALA B 1 158 ? -8.743 32.627 -6.757 1.00 11.94 348 ALA B C 1
ATOM 2832 O O . ALA B 1 158 ? -8.099 32.284 -5.752 1.00 13.04 348 ALA B O 1
ATOM 2834 N N . ALA B 1 159 ? -9.912 32.121 -7.070 1.00 10.96 349 ALA B N 1
ATOM 2835 C CA . ALA B 1 159 ? -10.613 31.170 -6.215 1.00 12.91 349 ALA B CA 1
ATOM 2836 C C . ALA B 1 159 ? -11.582 30.370 -7.056 1.00 14.20 349 ALA B C 1
ATOM 2837 O O . ALA B 1 159 ? -11.993 30.836 -8.113 1.00 12.70 349 ALA B O 1
ATOM 2839 N N . MET B 1 160 ? -11.946 29.202 -6.578 1.00 15.72 350 MET B N 1
ATOM 2840 C CA . MET B 1 160 ? -12.893 28.343 -7.308 1.00 17.79 350 MET B CA 1
ATOM 2841 C C . MET B 1 160 ? -13.516 27.394 -6.302 1.00 18.65 350 MET B C 1
ATOM 2842 O O . MET B 1 160 ? -12.816 26.949 -5.408 1.00 17.17 350 MET B O 1
ATOM 2847 N N . ALA B 1 161 ? -14.787 27.054 -6.460 1.00 18.68 351 ALA B N 1
ATOM 2848 C CA . ALA B 1 161 ? -15.454 26.117 -5.522 1.00 19.42 351 ALA B CA 1
ATOM 2849 C C . ALA B 1 161 ? -15.697 24.804 -6.237 1.00 21.91 351 ALA B C 1
ATOM 2850 O O . ALA B 1 161 ? -16.045 24.831 -7.418 1.00 25.05 351 ALA B O 1
ATOM 2852 N N . GLY B 1 162 ? -15.536 23.705 -5.519 1.00 21.71 352 GLY B N 1
ATOM 2853 C CA . GLY B 1 162 ? -16.034 22.377 -5.909 1.00 24.15 352 GLY B CA 1
ATOM 2854 C C . GLY B 1 162 ? -17.223 22.010 -5.064 1.00 23.68 352 GLY B C 1
ATOM 2855 O O . GLY B 1 162 ? -17.880 22.930 -4.540 1.00 25.05 352 GLY B O 1
ATOM 2856 N N . ARG B 1 163 ? -17.478 20.713 -4.904 1.00 25.04 353 ARG B N 1
ATOM 2857 C CA . ARG B 1 163 ? -18.669 20.203 -4.189 1.00 31.08 353 ARG B CA 1
ATOM 2858 C C . ARG B 1 163 ? -18.471 20.394 -2.688 1.00 29.17 353 ARG B C 1
ATOM 2859 O O . ARG B 1 163 ? -19.413 20.930 -2.062 1.00 28.77 353 ARG B O 1
ATOM 2867 N N . ILE B 1 164 ? -17.338 19.967 -2.114 1.00 25.19 354 ILE B N 1
ATOM 2868 C CA . ILE B 1 164 ? -17.141 20.020 -0.630 1.00 26.55 354 ILE B CA 1
ATOM 2869 C C . ILE B 1 164 ? -15.939 20.884 -0.247 1.00 22.00 354 ILE B C 1
ATOM 2870 O O . ILE B 1 164 ? -15.724 21.047 0.959 1.00 20.73 354 ILE B O 1
ATOM 2875 N N . SER B 1 165 ? -15.212 21.407 -1.232 1.00 24.34 435 SER B N 1
ATOM 2876 C CA . SER B 1 165 ? -13.958 22.181 -1.044 1.00 20.69 435 SER B CA 1
ATOM 2877 C C . SER B 1 165 ? -13.981 23.476 -1.848 1.00 17.38 435 SER B C 1
ATOM 2878 O O . SER B 1 165 ? -14.664 23.536 -2.883 1.00 19.79 435 SER B O 1
ATOM 2881 N N A VAL B 1 166 ? -13.292 24.506 -1.365 0.50 16.28 436 VAL B N 1
ATOM 2882 N N B VAL B 1 166 ? -13.159 24.423 -1.384 0.50 15.43 436 VAL B N 1
ATOM 2883 C CA A VAL B 1 166 ? -12.903 25.654 -2.225 0.50 15.70 436 VAL B CA 1
ATOM 2884 C CA B VAL B 1 166 ? -12.863 25.745 -1.999 0.50 14.24 436 VAL B CA 1
ATOM 2885 C C A VAL B 1 166 ? -11.387 25.714 -2.304 0.50 14.54 436 VAL B C 1
ATOM 2886 C C B VAL B 1 166 ? -11.348 25.822 -2.225 0.50 13.76 436 VAL B C 1
ATOM 2887 O O A VAL B 1 166 ? -10.688 25.182 -1.417 0.50 13.98 436 VAL B O 1
ATOM 2888 O O B VAL B 1 166 ? -10.570 25.369 -1.343 0.50 13.07 436 VAL B O 1
ATOM 2895 N N . PHE B 1 167 ? -10.921 26.329 -3.379 1.00 13.56 437 PHE B N 1
ATOM 2896 C CA . PHE B 1 167 ? -9.481 26.468 -3.662 1.00 13.73 437 PHE B CA 1
ATOM 2897 C C . PHE B 1 167 ? -9.184 27.951 -3.737 1.00 13.02 437 PHE B C 1
ATOM 2898 O O . PHE B 1 167 ? -9.925 28.695 -4.409 1.00 13.00 437 PHE B O 1
ATOM 2906 N N . PHE B 1 168 ? -8.103 28.353 -3.083 1.00 12.43 438 PHE B N 1
ATOM 2907 C CA . PHE B 1 168 ? -7.598 29.746 -3.123 1.00 12.34 438 PHE B CA 1
ATOM 2908 C C . PHE B 1 168 ? -6.187 29.711 -3.699 1.00 12.25 438 PHE B C 1
ATOM 2909 O O . PHE B 1 168 ? -5.349 28.887 -3.233 1.00 12.82 438 PHE B O 1
ATOM 2917 N N . PHE B 1 169 ? -5.945 30.593 -4.670 1.00 12.72 439 PHE B N 1
ATOM 2918 C CA . PHE B 1 169 ? -4.669 30.660 -5.408 1.00 12.39 439 PHE B CA 1
ATOM 2919 C C . PHE B 1 169 ? -3.964 31.940 -4.984 1.00 13.93 439 PHE B C 1
ATOM 2920 O O . PHE B 1 169 ? -4.598 33.042 -5.004 1.00 12.45 439 PHE B O 1
ATOM 2928 N N . SER B 1 170 ? -2.665 31.826 -4.678 1.00 13.54 440 SER B N 1
ATOM 2929 C CA . SER B 1 170 ? -1.809 32.987 -4.328 1.00 15.81 440 SER B CA 1
ATOM 2930 C C . SER B 1 170 ? -0.402 32.756 -4.861 1.00 14.47 440 SER B C 1
ATOM 2931 O O . SER B 1 170 ? 0.273 31.848 -4.345 1.00 15.35 440 SER B O 1
ATOM 2934 N N . GLY B 1 171 ? 0.032 33.602 -5.786 1.00 15.45 441 GLY B N 1
ATOM 2935 C CA . GLY B 1 171 ? 1.353 33.471 -6.430 1.00 16.90 441 GLY B CA 1
ATOM 2936 C C . GLY B 1 171 ? 1.489 32.091 -7.054 1.00 15.64 441 GLY B C 1
ATOM 2937 O O . GLY B 1 171 ? 0.625 31.741 -7.901 1.00 15.71 441 GLY B O 1
ATOM 2938 N N . ASP B 1 172 ? 2.487 31.289 -6.657 1.00 15.96 442 ASP B N 1
ATOM 2939 C CA . ASP B 1 172 ? 2.751 29.979 -7.299 1.00 18.01 442 ASP B CA 1
ATOM 2940 C C . ASP B 1 172 ? 2.099 28.835 -6.521 1.00 15.76 442 ASP B C 1
ATOM 2941 O O . ASP B 1 172 ? 2.327 27.689 -6.889 1.00 17.14 442 ASP B O 1
ATOM 2946 N N . LYS B 1 173 ? 1.306 29.125 -5.487 1.00 16.15 443 LYS B N 1
ATOM 2947 C CA . LYS B 1 173 ? 0.757 28.067 -4.625 1.00 17.46 443 LYS B CA 1
ATOM 2948 C C . LYS B 1 173 ? -0.751 28.248 -4.409 1.00 14.31 443 LYS B C 1
ATOM 2949 O O . LYS B 1 173 ? -1.347 29.312 -4.754 1.00 14.41 443 LYS B O 1
ATOM 2955 N N . TYR B 1 174 ? -1.362 27.219 -3.829 1.00 13.27 444 TYR B N 1
ATOM 2956 C CA . TYR B 1 174 ? -2.830 27.227 -3.592 1.00 12.65 444 TYR B CA 1
ATOM 2957 C C . TYR B 1 174 ? -3.111 26.504 -2.288 1.00 12.33 444 TYR B C 1
ATOM 2958 O O . TYR B 1 174 ? -2.240 25.745 -1.781 1.00 13.71 444 TYR B O 1
ATOM 2967 N N . TYR B 1 175 ? -4.303 26.748 -1.768 1.00 11.38 445 TYR B N 1
ATOM 2968 C CA . TYR B 1 175 ? -4.859 26.124 -0.555 1.00 12.78 445 TYR B CA 1
ATOM 2969 C C . TYR B 1 175 ? -6.149 25.421 -0.955 1.00 12.88 445 TYR B C 1
ATOM 2970 O O . TYR B 1 175 ? -6.862 25.958 -1.840 1.00 15.15 445 TYR B O 1
ATOM 2979 N N . ARG B 1 176 ? -6.462 24.331 -0.288 1.00 13.38 446 ARG B N 1
ATOM 2980 C CA . ARG B 1 176 ? -7.797 23.690 -0.341 1.00 13.33 446 ARG B CA 1
ATOM 2981 C C . ARG B 1 176 ? -8.433 23.844 1.043 1.00 15.50 446 ARG B C 1
ATOM 2982 O O . ARG B 1 176 ? -7.787 23.535 2.065 1.00 13.77 446 ARG B O 1
ATOM 2990 N N . VAL B 1 177 ? -9.659 24.342 1.059 1.00 14.48 447 VAL B N 1
ATOM 2991 C CA . VAL B 1 177 ? -10.423 24.647 2.292 1.00 16.29 447 VAL B CA 1
ATOM 2992 C C . VAL B 1 177 ? -11.693 23.804 2.265 1.00 16.40 447 VAL B C 1
ATOM 2993 O O . VAL B 1 177 ? -12.419 23.840 1.284 1.00 14.72 447 VAL B O 1
ATOM 2997 N N . ASN B 1 178 ? -11.962 23.090 3.359 1.00 16.99 448 ASN B N 1
ATOM 2998 C CA . ASN B 1 178 ? -13.225 22.344 3.529 1.00 19.18 448 ASN B CA 1
ATOM 2999 C C . ASN B 1 178 ? -14.382 23.337 3.700 1.00 18.06 448 ASN B C 1
ATOM 3000 O O . ASN B 1 178 ? -14.274 24.237 4.534 1.00 19.82 448 ASN B O 1
ATOM 3005 N N . LEU B 1 179 ? -15.464 23.178 2.955 1.00 19.33 449 LEU B N 1
ATOM 3006 C CA . LEU B 1 179 ? -16.599 24.146 3.033 1.00 24.47 449 LEU B CA 1
ATOM 3007 C C . LEU B 1 179 ? -17.316 24.063 4.390 1.00 25.31 449 LEU B C 1
ATOM 3008 O O . LEU B 1 179 ? -17.713 25.127 4.902 1.00 25.92 449 LEU B O 1
ATOM 3013 N N . ARG B 1 180 ? -17.408 22.885 4.994 1.00 24.17 450 ARG B N 1
ATOM 3014 C CA . ARG B 1 180 ? -18.113 22.732 6.293 1.00 28.13 450 ARG B CA 1
ATOM 3015 C C . ARG B 1 180 ? -17.314 23.418 7.409 1.00 27.41 450 ARG B C 1
ATOM 3016 O O . ARG B 1 180 ? -17.936 24.222 8.159 1.00 29.24 450 ARG B O 1
ATOM 3024 N N . THR B 1 181 ? -15.990 23.165 7.526 1.00 24.47 451 THR B N 1
ATOM 3025 C CA . THR B 1 181 ? -15.148 23.675 8.643 1.00 24.21 451 THR B CA 1
ATOM 3026 C C . THR B 1 181 ? -14.668 25.101 8.339 1.00 24.41 451 THR B C 1
ATOM 3027 O O . THR B 1 181 ? -14.259 25.821 9.272 1.00 24.01 451 THR B O 1
ATOM 3031 N N . ARG B 1 182 ? -14.694 25.488 7.061 1.00 22.00 452 ARG B N 1
ATOM 3032 C CA . ARG B 1 182 ? -14.044 26.711 6.543 1.00 20.66 452 ARG B CA 1
ATOM 3033 C C . ARG B 1 182 ? -12.560 26.718 6.943 1.00 20.58 452 ARG B C 1
ATOM 3034 O O . ARG B 1 182 ? -11.993 27.825 7.072 1.00 20.78 452 ARG B O 1
ATOM 3042 N N . ARG B 1 183 ? -11.931 25.547 7.092 1.00 19.27 453 ARG B N 1
ATOM 3043 C CA . ARG B 1 183 ? -10.502 25.468 7.448 1.00 18.70 453 ARG B CA 1
ATOM 3044 C C . ARG B 1 183 ? -9.700 24.799 6.321 1.00 14.42 453 ARG B C 1
ATOM 3045 O O . ARG B 1 183 ? -10.210 23.864 5.700 1.00 15.03 453 ARG B O 1
ATOM 3053 N N . VAL B 1 184 ? -8.471 25.257 6.144 1.00 14.93 454 VAL B N 1
ATOM 3054 C CA . VAL B 1 184 ? -7.455 24.632 5.236 1.00 15.28 454 VAL B CA 1
ATOM 3055 C C . VAL B 1 184 ? -7.312 23.155 5.608 1.00 15.71 454 VAL B C 1
ATOM 3056 O O . VAL B 1 184 ? -7.127 22.857 6.821 1.00 15.92 454 VAL B O 1
ATOM 3060 N N . ASP B 1 185 ? -7.483 22.262 4.642 1.00 14.21 455 ASP B N 1
ATOM 3061 C CA . ASP B 1 185 ? -7.379 20.800 4.893 1.00 16.57 455 ASP B CA 1
ATOM 3062 C C . ASP B 1 185 ? -5.933 20.460 5.316 1.00 16.12 455 ASP B C 1
ATOM 3063 O O . ASP B 1 185 ? -4.988 21.121 4.863 1.00 16.11 455 ASP B O 1
ATOM 3068 N N . THR B 1 186 ? -5.784 19.405 6.117 1.00 15.58 456 THR B N 1
ATOM 3069 C CA . THR B 1 186 ? -4.466 18.885 6.545 1.00 18.54 456 THR B CA 1
ATOM 3070 C C . THR B 1 186 ? -4.112 17.720 5.632 1.00 17.67 456 THR B C 1
ATOM 3071 O O . THR B 1 186 ? -4.748 16.706 5.732 1.00 19.72 456 THR B O 1
ATOM 3075 N N . VAL B 1 187 ? -3.181 17.948 4.707 1.00 18.98 457 VAL B N 1
ATOM 3076 C CA . VAL B 1 187 ? -2.753 16.966 3.682 1.00 18.46 457 VAL B CA 1
ATOM 3077 C C . VAL B 1 187 ? -1.233 16.915 3.731 1.00 20.19 457 VAL B C 1
ATOM 3078 O O . VAL B 1 187 ? -0.603 17.771 4.400 1.00 16.31 457 VAL B O 1
ATOM 3082 N N . ASP B 1 188 ? -0.641 15.968 3.004 1.00 18.22 458 ASP B N 1
ATOM 3083 C CA . ASP B 1 188 ? 0.833 15.819 3.075 1.00 20.09 458 ASP B CA 1
ATOM 3084 C C . ASP B 1 188 ? 1.341 15.473 1.687 1.00 20.54 458 ASP B C 1
ATOM 3085 O O . ASP B 1 188 ? 0.999 14.406 1.186 1.00 21.91 458 ASP B O 1
ATOM 3090 N N . PRO B 1 189 ? 2.154 16.334 1.036 1.00 19.28 459 PRO B N 1
ATOM 3091 C CA . PRO B 1 189 ? 2.674 17.551 1.649 1.00 20.31 459 PRO B CA 1
ATOM 3092 C C . PRO B 1 189 ? 1.590 18.604 1.859 1.00 18.74 459 PRO B C 1
ATOM 3093 O O . PRO B 1 189 ? 0.595 18.634 1.159 1.00 18.31 459 PRO B O 1
ATOM 3097 N N . PRO B 1 190 ? 1.749 19.448 2.885 1.00 20.69 460 PRO B N 1
ATOM 3098 C CA . PRO B 1 190 ? 0.697 20.367 3.313 1.00 19.51 460 PRO B CA 1
ATOM 3099 C C . PRO B 1 190 ? 0.493 21.573 2.384 1.00 16.51 460 PRO B C 1
ATOM 3100 O O . PRO B 1 190 ? 1.381 21.970 1.643 1.00 16.76 460 PRO B O 1
ATOM 3104 N N . TYR B 1 191 ? -0.675 22.183 2.512 1.00 15.74 461 TYR B N 1
ATOM 3105 C CA . TYR B 1 191 ? -0.941 23.482 1.847 1.00 15.79 461 TYR B CA 1
ATOM 3106 C C . TYR B 1 191 ? -0.142 24.568 2.552 1.00 15.82 461 TYR B C 1
ATOM 3107 O O . TYR B 1 191 ? 0.151 24.482 3.752 1.00 14.71 461 TYR B O 1
ATOM 3116 N N . PRO B 1 192 ? 0.285 25.633 1.854 1.00 15.44 462 PRO B N 1
ATOM 3117 C CA . PRO B 1 192 ? 0.044 25.801 0.425 1.00 15.65 462 PRO B CA 1
ATOM 3118 C C . PRO B 1 192 ? 0.978 24.953 -0.456 1.00 16.81 462 PRO B C 1
ATOM 3119 O O . PRO B 1 192 ? 2.126 24.749 -0.094 1.00 15.76 462 PRO B O 1
ATOM 3123 N N . ARG B 1 193 ? 0.433 24.457 -1.583 1.00 15.48 463 ARG B N 1
ATOM 3124 C CA . ARG B 1 193 ? 1.152 23.571 -2.531 1.00 18.11 463 ARG B CA 1
ATOM 3125 C C . ARG B 1 193 ? 1.274 24.213 -3.915 1.00 17.37 463 ARG B C 1
ATOM 3126 O O . ARG B 1 193 ? 0.544 25.143 -4.233 1.00 16.33 463 ARG B O 1
ATOM 3134 N N . SER B 1 194 ? 2.142 23.649 -4.740 1.00 16.95 464 SER B N 1
ATOM 3135 C CA . SER B 1 194 ? 2.473 24.142 -6.087 1.00 17.41 464 SER B CA 1
ATOM 3136 C C . SER B 1 194 ? 1.255 24.042 -7.020 1.00 14.81 464 SER B C 1
ATOM 3137 O O . SER B 1 194 ? 0.680 22.937 -7.201 1.00 16.06 464 SER B O 1
ATOM 3140 N N . ILE B 1 195 ? 0.871 25.149 -7.639 1.00 15.07 465 ILE B N 1
ATOM 3141 C CA . ILE B 1 195 ? -0.191 25.164 -8.692 1.00 16.07 465 ILE B CA 1
ATOM 3142 C C . ILE B 1 195 ? 0.321 24.346 -9.902 1.00 18.57 465 ILE B C 1
ATOM 3143 O O . ILE B 1 195 ? -0.415 23.514 -10.456 1.00 19.21 465 ILE B O 1
ATOM 3148 N N . ALA B 1 196 ? 1.558 24.616 -10.292 1.00 19.35 466 ALA B N 1
ATOM 3149 C CA . ALA B 1 196 ? 2.202 24.012 -11.489 1.00 21.07 466 ALA B CA 1
ATOM 3150 C C . ALA B 1 196 ? 2.127 22.484 -11.392 1.00 21.43 466 ALA B C 1
ATOM 3151 O O . ALA B 1 196 ? 1.774 21.825 -12.398 1.00 19.68 466 ALA B O 1
ATOM 3153 N N . GLN B 1 197 ? 2.381 21.941 -10.207 1.00 19.66 467 GLN B N 1
ATOM 3154 C CA . GLN B 1 197 ? 2.449 20.472 -9.988 1.00 19.68 467 GLN B CA 1
ATOM 3155 C C . GLN B 1 197 ? 1.054 19.841 -9.977 1.00 21.86 467 GLN B C 1
ATOM 3156 O O . GLN B 1 197 ? 0.832 18.832 -10.671 1.00 21.82 467 GLN B O 1
ATOM 3162 N N . TYR B 1 198 ? 0.107 20.403 -9.219 1.00 18.06 468 TYR B N 1
ATOM 3163 C CA . TYR B 1 198 ? -1.188 19.739 -8.933 1.00 19.03 468 TYR B CA 1
ATOM 3164 C C . TYR B 1 198 ? -2.281 20.174 -9.900 1.00 19.43 468 TYR B C 1
ATOM 3165 O O . TYR B 1 198 ? -3.283 19.434 -9.970 1.00 20.96 468 TYR B O 1
ATOM 3174 N N . TRP B 1 199 ? -2.120 21.302 -10.594 1.00 17.59 469 TRP B N 1
ATOM 3175 C CA . TRP B 1 199 ? -3.158 21.805 -11.538 1.00 19.12 469 TRP B CA 1
ATOM 3176 C C . TRP B 1 199 ? -2.703 21.735 -12.997 1.00 19.43 469 TRP B C 1
ATOM 3177 O O . TRP B 1 199 ? -3.599 21.484 -13.831 1.00 20.31 469 TRP B O 1
ATOM 3188 N N . LEU B 1 200 ? -1.433 22.016 -13.318 1.00 20.52 470 LEU B N 1
ATOM 3189 C CA . LEU B 1 200 ? -1.021 22.268 -14.732 1.00 20.91 470 LEU B CA 1
ATOM 3190 C C . LEU B 1 200 ? -0.314 21.040 -15.323 1.00 24.52 470 LEU B C 1
ATOM 3191 O O . LEU B 1 200 ? 0.047 21.090 -16.519 1.00 25.54 470 LEU B O 1
ATOM 3196 N N . GLY B 1 201 ? -0.092 20.000 -14.518 1.00 24.31 471 GLY B N 1
ATOM 3197 C CA . GLY B 1 201 ? 0.580 18.776 -14.993 1.00 27.28 471 GLY B CA 1
ATOM 3198 C C . GLY B 1 201 ? 2.031 19.049 -15.317 1.00 28.93 471 GLY B C 1
ATOM 3199 O O . GLY B 1 201 ? 2.586 18.320 -16.191 1.00 29.73 471 GLY B O 1
ATOM 3200 N N . CYS B 1 202 ? 2.637 20.050 -14.671 1.00 27.20 472 CYS B N 1
ATOM 3201 C CA . CYS B 1 202 ? 4.031 20.482 -14.921 1.00 30.06 472 CYS B CA 1
ATOM 3202 C C . CYS B 1 202 ? 4.984 19.423 -14.370 1.00 33.26 472 CYS B C 1
ATOM 3203 O O . CYS B 1 202 ? 4.764 18.904 -13.274 1.00 29.40 472 CYS B O 1
ATOM 3206 N N . PRO B 1 203 ? 6.001 18.994 -15.160 1.00 37.21 473 PRO B N 1
ATOM 3207 C CA . PRO B 1 203 ? 6.973 18.003 -14.686 1.00 37.95 473 PRO B CA 1
ATOM 3208 C C . PRO B 1 203 ? 7.837 18.518 -13.528 1.00 40.42 473 PRO B C 1
ATOM 3209 O O . PRO B 1 203 ? 8.382 19.619 -13.639 1.00 42.26 473 PRO B O 1
#

GO terms:
  GO:0098634 cell-matrix adhesion mediator activity (F, IDA)
  GO:0031012 extracellular matrix (C, IDA)
  GO:0007160 cell-matrix adhesion (P, IDA)
  GO:0005576 extracellular region (C, TAS)
  GO:0006955 immune response (P, TAS)
  GO:0007155 cell adhesion (P, TAS)
  GO:0005515 protein binding (F, IPI)
  GO:0005576 extracellular region (C, IDA)
  GO:0045861 negative regulation of proteolysis (P, IDA)
  GO:0014911 positive regulation of smooth muscle cell migration (P, IDA)
  GO:1900748 positive regulation of vascular endothelial growth factor signaling pathway (P, IDA)
  GO:0030195 negative regulation of blood coagulation (P, IDA)
  GO:0033627 cell adhesion mediated by integrin (P, IDA)
  GO:0048260 positive regulation of receptor-mediated endocytosis (P, IDA)
  GO:0061302 smooth muscle cell-matrix adhesion (P, IDA)
  GO:0071062 alphav-beta3 integrin-vitronectin complex (C, TAS)
  GO:0030949 positive regulation of vascular endothelial growth factor receptor signaling pathway (P, TAS)
  GO:0090303 positive regulation of wound healing (P, IC)
  GO:0005576 extracellular region (C, HDA)
  GO:0031012 extracellular matrix (C, HDA)

Radius of gyration: 23.02 Å; Cα contacts (8 Å, |Δi|>4): 995; chains: 2; bounding box: 53×62×44 Å

Nearest PDB structures (foldseek):
  7txr-assembly1_A  TM=9.979E-01  e=3.977E-37  Homo sapiens
  7u68-assembly1_A  TM=9.942E-01  e=3.208E-35  Homo sapiens
  7txr-assembly2_B  TM=9.812E-01  e=7.864E-33  Homo sapiens
  7rj9-assembly2_B  TM=9.463E-01  e=4.267E-33  Homo sapiens
  7u68-assembly2_B  TM=9.465E-01  e=3.526E-32  Homo sapiens

Organism: Homo sapiens (NCBI:txid9606)

Sequence (383 aa):
MELCSGKPFDAFTDLKNGSLFAFRGQYSYELDEKAVRPGYPKLIRDVWGIEGPIIDAAFTRINSQGKTYLFKGSQQYWRFEDGVLDPDYPRNISSDDGGFDGIPDNVDAALALPERVYFFKGKQYWEYQFQPQFISRDWHGVPGQVDAAMAGRISVFFFSGDKYYRVNLRTRRVDTVDPPYPRSIAQYWLGCPAMELCSGKPFDAFTDLKNGSLFAFRGQYSYELDGYPKLIRDVWGIEGPIDAAFTRINSQGKTYLFKGSQQYWRFEDGVLDPDYPRNISDDGGFDGIPDNVDAALALPAHSYSGRRERVYFFKGKQYWEYQFQRGTRQPQFISRDWHGVPGQVDAAMAGRISVVFFFSGDKYYRVNLRTRRVDTVDPPYPRSIAQYWLGCP

Solvent-accessible surface area: 18467 Å² total; per-residue (Å²): 97,114,26,54,43,34,118,59,5,42,1,1,3,3,29,82,80,7,26,15,46,0,0,9,25,65,63,3,0,68,24,25,19,40,30,98,150,72,8,126,41,96,52,0,96,108,53,18,61,17,98,8,62,2,37,0,1,0,3,34,80,64,126,98,7,21,16,6,0,0,63,21,41,76,4,21,60,5,42,136,53,102,66,18,112,128,28,62,86,62,0,78,97,21,3,132,62,16,32,57,87,5,31,0,1,0,4,6,93,74,75,0,11,0,0,70,26,149,54,17,36,91,38,117,99,190,46,71,108,0,56,127,30,0,66,55,1,90,4,110,3,52,0,1,4,4,18,122,124,10,0,7,0,0,42,28,70,87,0,21,36,0,30,32,210,46,54,130,32,34,138,32,135,61,87,20,62,25,34,4,17,71,48,19,22,10,10,87,125,118,123,60,56,55,30,129,74,7,36,1,1,3,46,42,127,122,51,24,14,26,0,0,5,21,117,40,4,4,87,15,165,112,179,21,134,52,0,136,97,62,26,61,17,99,16,77,3,36,0,2,3,10,38,87,52,105,106,12,21,4,7,0,1,67,23,37,55,4,32,63,16,37,135,82,96,66,17,116,132,28,65,84,56,0,79,99,22,2,86,54,9,31,55,86,4,40,0,1,2,14,17,56,47,161,84,223,113,26,100,27,55,0,9,0,0,70,22,138,60,5,36,13,26,21,51,150,188,29,130,108,139,38,55,91,0,56,163,37,0,70,56,3,67,22,97,5,40,0,1,10,11,32,148,115,13,0,15,0,1,43,27,70,79,0,26,41,0,6,34,154,61,57,132,28,18,74,9,3,50,77,20,57,32,33,4,20,25,11,4,20,26,8,148

Foldseek 3Di:
DFPLPLWFWQEKEAQEPRWIWTAHAQWIFTAHPPDPDGRDTDGCCVQQVDGDDWNEKYWAHDPQRWIWTADFQWIFIDGPSDTDPPDTDGCCVQFPPADGSFQYWYQDNDWIWTHHFQWIDITDVPIDGLCVQQPPDDGHFNYKYDDDQWIWTHHTQWIFIAGPVVSYTDQDVVGPGDGCSVPVVVHDD/DDLLPLFFWQEWEAFPVRWIWTAHAQWIDTFVDDTDGCCVQVVDGDDWREKYFFPDPFRWIWTAHFQWIWIDGPSDTDPPDTDGCCVQFPPDDGRFQYKEWDPFDDDVGFTWMWTAHAQWIFIGGNVPRPDDIDGLCVQQPPDGRHFNYWYDDDQWIWTHDRQFIFIAGPVVSYTDQDVVGPRDGCSVPIVVHD

B-factor: mean 25.97, std 12.03, range [9.97, 82.83]